Protein AF-0000000082405512 (afdb_homodimer)

Sequence (550 aa):
MADATEIEVLSLDTIRINGGSAEFVGPQRPQFHLLALVTEGSALHTIDFVNYAVSPGTVFWVRPGQVQQWGRIQDFEAMVVLFTPSSLDAVSQQLLDGNAHSRQAAWQLCGENLETISTGMKHLNLNYGCPDTSAPVVRAAILRHTLTAILLKLTHLGGQEQSSVLAHNDVFERFHAVVERDFATVRSVSEYANKIGYSEKTVLRATRAAAGMTAKQYIDQRVVLEAKRLLSFGTDTVTQVASKLGFDDSANFTKFFATRVGVSPLTFRQDVRARMADATEIEVLSLDTIRINGGSAEFVGPQRPQFHLLALVTEGSALHTIDFVNYAVSPGTVFWVRPGQVQQWGRIQDFEAMVVLFTPSSLDAVSQQLLDGNAHSRQAAWQLCGENLETISTGMKHLNLNYGCPDTSAPVVRAAILRHTLTAILLKLTHLGGQEQSSVLAHNDVFERFHAVVERDFATVRSVSEYANKIGYSEKTVLRATRAAAGMTAKQYIDQRVVLEAKRLLSFGTDTVTQVASKLGFDDSANFTKFFATRVGVSPLTFRQDVRAR

Organism: Rhodococcus erythropolis (NCBI:txid1833)

Foldseek 3Di:
DPPPQQKDKDKLVVVCVVCDVVNQQAKDQAQWKKKKAWQAFWDWKDKLRDTDIDHHQKIFMHHHGIIIHCGPSVGTMIIMMIGHPVLEDDVLVCLLLLFLLVPPGMDRDDDPLSVVLVVLSVLLVVLNPPPDPDDPVVSSVSNSVSVSVSSNSVSCVPVPPCPVCSVLSVLQSQLVVVLLVCLLADQDLQVSCVVSVHHSVSNQVSCCVSPVDGSNVVSLVSLLSSLLSDLRDDDDDLQRSCVSSNHPGSVVVQVSNCVVVVDGSVVSSVVNRVD/DPPPQQKDKDKLVVVCVVCDVVNQQAKDQAQWKKKKAWQAFWDWKDKLRDTDIDHHQKIFMHHHGIIIHCGPSVGTMIIMMIGHPVLEDDVLVCLLLLFPLVPPGMDRDDDPLSVVLVVLSVVLVVLNPPPDPDDPVVSSVSNSVSVSVSSNSVSCVPPPPCPVVSVLQVLQSQLVVVLLVCLLADQDLQVSCVVSVHHSVSNQVSCCVSVVDGSNVVSLVSLLSSLLSDLRDDDDDLQRSCVSSNHPGSVVVQVSNCVVVVDGSNVSSVVNRVD

Solvent-accessible surface area (backbone atoms only — not comparable to full-atom values): 29085 Å² total; per-residue (Å²): 125,78,75,78,62,48,62,47,74,45,43,47,64,54,49,46,64,72,57,37,77,72,64,44,54,34,61,40,64,47,79,35,32,38,39,32,41,27,69,36,52,50,41,50,35,29,52,69,87,39,82,37,81,39,34,59,40,22,33,37,47,47,50,56,65,40,32,34,32,50,56,55,56,87,45,40,40,30,47,33,38,40,32,39,80,80,48,52,55,69,68,58,47,48,61,45,65,72,31,82,49,54,70,60,45,66,43,83,43,54,72,68,61,31,50,38,50,50,35,34,52,50,29,43,44,45,61,66,66,52,80,56,67,45,56,68,69,56,53,52,48,29,50,34,24,36,48,51,21,44,52,52,49,62,47,33,66,74,36,62,78,62,58,80,56,50,72,60,42,51,59,34,48,52,51,49,54,49,44,73,72,39,42,41,74,53,82,52,58,59,60,53,18,59,73,73,70,47,51,50,66,57,47,38,53,23,23,32,72,73,71,70,41,51,47,58,56,52,50,49,52,53,42,49,51,50,48,50,43,47,47,49,39,80,81,67,48,69,55,54,49,18,49,70,45,55,37,93,42,46,64,61,38,38,51,56,44,22,71,74,71,71,46,44,60,67,57,46,26,52,57,54,56,71,74,124,75,74,79,64,49,62,48,74,46,44,45,67,54,48,46,64,71,58,37,77,72,62,45,54,32,62,39,64,47,80,37,31,39,40,34,40,28,69,37,50,48,39,49,34,29,52,68,88,40,80,37,83,39,35,58,40,22,33,36,48,47,50,57,65,42,33,35,32,50,55,56,55,86,46,41,39,29,47,33,38,39,32,39,80,80,49,53,54,70,68,60,46,48,61,46,66,69,31,83,48,53,70,59,44,66,44,82,42,56,73,68,60,31,50,38,49,50,35,36,52,49,30,41,46,45,58,66,66,52,80,56,65,45,55,68,68,56,53,52,48,29,51,34,23,36,48,50,22,42,51,53,50,62,49,32,68,76,36,62,79,60,56,79,57,51,75,64,42,50,61,35,48,51,49,49,55,49,44,72,72,37,39,40,74,54,82,50,57,59,60,53,19,57,74,73,70,46,52,48,68,58,47,38,52,26,24,32,72,74,69,71,40,50,47,59,57,51,50,50,51,52,40,49,50,50,49,52,45,47,48,50,39,80,82,66,47,69,55,54,50,19,48,68,46,55,37,93,43,45,66,62,37,38,51,56,44,21,71,73,70,71,46,42,62,67,58,46,28,53,56,53,57,72,75

InterPro domains:
  IPR003313 AraC-type arabinose-binding/dimerisation domain [PF02311] (24-93)
  IPR009057 Homedomain-like superfamily [SSF46689] (226-272)
  IPR018060 AraC-like, DNA binding HTH domain [PF12833] (192-270)
  IPR018060 AraC-like, DNA binding HTH domain [PS01124] (173-271)
  IPR018060 AraC-like, DNA binding HTH domain [SM00342] (186-269)
  IPR037923 Transcription regulator HTH-like [SSF51215] (24-97)

Nearest PDB structures (foldseek):
  3oio-assembly1_A  TM=8.710E-01  e=1.410E-04  Chromobacterium violaceum
  5u93-assembly1_A  TM=7.616E-01  e=1.273E-05  Bacteria Latreille et al. 1825
  5u9e-assembly1_B  TM=7.516E-01  e=1.549E-05  Bacteria Latreille et al. 1825
  3w6v-assembly1_A  TM=8.768E-01  e=2.541E-04  Streptomyces griseus
  4fe7-assembly1_A-2  TM=6.666E-01  e=2.312E-03  Escherichia coli

Secondary structure (DSSP, 8-state):
-----SEEEEEHHHHHHHH-GGGGSS-B--SSEEEEEEEEE-EEEEETTEEEEE-TTEEEEEPTT--EE-SSGGGEEEEEEEE-GGGS-HHHHHHHHT-GGGG--EEE--HHHHHHHHHHHHHHHHHHHS--S--HHHHHHHHHHHHHHHHHHHHTTTTTGGGGTTHHHHHHHHHHHHHHHHTTT---HHHHHHHHT--HHHHHHHHHHHHSS-HHHHHHHHHHHHHHHHHHSS---HHHHHHHTT-S-HHHHHHHHHHHHSS-HHHHHHHHHH-/-----SEEEEEHHHHHHHH-GGGGTS-B--SSEEEEEEEEE-EEEEETTEEEEE-TTEEEEEPTT--EE-SSGGGEEEEEEEE-GGGS-HHHHHHHHT-GGGG--EEE--HHHHHHHHHHHHHHHHHHHS--S--HHHHHHHHHHHHHHHHHHHHHTTTTGGGSTTTTHHHHHHHHHHHHHHTTT---HHHHHHHHTS-HHHHHHHHHHHHSS-HHHHHHHHHHHHHHHHHHSS---HHHHHHHTT-S-HHHHHHHHHHHHSS-HHHHHHHHHH-

pLDDT: mean 87.75, std 14.54, range [21.27, 98.5]

Structure (mmCIF, N/CA/C/O backbone):
data_AF-0000000082405512-model_v1
#
loop_
_entity.id
_entity.type
_entity.pdbx_description
1 polymer 'Helix-turn-helix domain-containing protein'
#
loop_
_atom_site.group_PDB
_atom_site.id
_atom_site.type_symbol
_atom_site.label_atom_id
_atom_site.label_alt_id
_atom_site.label_comp_id
_atom_site.label_asym_id
_atom_site.label_entity_id
_atom_site.label_seq_id
_atom_site.pdbx_PDB_ins_code
_atom_site.Cartn_x
_atom_site.Cartn_y
_atom_site.Cartn_z
_atom_site.occupancy
_atom_site.B_iso_or_equiv
_atom_site.auth_seq_id
_atom_site.auth_comp_id
_atom_site.auth_asym_id
_atom_site.auth_atom_id
_atom_site.pdbx_PDB_model_num
ATOM 1 N N . MET A 1 1 ? 25.641 -3.656 -9.633 1 21.27 1 MET A N 1
ATOM 2 C CA . MET A 1 1 ? 24.875 -4.484 -8.703 1 21.27 1 MET A CA 1
ATOM 3 C C . MET A 1 1 ? 23.406 -4.086 -8.703 1 21.27 1 MET A C 1
ATOM 5 O O . MET A 1 1 ? 23.062 -2.951 -8.359 1 21.27 1 MET A O 1
ATOM 9 N N . ALA A 1 2 ? 22.703 -4.422 -9.75 1 30.62 2 ALA A N 1
ATOM 10 C CA . ALA A 1 2 ? 21.297 -4.027 -9.859 1 30.62 2 ALA A CA 1
ATOM 11 C C . ALA A 1 2 ? 20.641 -3.957 -8.492 1 30.62 2 ALA A C 1
ATOM 13 O O . ALA A 1 2 ? 20.766 -4.883 -7.688 1 30.62 2 ALA A O 1
ATOM 14 N N . ASP A 1 3 ? 20.547 -2.98 -7.887 1 38.97 3 ASP A N 1
ATOM 15 C CA . ASP A 1 3 ? 19.844 -2.756 -6.629 1 38.97 3 ASP A CA 1
ATOM 16 C C . ASP A 1 3 ? 18.609 -3.648 -6.523 1 38.97 3 ASP A C 1
ATOM 18 O O . ASP A 1 3 ? 17.766 -3.66 -7.426 1 38.97 3 ASP A O 1
ATOM 22 N N . ALA A 1 4 ? 18.703 -4.922 -6.164 1 43.81 4 ALA A N 1
ATOM 23 C CA . ALA A 1 4 ? 17.828 -6.082 -6.148 1 43.81 4 ALA A CA 1
ATOM 24 C C . ALA A 1 4 ? 16.375 -5.672 -5.863 1 43.81 4 ALA A C 1
ATOM 26 O O . ALA A 1 4 ? 15.984 -5.535 -4.703 1 43.81 4 ALA A O 1
ATOM 27 N N . THR A 1 5 ? 15.938 -4.773 -6.688 1 59.81 5 THR A N 1
ATOM 28 C CA . THR A 1 5 ? 14.547 -4.398 -6.434 1 59.81 5 THR A CA 1
ATOM 29 C C . THR A 1 5 ? 13.656 -5.633 -6.379 1 59.81 5 THR A C 1
ATOM 31 O O . THR A 1 5 ? 13.719 -6.488 -7.262 1 59.81 5 THR A O 1
ATOM 34 N N . GLU A 1 6 ? 12.992 -5.855 -5.297 1 86.5 6 GLU A N 1
ATOM 35 C CA . GLU A 1 6 ? 12.07 -6.945 -4.973 1 86.5 6 GLU A CA 1
ATOM 36 C C . GLU A 1 6 ? 10.844 -6.926 -5.883 1 86.5 6 GLU A C 1
ATOM 38 O O . GLU A 1 6 ? 10.211 -7.957 -6.102 1 86.5 6 GLU A O 1
ATOM 43 N N . ILE A 1 7 ? 10.734 -5.762 -6.766 1 94.81 7 ILE A N 1
ATOM 44 C CA . ILE A 1 7 ? 9.57 -5.613 -7.633 1 94.81 7 ILE A CA 1
ATOM 45 C C . ILE A 1 7 ? 9.992 -5.004 -8.969 1 94.81 7 ILE A C 1
ATOM 47 O O . ILE A 1 7 ? 10.703 -3.998 -9 1 94.81 7 ILE A O 1
ATOM 51 N N . GLU A 1 8 ? 9.664 -5.547 -10.125 1 93.88 8 GLU A N 1
ATOM 52 C CA . GLU A 1 8 ? 9.922 -5.051 -11.477 1 93.88 8 GLU A CA 1
ATOM 53 C C . GLU A 1 8 ? 8.633 -4.953 -12.281 1 93.88 8 GLU A C 1
ATOM 55 O O . GLU A 1 8 ? 7.789 -5.852 -12.227 1 93.88 8 GLU A O 1
ATOM 60 N N . VAL A 1 9 ? 8.469 -3.895 -12.945 1 95.62 9 VAL A N 1
ATOM 61 C CA . VAL A 1 9 ? 7.332 -3.701 -13.828 1 95.62 9 VAL A CA 1
ATOM 62 C C . VAL A 1 9 ? 7.812 -3.584 -15.273 1 95.62 9 VAL A C 1
ATOM 64 O O . VAL A 1 9 ? 8.68 -2.762 -15.586 1 95.62 9 VAL A O 1
ATOM 67 N N . LEU A 1 10 ? 7.207 -4.398 -16.141 1 94.25 10 LEU A N 1
ATOM 68 C CA . LEU A 1 10 ? 7.648 -4.461 -17.531 1 94.25 10 LEU A CA 1
ATOM 69 C C . LEU A 1 10 ? 6.473 -4.707 -18.469 1 94.25 10 LEU A C 1
ATOM 71 O O . LEU A 1 10 ? 5.367 -5.02 -18.016 1 94.25 10 LEU A O 1
ATOM 75 N N . SER A 1 11 ? 6.734 -4.477 -19.703 1 93.06 11 SER A N 1
ATOM 76 C CA . SER A 1 11 ? 5.797 -4.922 -20.734 1 93.06 11 SER A CA 1
ATOM 77 C C . SER A 1 11 ? 6.164 -6.309 -21.25 1 93.06 11 SER A C 1
ATOM 79 O O . SER A 1 11 ? 7.328 -6.711 -21.203 1 93.06 11 SER A O 1
ATOM 81 N N . LEU A 1 12 ? 5.148 -7.004 -21.734 1 91.56 12 LEU A N 1
ATOM 82 C CA . LEU A 1 12 ? 5.414 -8.312 -22.312 1 91.56 12 LEU A CA 1
ATOM 83 C C . LEU A 1 12 ? 6.402 -8.211 -23.469 1 91.56 12 LEU A C 1
ATOM 85 O O . LEU A 1 12 ? 7.234 -9.102 -23.672 1 91.56 12 LEU A O 1
ATOM 89 N N . ASP A 1 13 ? 6.387 -7.141 -24.141 1 86.94 13 ASP A N 1
ATOM 90 C CA . ASP A 1 13 ? 7.309 -6.895 -25.25 1 86.94 13 ASP A CA 1
ATOM 91 C C . ASP A 1 13 ? 8.75 -6.84 -24.766 1 86.94 13 ASP A C 1
ATOM 93 O O . ASP A 1 13 ? 9.648 -7.41 -25.406 1 86.94 13 ASP A O 1
ATOM 97 N N . THR A 1 14 ? 8.906 -6.211 -23.703 1 85.56 14 THR A N 1
ATOM 98 C CA . THR A 1 14 ? 10.242 -6.109 -23.125 1 85.56 14 THR A CA 1
ATOM 99 C C . THR A 1 14 ? 10.742 -7.484 -22.703 1 85.56 14 THR A C 1
ATOM 101 O O . THR A 1 14 ? 11.922 -7.801 -22.875 1 85.56 14 THR A O 1
ATOM 104 N N . ILE A 1 15 ? 9.906 -8.219 -22.156 1 84.62 15 ILE A N 1
ATOM 105 C CA . ILE A 1 15 ? 10.258 -9.57 -21.734 1 84.62 15 ILE A CA 1
ATOM 106 C C . ILE A 1 15 ? 10.648 -10.406 -22.953 1 84.62 15 ILE A C 1
ATOM 108 O O . ILE A 1 15 ? 11.617 -11.164 -22.906 1 84.62 15 ILE A O 1
ATOM 112 N N . ARG A 1 16 ? 9.914 -10.281 -23.922 1 82.12 16 ARG A N 1
ATOM 113 C CA . ARG A 1 16 ? 10.18 -11.023 -25.156 1 82.12 16 ARG A CA 1
ATOM 114 C C . ARG A 1 16 ? 11.547 -10.664 -25.719 1 82.12 16 ARG A C 1
ATOM 116 O O . ARG A 1 16 ? 12.297 -11.547 -26.141 1 82.12 16 ARG A O 1
ATOM 123 N N . ILE A 1 17 ? 11.844 -9.422 -25.656 1 78.56 17 ILE A N 1
ATOM 124 C CA . ILE A 1 17 ? 13.094 -8.93 -26.219 1 78.56 17 ILE A CA 1
ATOM 125 C C . ILE A 1 17 ? 14.266 -9.398 -25.359 1 78.56 17 ILE A C 1
ATOM 127 O O . ILE A 1 17 ? 15.289 -9.852 -25.875 1 78.56 17 ILE A O 1
ATOM 131 N N . ASN A 1 18 ? 14.102 -9.305 -24.062 1 76 18 ASN A N 1
ATOM 132 C CA . ASN A 1 18 ? 15.18 -9.672 -23.156 1 76 18 ASN A CA 1
ATOM 133 C C . ASN A 1 18 ? 15.43 -11.18 -23.156 1 76 18 ASN A C 1
ATOM 135 O O . ASN A 1 18 ? 16.562 -11.625 -22.984 1 76 18 ASN A O 1
ATOM 139 N N . GLY A 1 19 ? 14.453 -11.977 -22.984 1 69.88 19 GLY A N 1
ATOM 140 C CA . GLY A 1 19 ? 14.578 -13.422 -22.891 1 69.88 19 GLY A CA 1
ATOM 141 C C . GLY A 1 19 ? 14.969 -14.07 -24.203 1 69.88 19 GLY A C 1
ATOM 142 O O . GLY A 1 19 ? 15.484 -15.188 -24.219 1 69.88 19 GLY A O 1
ATOM 143 N N . GLY A 1 20 ? 14.852 -13.414 -25.297 1 60.66 20 GLY A N 1
ATOM 144 C CA . GLY A 1 20 ? 15.039 -14.031 -26.609 1 60.66 20 GLY A CA 1
ATOM 145 C C . GLY A 1 20 ? 13.898 -14.938 -27.016 1 60.66 20 GLY A C 1
ATOM 146 O O . GLY A 1 20 ? 13.125 -15.398 -26.156 1 60.66 20 GLY A O 1
ATOM 147 N N . SER A 1 21 ? 13.555 -15.109 -28.234 1 54.94 21 SER A N 1
ATOM 148 C CA . SER A 1 21 ? 12.422 -15.852 -28.797 1 54.94 21 SER A CA 1
ATOM 149 C C . SER A 1 21 ? 12.398 -17.297 -28.281 1 54.94 21 SER A C 1
ATOM 151 O O . SER A 1 21 ? 11.328 -17.875 -28.109 1 54.94 21 SER A O 1
ATOM 153 N N . ALA A 1 22 ? 13.523 -17.797 -28.078 1 56.5 22 ALA A N 1
ATOM 154 C CA . ALA A 1 22 ? 13.641 -19.219 -27.766 1 56.5 22 ALA A CA 1
ATOM 155 C C . ALA A 1 22 ? 13.258 -19.5 -26.312 1 56.5 22 ALA A C 1
ATOM 157 O O . ALA A 1 22 ? 12.797 -20.594 -25.984 1 56.5 22 ALA A O 1
ATOM 158 N N . GLU A 1 23 ? 13.422 -18.516 -25.375 1 57.78 23 GLU A N 1
ATOM 159 C CA . GLU A 1 23 ? 13.211 -18.703 -23.953 1 57.78 23 GLU A CA 1
ATOM 160 C C . GLU A 1 23 ? 11.727 -18.828 -23.625 1 57.78 23 GLU A C 1
ATOM 162 O O . GLU A 1 23 ? 11.352 -19.438 -22.625 1 57.78 23 GLU A O 1
ATOM 167 N N . PHE A 1 24 ? 10.969 -18.516 -24.672 1 63.06 24 PHE A N 1
ATOM 168 C CA . PHE A 1 24 ? 9.555 -18.469 -24.328 1 63.06 24 PHE A CA 1
ATOM 169 C C . PHE A 1 24 ? 8.781 -19.594 -25.016 1 63.06 24 PHE A C 1
ATOM 171 O O . PHE A 1 24 ? 7.57 -19.719 -24.828 1 63.06 24 PHE A O 1
ATOM 178 N N . VAL A 1 25 ? 9.461 -20.516 -25.703 1 65.06 25 VAL A N 1
ATOM 179 C CA . VAL A 1 25 ? 8.797 -21.578 -26.438 1 65.06 25 VAL A CA 1
ATOM 180 C C . VAL A 1 25 ? 8.633 -22.797 -25.547 1 65.06 25 VAL A C 1
ATOM 182 O O . VAL A 1 25 ? 7.719 -23.609 -25.734 1 65.06 25 VAL A O 1
ATOM 185 N N . GLY A 1 26 ? 9.273 -22.766 -24.406 1 78.06 26 GLY A N 1
ATOM 186 C CA . GLY A 1 26 ? 9.172 -23.938 -23.547 1 78.06 26 GLY A CA 1
ATOM 187 C C . GLY A 1 26 ? 8.695 -23.594 -22.141 1 78.06 26 GLY A C 1
ATOM 188 O O . GLY A 1 26 ? 8.383 -22.438 -21.859 1 78.06 26 GLY A O 1
ATOM 189 N N . PRO A 1 27 ? 8.445 -24.734 -21.438 1 87.5 27 PRO A N 1
ATOM 190 C CA . PRO A 1 27 ? 7.996 -24.531 -20.047 1 87.5 27 PRO A CA 1
ATOM 191 C C . PRO A 1 27 ? 9.031 -23.797 -19.203 1 87.5 27 PRO A C 1
ATOM 193 O O . PRO A 1 27 ? 10.234 -24.016 -19.359 1 87.5 27 PRO A O 1
ATOM 196 N N . GLN A 1 28 ? 8.547 -22.859 -18.453 1 88.88 28 GLN A N 1
ATOM 197 C CA . GLN A 1 28 ? 9.352 -22.141 -17.469 1 88.88 28 GLN A CA 1
ATOM 198 C C . GLN A 1 28 ? 8.844 -22.375 -16.047 1 88.88 28 GLN A C 1
ATOM 200 O O . GLN A 1 28 ? 7.645 -22.547 -15.836 1 88.88 28 GLN A O 1
ATOM 205 N N . ARG A 1 29 ? 9.742 -22.438 -15.141 1 90.62 29 ARG A N 1
ATOM 206 C CA . ARG A 1 29 ? 9.375 -22.578 -13.734 1 90.62 29 ARG A CA 1
ATOM 207 C C . ARG A 1 29 ? 10.055 -21.5 -12.891 1 90.62 29 ARG A C 1
ATOM 209 O O . ARG A 1 29 ? 11.023 -21.781 -12.18 1 90.62 29 ARG A O 1
ATOM 216 N N . PRO A 1 30 ? 9.461 -20.297 -12.977 1 90.81 30 PRO A N 1
ATOM 217 C CA . PRO A 1 30 ? 10.086 -19.203 -12.234 1 90.81 30 PRO A CA 1
ATOM 218 C C . PRO A 1 30 ? 10.008 -19.406 -10.719 1 90.81 30 PRO A C 1
ATOM 220 O O . PRO A 1 30 ? 9.094 -20.062 -10.227 1 90.81 30 PRO A O 1
ATOM 223 N N . GLN A 1 31 ? 10.953 -18.844 -10.031 1 92.31 31 GLN A N 1
ATOM 224 C CA . GLN A 1 31 ? 10.977 -18.891 -8.57 1 92.31 31 GLN A CA 1
ATOM 225 C C . GLN A 1 31 ? 10.484 -17.562 -7.973 1 92.31 31 GLN A C 1
ATOM 227 O O . GLN A 1 31 ? 10.711 -17.297 -6.793 1 92.31 31 GLN A O 1
ATOM 232 N N . PHE A 1 32 ? 9.953 -16.719 -8.812 1 93.88 32 PHE A N 1
ATOM 233 C CA . PHE A 1 32 ? 9.336 -15.445 -8.438 1 93.88 32 PHE A CA 1
ATOM 234 C C . PHE A 1 32 ? 7.883 -15.398 -8.891 1 93.88 32 PHE A C 1
ATOM 236 O O . PHE A 1 32 ? 7.43 -16.266 -9.633 1 93.88 32 PHE A O 1
ATOM 243 N N . HIS A 1 33 ? 7.168 -14.445 -8.367 1 95.75 33 HIS A N 1
ATOM 244 C CA . HIS A 1 33 ? 5.789 -14.211 -8.781 1 95.75 33 HIS A CA 1
ATOM 245 C C . HIS A 1 33 ? 5.73 -13.453 -10.102 1 95.75 33 HIS A C 1
ATOM 247 O O . HIS A 1 33 ? 6.531 -12.539 -10.328 1 95.75 33 HIS A O 1
ATOM 253 N N . LEU A 1 34 ? 4.832 -13.812 -10.898 1 96 34 LEU A N 1
ATOM 254 C CA . LEU A 1 34 ? 4.535 -13.102 -12.141 1 96 34 LEU A CA 1
ATOM 255 C C . LEU A 1 34 ? 3.053 -12.758 -12.234 1 96 34 LEU A C 1
ATOM 257 O O . LEU A 1 34 ? 2.211 -13.656 -12.312 1 96 34 LEU A O 1
ATOM 261 N N . LEU A 1 35 ? 2.697 -11.523 -12.109 1 97.31 35 LEU A N 1
ATOM 262 C CA . LEU A 1 35 ? 1.344 -11.008 -12.289 1 97.31 35 LEU A CA 1
ATOM 263 C C . LEU A 1 35 ? 1.217 -10.25 -13.609 1 97.31 35 LEU A C 1
ATOM 265 O O . LEU A 1 35 ? 2.004 -9.344 -13.883 1 97.31 35 LEU A O 1
ATOM 269 N N . ALA A 1 36 ? 0.207 -10.586 -14.422 1 97.62 36 ALA A N 1
ATOM 270 C CA . ALA A 1 36 ? 0.088 -9.938 -15.727 1 97.62 36 ALA A CA 1
ATOM 271 C C . ALA A 1 36 ? -1.346 -9.484 -15.984 1 97.62 36 ALA A C 1
ATOM 273 O O . ALA A 1 36 ? -2.299 -10.188 -15.641 1 97.62 36 ALA A O 1
ATOM 274 N N . LEU A 1 37 ? -1.528 -8.344 -16.484 1 98.44 37 LEU A N 1
ATOM 275 C CA . LEU A 1 37 ? -2.793 -7.836 -17 1 98.44 37 LEU A CA 1
ATOM 276 C C . LEU A 1 37 ? -2.752 -7.727 -18.516 1 98.44 37 LEU A C 1
ATOM 278 O O . LEU A 1 37 ? -2.004 -6.91 -19.062 1 98.44 37 LEU A O 1
ATOM 282 N N . VAL A 1 38 ? -3.521 -8.477 -19.219 1 98.19 38 VAL A N 1
ATOM 283 C CA . VAL A 1 38 ? -3.555 -8.492 -20.672 1 98.19 38 VAL A CA 1
ATOM 284 C C . VAL A 1 38 ? -4.27 -7.242 -21.188 1 98.19 38 VAL A C 1
ATOM 286 O O . VAL A 1 38 ? -5.371 -6.922 -20.734 1 98.19 38 VAL A O 1
ATOM 289 N N . THR A 1 39 ? -3.646 -6.582 -22.141 1 97.5 39 THR A N 1
ATOM 290 C CA . THR A 1 39 ? -4.188 -5.316 -22.625 1 97.5 39 THR A CA 1
ATOM 291 C C . THR A 1 39 ? -4.598 -5.426 -24.078 1 97.5 39 THR A C 1
ATOM 293 O O . THR A 1 39 ? -5.422 -4.648 -24.562 1 97.5 39 THR A O 1
ATOM 296 N N . GLU A 1 40 ? -3.992 -6.305 -24.812 1 97.19 40 GLU A N 1
ATOM 297 C CA . GLU A 1 40 ? -4.289 -6.488 -26.234 1 97.19 40 GLU A CA 1
ATOM 298 C C . GLU A 1 40 ? -4.109 -7.945 -26.656 1 97.19 40 GLU A C 1
ATOM 300 O O . GLU A 1 40 ? -3.312 -8.672 -26.062 1 97.19 40 GLU A O 1
ATOM 305 N N . GLY A 1 41 ? -4.906 -8.359 -27.672 1 96.75 41 GLY A N 1
ATOM 306 C CA . GLY A 1 41 ? -4.723 -9.672 -28.281 1 96.75 41 GLY A CA 1
ATOM 307 C C . GLY A 1 41 ? -5.289 -10.797 -27.438 1 96.75 41 GLY A C 1
ATOM 308 O O . GLY A 1 41 ? -6.008 -10.555 -26.469 1 96.75 41 GLY A O 1
ATOM 309 N N . SER A 1 42 ? -5.059 -12.031 -27.938 1 95.75 42 SER A N 1
ATOM 310 C CA . SER A 1 42 ? -5.535 -13.234 -27.266 1 95.75 42 SER A CA 1
ATOM 311 C C . SER A 1 42 ? -4.586 -14.406 -27.5 1 95.75 42 SER A C 1
ATOM 313 O O . SER A 1 42 ? -3.908 -14.477 -28.516 1 95.75 42 SER A O 1
ATOM 315 N N . ALA A 1 43 ? -4.531 -15.281 -26.516 1 94.5 43 ALA A N 1
ATOM 316 C CA . ALA A 1 43 ? -3.697 -16.484 -26.594 1 94.5 43 ALA A CA 1
ATOM 317 C C . ALA A 1 43 ? -4.086 -17.484 -25.516 1 94.5 43 ALA A C 1
ATOM 319 O O . ALA A 1 43 ? -5 -17.234 -24.719 1 94.5 43 ALA A O 1
ATOM 320 N N . LEU A 1 44 ? -3.514 -18.641 -25.641 1 93.62 44 LEU A N 1
ATOM 321 C CA . LEU A 1 44 ? -3.617 -19.625 -24.562 1 93.62 44 LEU A CA 1
ATOM 322 C C . LEU A 1 44 ? -2.363 -19.625 -23.703 1 93.62 44 LEU A C 1
ATOM 324 O O . LEU A 1 44 ? -1.25 -19.766 -24.219 1 93.62 44 LEU A O 1
ATOM 328 N N . HIS A 1 45 ? -2.557 -19.312 -22.484 1 93.56 45 HIS A N 1
ATOM 329 C CA . HIS A 1 45 ? -1.479 -19.359 -21.5 1 93.56 45 HIS A CA 1
ATOM 330 C C . HIS A 1 45 ? -1.667 -20.531 -20.547 1 93.56 45 HIS A C 1
ATOM 332 O O . HIS A 1 45 ? -2.773 -20.766 -20.047 1 93.56 45 HIS A O 1
ATOM 338 N N . THR A 1 46 ? -0.651 -21.297 -20.375 1 93.06 46 THR A N 1
ATOM 339 C CA . THR A 1 46 ? -0.752 -22.5 -19.547 1 93.06 46 THR A CA 1
ATOM 340 C C . THR A 1 46 ? -0.046 -22.281 -18.203 1 93.06 46 THR A C 1
ATOM 342 O O . THR A 1 46 ? 1.094 -21.812 -18.172 1 93.06 46 THR A O 1
ATOM 345 N N . ILE A 1 47 ? -0.761 -22.547 -17.125 1 93.94 47 ILE A N 1
ATOM 346 C CA . ILE A 1 47 ? -0.199 -22.516 -15.773 1 93.94 47 ILE A CA 1
ATOM 347 C C . ILE A 1 47 ? -0.438 -23.859 -15.086 1 93.94 47 ILE A C 1
ATOM 349 O O . ILE A 1 47 ? -1.584 -24.281 -14.898 1 93.94 47 ILE A O 1
ATOM 353 N N . ASP A 1 48 ? 0.651 -24.531 -14.742 1 93.31 48 ASP A N 1
ATOM 354 C CA . ASP A 1 48 ? 0.559 -25.844 -14.125 1 93.31 48 ASP A CA 1
ATOM 355 C C . ASP A 1 48 ? -0.355 -26.766 -14.922 1 93.31 48 ASP A C 1
ATOM 357 O O . ASP A 1 48 ? -1.271 -27.391 -14.367 1 93.31 48 ASP A O 1
ATOM 361 N N . PHE A 1 49 ? -0.142 -26.688 -16.203 1 89.56 49 PHE A N 1
ATOM 362 C CA . PHE A 1 49 ? -0.677 -27.641 -17.172 1 89.56 49 PHE A CA 1
ATOM 363 C C . PHE A 1 49 ? -2.17 -27.422 -17.375 1 89.56 49 PHE A C 1
ATOM 365 O O . PHE A 1 49 ? -2.869 -28.312 -17.875 1 89.56 49 PHE A O 1
ATOM 372 N N . VAL A 1 50 ? -2.67 -26.328 -16.875 1 91.44 50 VAL A N 1
ATOM 373 C CA . VAL A 1 50 ? -4.027 -25.891 -17.188 1 91.44 50 VAL A CA 1
ATOM 374 C C . VAL A 1 50 ? -3.988 -24.734 -18.188 1 91.44 50 VAL A C 1
ATOM 376 O O . VAL A 1 50 ? -3.24 -23.766 -18.016 1 91.44 50 VAL A O 1
ATOM 379 N N . ASN A 1 51 ? -4.832 -24.875 -19.219 1 93.38 51 ASN A N 1
ATOM 380 C CA . ASN A 1 51 ? -4.879 -23.844 -20.25 1 93.38 51 ASN A CA 1
ATOM 381 C C . ASN A 1 51 ? -5.855 -22.719 -19.891 1 93.38 51 ASN A C 1
ATOM 383 O O . ASN A 1 51 ? -7.004 -22.984 -19.531 1 93.38 51 ASN A O 1
ATOM 387 N N . TYR A 1 52 ? -5.375 -21.547 -19.984 1 94.44 52 TYR A N 1
ATOM 388 C CA . TYR A 1 52 ? -6.203 -20.359 -19.781 1 94.44 52 TYR A CA 1
ATOM 389 C C . TYR A 1 52 ? -6.258 -19.5 -21.031 1 94.44 52 TYR A C 1
ATOM 391 O O . TYR A 1 52 ? -5.223 -19.047 -21.531 1 94.44 52 TYR A O 1
ATOM 399 N N . ALA A 1 53 ? -7.422 -19.312 -21.5 1 95.94 53 ALA A N 1
ATOM 400 C CA . ALA A 1 53 ? -7.59 -18.344 -22.578 1 95.94 53 ALA A CA 1
ATOM 401 C C . ALA A 1 53 ? -7.426 -16.922 -22.062 1 95.94 53 ALA A C 1
ATOM 403 O O . ALA A 1 53 ? -8.148 -16.5 -21.156 1 95.94 53 ALA A O 1
ATOM 404 N N . VAL A 1 54 ? -6.5 -16.188 -22.641 1 96.06 54 VAL A N 1
ATOM 405 C CA . VAL A 1 54 ? -6.27 -14.828 -22.156 1 96.06 54 VAL A CA 1
ATOM 406 C C . VAL A 1 54 ? -6.707 -13.828 -23.219 1 96.06 54 VAL A C 1
ATOM 408 O O . VAL A 1 54 ? -6.539 -14.062 -24.422 1 96.06 54 VAL A O 1
ATOM 411 N N . SER A 1 55 ? -7.281 -12.797 -22.828 1 97.38 55 SER A N 1
ATOM 412 C CA . SER A 1 55 ? -7.766 -11.68 -23.625 1 97.38 55 SER A CA 1
ATOM 413 C C . SER A 1 55 ? -7.734 -10.375 -22.828 1 97.38 55 SER A C 1
ATOM 415 O O . SER A 1 55 ? -7.4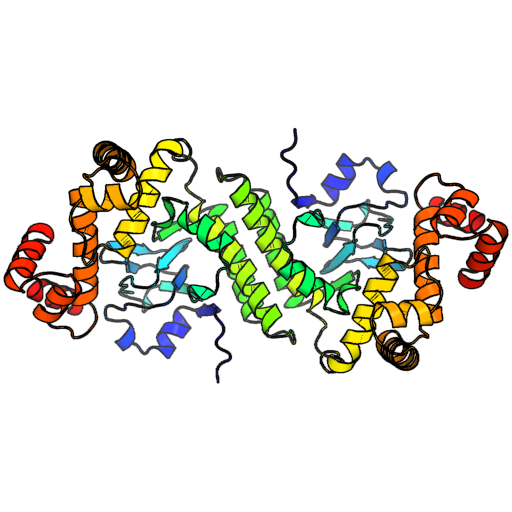38 -10.391 -21.625 1 97.38 55 SER A O 1
ATOM 417 N N . PRO A 1 56 ? -7.934 -9.25 -23.516 1 97.69 56 PRO A N 1
ATOM 418 C CA . PRO A 1 56 ? -7.902 -8 -22.75 1 97.69 56 PRO A CA 1
ATOM 419 C C . PRO A 1 56 ? -8.797 -8.047 -21.516 1 97.69 56 PRO A C 1
ATOM 421 O O . PRO A 1 56 ? -9.969 -8.43 -21.609 1 97.69 56 PRO A O 1
ATOM 424 N N . GLY A 1 57 ? -8.219 -7.715 -20.391 1 97.31 57 GLY A N 1
ATOM 425 C CA . GLY A 1 57 ? -8.945 -7.773 -19.141 1 97.31 57 GLY A CA 1
ATOM 426 C C . GLY A 1 57 ? -8.625 -9.008 -18.312 1 97.31 57 GLY A C 1
ATOM 427 O O . GLY A 1 57 ? -8.969 -9.086 -17.141 1 97.31 57 GLY A O 1
ATOM 428 N N . THR A 1 58 ? -7.949 -9.961 -18.891 1 97.38 58 THR A N 1
ATOM 429 C CA . THR A 1 58 ? -7.508 -11.133 -18.125 1 97.38 58 THR A CA 1
ATOM 430 C C . THR A 1 58 ? -6.312 -10.789 -17.25 1 97.38 58 THR A C 1
ATOM 432 O O . THR A 1 58 ? -5.363 -10.141 -17.703 1 97.38 58 THR A O 1
ATOM 435 N N . VAL A 1 59 ? -6.453 -11.133 -15.984 1 97.44 59 VAL A N 1
ATOM 436 C CA . VAL A 1 59 ? -5.305 -11.078 -15.086 1 97.44 59 VAL A CA 1
ATOM 437 C C . VAL A 1 59 ? -4.879 -12.5 -14.711 1 97.44 59 VAL A C 1
ATOM 439 O O . VAL A 1 59 ? -5.711 -13.328 -14.352 1 97.44 59 VAL A O 1
ATOM 442 N N . PHE A 1 60 ? -3.662 -12.805 -14.891 1 96.25 60 PHE A N 1
ATOM 443 C CA . PHE A 1 60 ? -3.201 -14.109 -14.43 1 96.25 60 PHE A CA 1
ATOM 444 C C . PHE A 1 60 ? -1.979 -13.961 -13.531 1 96.25 60 PHE A C 1
ATOM 446 O O . PHE A 1 60 ? -1.207 -13.008 -13.672 1 96.25 60 PHE A O 1
ATOM 453 N N . TRP A 1 61 ? -1.835 -14.789 -12.562 1 95.69 61 TRP A N 1
ATOM 454 C CA . TRP A 1 61 ? -0.821 -14.758 -11.516 1 95.69 61 TRP A CA 1
ATOM 455 C C . TRP A 1 61 ? -0.12 -16.109 -11.391 1 95.69 61 TRP A C 1
ATOM 457 O O . TRP A 1 61 ? -0.712 -17.078 -10.922 1 95.69 61 TRP A O 1
ATOM 467 N N . VAL A 1 62 ? 1.13 -16.141 -11.875 1 95 62 VAL A N 1
ATOM 468 C CA . VAL A 1 62 ? 1.974 -17.328 -11.734 1 95 62 VAL A CA 1
ATOM 469 C C . VAL A 1 62 ? 2.781 -17.234 -10.438 1 95 62 VAL A C 1
ATOM 471 O O . VAL A 1 62 ? 3.578 -16.312 -10.266 1 95 62 VAL A O 1
ATOM 474 N N . ARG A 1 63 ? 2.572 -18.188 -9.539 1 92.81 63 ARG A N 1
ATOM 475 C CA . ARG A 1 63 ? 3.271 -18.203 -8.266 1 92.81 63 ARG A CA 1
ATOM 476 C C . ARG A 1 63 ? 4.598 -18.953 -8.375 1 92.81 63 ARG A C 1
ATOM 478 O O . ARG A 1 63 ? 4.785 -19.766 -9.289 1 92.81 63 ARG A O 1
ATOM 485 N N . PRO A 1 64 ? 5.5 -18.641 -7.418 1 92.25 64 PRO A N 1
ATOM 486 C CA . PRO A 1 64 ? 6.797 -19.312 -7.469 1 92.25 64 PRO A CA 1
ATOM 487 C C . PRO A 1 64 ? 6.66 -20.844 -7.484 1 92.25 64 PRO A C 1
ATOM 489 O O . PRO A 1 64 ? 5.887 -21.406 -6.703 1 92.25 64 PRO A O 1
ATOM 492 N N . GLY A 1 65 ? 7.348 -21.453 -8.461 1 91.06 65 GLY A N 1
ATOM 493 C CA . GLY A 1 65 ? 7.352 -22.906 -8.523 1 91.06 65 GLY A CA 1
ATOM 494 C C . GLY A 1 65 ? 6.328 -23.453 -9.5 1 91.06 65 GLY A C 1
ATOM 495 O O . GLY A 1 65 ? 6.395 -24.625 -9.875 1 91.06 65 GLY A O 1
ATOM 496 N N . GLN A 1 66 ? 5.43 -22.656 -9.914 1 92.69 66 GLN A N 1
ATOM 497 C CA . GLN A 1 66 ? 4.473 -23.094 -10.93 1 92.69 66 GLN A CA 1
ATOM 498 C C . GLN A 1 66 ? 5.098 -23.062 -12.32 1 92.69 66 GLN A C 1
ATOM 500 O O . GLN A 1 66 ? 5.895 -22.188 -12.633 1 92.69 66 GLN A O 1
ATOM 505 N N . VAL A 1 67 ? 4.699 -24.031 -13.086 1 91.81 67 VAL A N 1
ATOM 506 C CA . VAL A 1 67 ? 5.199 -24.109 -14.453 1 91.81 67 VAL A CA 1
ATOM 507 C C . VAL A 1 67 ? 4.281 -23.312 -15.383 1 91.81 67 VAL A C 1
ATOM 509 O O . VAL A 1 67 ? 3.057 -23.453 -15.312 1 91.81 67 VAL A O 1
ATOM 512 N N . GLN A 1 68 ? 4.879 -22.5 -16.172 1 91.88 68 GLN A N 1
ATOM 513 C CA . GLN A 1 68 ? 4.07 -21.734 -17.109 1 91.88 68 GLN A CA 1
ATOM 514 C C . GLN A 1 68 ? 4.582 -21.891 -18.531 1 91.88 68 GLN A C 1
ATOM 516 O O . GLN A 1 68 ? 5.773 -22.125 -18.75 1 91.88 68 GLN A O 1
ATOM 521 N N . GLN A 1 69 ? 3.713 -21.812 -19.484 1 89.19 69 GLN A N 1
ATOM 522 C CA . GLN A 1 69 ? 3.984 -21.734 -20.922 1 89.19 69 GLN A CA 1
ATOM 523 C C . GLN A 1 69 ? 3.211 -20.594 -21.562 1 89.19 69 GLN A C 1
ATOM 525 O O . GLN A 1 69 ? 1.99 -20.5 -21.422 1 89.19 69 GLN A O 1
ATOM 530 N N . TRP A 1 70 ? 3.885 -19.75 -22.234 1 88.19 70 TRP A N 1
ATOM 531 C CA . TRP A 1 70 ? 3.295 -18.531 -22.781 1 88.19 70 TRP A CA 1
ATOM 532 C C . TRP A 1 70 ? 2.482 -18.844 -24.031 1 88.19 70 TRP A C 1
ATOM 534 O O . TRP A 1 70 ? 1.612 -18.062 -24.422 1 88.19 70 TRP A O 1
ATOM 544 N N . GLY A 1 71 ? 2.834 -19.984 -24.672 1 86.25 71 GLY A N 1
ATOM 545 C CA . GLY A 1 71 ? 2.225 -20.25 -25.969 1 86.25 71 GLY A CA 1
ATOM 546 C C . GLY A 1 71 ? 2.678 -19.281 -27.047 1 86.25 71 GLY A C 1
ATOM 547 O O . GLY A 1 71 ? 3.879 -19.078 -27.234 1 86.25 71 GLY A O 1
ATOM 548 N N . ARG A 1 72 ? 1.718 -18.688 -27.812 1 87.25 72 ARG A N 1
ATOM 549 C CA . ARG A 1 72 ? 2.033 -17.703 -28.844 1 87.25 72 ARG A CA 1
ATOM 550 C C . ARG A 1 72 ? 2.135 -16.297 -28.234 1 87.25 72 ARG A C 1
ATOM 552 O O . ARG A 1 72 ? 1.231 -15.477 -28.406 1 87.25 72 ARG A O 1
ATOM 559 N N . ILE A 1 73 ? 3.197 -16.078 -27.625 1 87.5 73 ILE A N 1
ATOM 560 C CA . ILE A 1 73 ? 3.422 -14.883 -26.812 1 87.5 73 ILE A CA 1
ATOM 561 C C . ILE A 1 73 ? 3.359 -13.633 -27.688 1 87.5 73 ILE A C 1
ATOM 563 O O . ILE A 1 73 ? 3.082 -12.539 -27.203 1 87.5 73 ILE A O 1
ATOM 567 N N . GLN A 1 74 ? 3.588 -13.742 -28.953 1 88.31 74 GLN A N 1
ATOM 568 C CA . GLN A 1 74 ? 3.58 -12.617 -29.891 1 88.31 74 GLN A CA 1
ATOM 569 C C . GLN A 1 74 ? 2.154 -12.156 -30.188 1 88.31 74 GLN A C 1
ATOM 571 O O . GLN A 1 74 ? 1.95 -11.078 -30.75 1 88.31 74 GLN A O 1
ATOM 576 N N . ASP A 1 75 ? 1.202 -12.977 -29.828 1 93.06 75 ASP A N 1
ATOM 577 C CA . ASP A 1 75 ? -0.178 -12.719 -30.234 1 93.06 75 ASP A CA 1
ATOM 578 C C . ASP A 1 75 ? -0.897 -11.844 -29.203 1 93.06 75 ASP A C 1
ATOM 580 O O . ASP A 1 75 ? -2.061 -11.484 -29.391 1 93.06 75 ASP A O 1
ATOM 584 N N . PHE A 1 76 ? -0.262 -11.539 -28.078 1 93.69 76 PHE A N 1
ATOM 585 C CA . PHE A 1 76 ? -0.939 -10.68 -27.109 1 93.69 76 PHE A CA 1
ATOM 586 C C . PHE A 1 76 ? 0.061 -9.789 -26.391 1 93.69 76 PHE A C 1
ATOM 588 O O . PHE A 1 76 ? 1.272 -9.977 -26.5 1 93.69 76 PHE A O 1
ATOM 595 N N . GLU A 1 77 ? -0.473 -8.688 -25.734 1 95.81 77 GLU A N 1
ATOM 596 C CA . GLU A 1 77 ? 0.313 -7.754 -24.938 1 95.81 77 GLU A CA 1
ATOM 597 C C . GLU A 1 77 ? -0.211 -7.676 -23.5 1 95.81 77 GLU A C 1
ATOM 599 O O . GLU A 1 77 ? -1.409 -7.84 -23.266 1 95.81 77 GLU A O 1
ATOM 604 N N . ALA A 1 78 ? 0.716 -7.504 -22.609 1 96.94 78 ALA A N 1
ATOM 605 C CA . ALA A 1 78 ? 0.322 -7.422 -21.203 1 96.94 78 ALA A CA 1
ATOM 606 C C . ALA A 1 78 ? 1.298 -6.559 -20.406 1 96.94 78 ALA A C 1
ATOM 608 O O . ALA A 1 78 ? 2.457 -6.398 -20.812 1 96.94 78 ALA A O 1
ATOM 609 N N . MET A 1 79 ? 0.771 -5.871 -19.422 1 97.56 79 MET A N 1
ATOM 610 C CA . MET A 1 79 ? 1.639 -5.352 -18.375 1 97.56 79 MET A CA 1
ATOM 611 C C . MET A 1 79 ? 1.999 -6.449 -17.375 1 97.56 79 MET A C 1
ATOM 613 O O . MET A 1 79 ? 1.123 -7.168 -16.891 1 97.56 79 MET A O 1
ATOM 617 N N . VAL A 1 80 ? 3.295 -6.602 -17.078 1 96.81 80 VAL A N 1
ATOM 618 C CA . VAL A 1 80 ? 3.768 -7.703 -16.234 1 96.81 80 VAL A CA 1
ATOM 619 C C . VAL A 1 80 ? 4.488 -7.148 -15.016 1 96.81 80 VAL A C 1
ATOM 621 O O . VAL A 1 80 ? 5.305 -6.23 -15.125 1 96.81 80 VAL A O 1
ATOM 624 N N . VAL A 1 81 ? 4.18 -7.656 -13.898 1 97.62 81 VAL A N 1
ATOM 625 C CA . VAL A 1 81 ? 4.863 -7.332 -12.648 1 97.62 81 VAL A CA 1
ATOM 626 C C . VAL A 1 81 ? 5.559 -8.578 -12.102 1 97.62 81 VAL A C 1
ATOM 628 O O . VAL A 1 81 ? 4.914 -9.602 -11.867 1 97.62 81 VAL A O 1
ATOM 631 N N . LEU A 1 82 ? 6.844 -8.531 -11.945 1 96.5 82 LEU A N 1
ATOM 632 C CA . LEU A 1 82 ? 7.621 -9.578 -11.297 1 96.5 82 LEU A CA 1
ATOM 633 C C . LEU A 1 82 ? 7.996 -9.18 -9.875 1 96.5 82 LEU A C 1
ATOM 635 O O . LEU A 1 82 ? 8.398 -8.039 -9.633 1 96.5 82 LEU A O 1
ATOM 639 N N . PHE A 1 83 ? 7.816 -10.047 -8.906 1 96.19 83 PHE A N 1
ATOM 640 C CA . PHE A 1 83 ? 8.203 -9.719 -7.539 1 96.19 83 PHE A CA 1
ATOM 641 C C . PHE A 1 83 ? 8.57 -10.984 -6.762 1 96.19 83 PHE A C 1
ATOM 643 O O . PHE A 1 83 ? 8.125 -12.078 -7.109 1 96.19 83 PHE A O 1
ATOM 650 N N . THR A 1 84 ? 9.367 -10.836 -5.75 1 94.75 84 THR A N 1
ATOM 651 C CA . THR A 1 84 ? 9.805 -11.969 -4.941 1 94.75 84 THR A CA 1
ATOM 652 C C . THR A 1 84 ? 8.867 -12.188 -3.756 1 94.75 84 THR A C 1
ATOM 654 O O . THR A 1 84 ? 8.156 -11.266 -3.352 1 94.75 84 THR A O 1
ATOM 657 N N . PRO A 1 85 ? 8.859 -13.414 -3.236 1 89.31 85 PRO A N 1
ATOM 658 C CA . PRO A 1 85 ? 8.031 -13.672 -2.059 1 89.31 85 PRO A CA 1
ATOM 659 C C . PRO A 1 85 ? 8.344 -12.727 -0.897 1 89.31 85 PRO A C 1
ATOM 661 O O . PRO A 1 85 ? 7.461 -12.406 -0.099 1 89.31 85 PRO A O 1
ATOM 664 N N . SER A 1 86 ? 9.484 -12.203 -0.822 1 89.81 86 SER A N 1
ATOM 665 C CA . SER A 1 86 ? 9.93 -11.359 0.278 1 89.81 86 SER A CA 1
ATOM 666 C C . SER A 1 86 ? 9.438 -9.922 0.101 1 89.81 86 SER A C 1
ATOM 668 O O . SER A 1 86 ? 9.602 -9.094 0.997 1 89.81 86 SER A O 1
ATOM 670 N N . SER A 1 87 ? 8.836 -9.656 -1.011 1 91.12 87 SER A N 1
ATOM 671 C CA . SER A 1 87 ? 8.352 -8.305 -1.275 1 91.12 87 SER A CA 1
ATOM 672 C C . SER A 1 87 ? 7.117 -7.988 -0.432 1 91.12 87 SER A C 1
ATOM 674 O O . SER A 1 87 ? 6.766 -6.82 -0.256 1 91.12 87 SER A O 1
ATOM 676 N N . LEU A 1 88 ? 6.426 -8.992 0.046 1 89.56 88 LEU A N 1
ATOM 677 C CA . LEU A 1 88 ? 5.203 -8.805 0.821 1 89.56 88 LEU A CA 1
ATOM 678 C C . LEU A 1 88 ? 5.477 -8.961 2.312 1 89.56 88 LEU A C 1
ATOM 680 O O . LEU A 1 88 ? 6.254 -9.828 2.719 1 89.56 88 LEU A O 1
ATOM 684 N N . ASP A 1 89 ? 4.871 -8.086 3.078 1 87.06 89 ASP A N 1
ATOM 685 C CA . ASP A 1 89 ? 5.012 -8.234 4.523 1 87.06 89 ASP A CA 1
ATOM 686 C C . ASP A 1 89 ? 4.18 -9.406 5.035 1 87.06 89 ASP A C 1
ATOM 688 O O . ASP A 1 89 ? 3.289 -9.898 4.336 1 87.06 89 ASP A O 1
ATOM 692 N N . ALA A 1 90 ? 4.406 -9.789 6.238 1 85.19 90 ALA A N 1
ATOM 693 C CA . ALA A 1 90 ? 3.842 -11.008 6.816 1 85.19 90 ALA A CA 1
ATOM 694 C C . ALA A 1 90 ? 2.324 -10.898 6.938 1 85.19 90 ALA A C 1
ATOM 696 O O . ALA A 1 90 ? 1.605 -11.867 6.68 1 85.19 90 ALA A O 1
ATOM 697 N N . VAL A 1 91 ? 1.836 -9.844 7.328 1 84.88 91 VAL A N 1
ATOM 698 C CA . VAL A 1 91 ? 0.403 -9.664 7.531 1 84.88 91 VAL A CA 1
ATOM 699 C C . VAL A 1 91 ? -0.327 -9.766 6.191 1 84.88 91 VAL A C 1
ATOM 701 O O . VAL A 1 91 ? -1.352 -10.445 6.09 1 84.88 91 VAL A O 1
ATOM 704 N N . SER A 1 92 ? 0.23 -9.094 5.211 1 87.56 92 SER A N 1
ATOM 705 C CA . SER A 1 92 ? -0.356 -9.148 3.877 1 87.56 92 SER A CA 1
ATOM 706 C C . SER A 1 92 ? -0.329 -10.57 3.32 1 87.56 92 SER A C 1
ATOM 708 O O . SER A 1 92 ? -1.298 -11.016 2.703 1 87.56 92 SER A O 1
ATOM 710 N N . GLN A 1 93 ? 0.766 -11.211 3.574 1 86.88 93 GLN A N 1
ATOM 711 C CA . GLN A 1 93 ? 0.882 -12.594 3.121 1 86.88 93 GLN A CA 1
ATOM 712 C C . GLN A 1 93 ? -0.189 -13.469 3.76 1 86.88 93 GLN A C 1
ATOM 714 O O . GLN A 1 93 ? -0.781 -14.32 3.092 1 86.88 93 GLN A O 1
ATOM 719 N N . GLN A 1 94 ? -0.424 -13.258 4.965 1 83.88 94 GLN A N 1
ATOM 720 C CA . GLN A 1 94 ? -1.443 -14.023 5.672 1 83.88 94 GLN A CA 1
ATOM 721 C C . GLN A 1 94 ? -2.828 -13.773 5.082 1 83.88 94 GLN A C 1
ATOM 723 O O . GLN A 1 94 ? -3.623 -14.711 4.934 1 83.88 94 GLN A O 1
ATOM 728 N N . LEU A 1 95 ? -3.102 -12.594 4.793 1 82.94 95 LEU A N 1
ATOM 729 C CA . LEU A 1 95 ? -4.391 -12.227 4.215 1 82.94 95 LEU A CA 1
ATOM 730 C C . LEU A 1 95 ? -4.562 -12.852 2.832 1 82.94 95 LEU A C 1
ATOM 732 O O . LEU A 1 95 ? -5.668 -13.234 2.449 1 82.94 95 LEU A O 1
ATOM 736 N N . LEU A 1 96 ? -3.463 -12.93 2.121 1 84.38 96 LEU A N 1
ATOM 737 C CA . LEU A 1 96 ? -3.488 -13.523 0.79 1 84.38 96 LEU A CA 1
ATOM 738 C C . LEU A 1 96 ? -3.66 -15.039 0.873 1 84.38 96 LEU A C 1
ATOM 740 O O . LEU A 1 96 ? -4.406 -15.625 0.085 1 84.38 96 LEU A O 1
ATOM 744 N N . ASP A 1 97 ? -3.006 -15.609 1.82 1 76.38 97 ASP A N 1
ATOM 745 C CA . ASP A 1 97 ? -3.029 -17.062 1.988 1 76.38 97 ASP A CA 1
ATOM 746 C C . ASP A 1 97 ? -4.383 -17.531 2.518 1 76.38 97 ASP A C 1
ATOM 748 O O . ASP A 1 97 ? -4.789 -18.672 2.273 1 76.38 97 ASP A O 1
ATOM 752 N N . GLY A 1 98 ? -4.996 -16.734 3.277 1 66.25 98 GLY A N 1
ATOM 753 C CA . GLY A 1 98 ? -6.223 -17.109 3.955 1 66.25 98 GLY A CA 1
ATOM 754 C C . GLY A 1 98 ? -7.422 -17.172 3.027 1 66.25 98 GLY A C 1
ATOM 755 O O . GLY A 1 98 ? -8.508 -17.594 3.432 1 66.25 98 GLY A O 1
ATOM 756 N N . ASN A 1 99 ? -7.172 -16.766 1.863 1 62.53 99 ASN A N 1
ATOM 757 C CA . ASN A 1 99 ? -8.297 -16.766 0.932 1 62.53 99 ASN A CA 1
ATOM 758 C C . ASN A 1 99 ? -8.242 -17.953 -0.026 1 62.53 99 ASN A C 1
ATOM 760 O O . ASN A 1 99 ? -7.199 -18.219 -0.628 1 62.53 99 ASN A O 1
ATOM 764 N N . ALA A 1 100 ? -9.297 -18.75 0.066 1 56.22 100 ALA A N 1
ATOM 765 C CA . ALA A 1 100 ? -9.422 -19.922 -0.778 1 56.22 100 ALA A CA 1
ATOM 766 C C . ALA A 1 100 ? -9.148 -19.594 -2.24 1 56.22 100 ALA A C 1
ATOM 768 O O . ALA A 1 100 ? -8.664 -20.438 -2.998 1 56.22 100 ALA A O 1
ATOM 769 N N . HIS A 1 101 ? -9.5 -18.391 -2.574 1 55.5 101 HIS A N 1
ATOM 770 C CA . HIS A 1 101 ? -9.312 -17.969 -3.957 1 55.5 101 HIS A CA 1
ATOM 771 C C . HIS A 1 101 ? -7.848 -17.672 -4.25 1 55.5 101 HIS A C 1
ATOM 773 O O . HIS A 1 101 ? -7.484 -17.391 -5.395 1 55.5 101 HIS A O 1
ATOM 779 N N . SER A 1 102 ? -7.16 -17.844 -3.215 1 60.41 102 SER A N 1
ATOM 780 C CA . SER A 1 102 ? -5.73 -17.609 -3.377 1 60.41 102 SER A CA 1
ATOM 781 C C . SER A 1 102 ? -5.102 -18.625 -4.324 1 60.41 102 SER A C 1
ATOM 783 O O . SER A 1 102 ? -3.994 -18.406 -4.824 1 60.41 102 SER A O 1
ATOM 785 N N . ARG A 1 103 ? -6.012 -19.516 -4.805 1 73.56 103 ARG A N 1
ATOM 786 C CA . ARG A 1 103 ? -5.445 -20.562 -5.652 1 73.56 103 ARG A CA 1
ATOM 787 C C . ARG A 1 103 ? -5.797 -20.328 -7.117 1 73.56 103 ARG A C 1
ATOM 789 O O . ARG A 1 103 ? -5.297 -21.031 -8 1 73.56 103 ARG A O 1
ATOM 796 N N . GLN A 1 104 ? -6.605 -19.344 -7.277 1 85 104 GLN A N 1
ATOM 797 C CA . GLN A 1 104 ? -6.973 -18.969 -8.641 1 85 104 GLN A CA 1
ATOM 798 C C . GLN A 1 104 ? -5.785 -18.359 -9.383 1 85 104 GLN A C 1
ATOM 800 O O . GLN A 1 104 ? -5.035 -17.562 -8.812 1 85 104 GLN A O 1
ATOM 805 N N . ALA A 1 105 ? -5.641 -18.797 -10.633 1 91.69 105 ALA A N 1
ATOM 806 C CA . ALA A 1 105 ? -4.461 -18.359 -11.375 1 91.69 105 ALA A CA 1
ATOM 807 C C . ALA A 1 105 ? -4.832 -17.281 -12.398 1 91.69 105 ALA A C 1
ATOM 809 O O . ALA A 1 105 ? -3.957 -16.578 -12.906 1 91.69 105 ALA A O 1
ATOM 810 N N . ALA A 1 106 ? -6.109 -17.203 -12.711 1 93.94 106 ALA A N 1
ATOM 811 C CA . ALA A 1 106 ? -6.512 -16.25 -13.734 1 93.94 106 ALA A CA 1
ATOM 812 C C . ALA A 1 106 ? -7.895 -15.68 -13.438 1 93.94 106 ALA A C 1
ATOM 814 O O . ALA A 1 106 ? -8.758 -16.375 -12.898 1 93.94 106 ALA A O 1
ATOM 815 N N . TRP A 1 107 ? -8.094 -14.445 -13.727 1 93.12 107 TRP A N 1
ATOM 816 C CA . TRP A 1 107 ? -9.359 -13.727 -13.609 1 93.12 107 TRP A CA 1
ATOM 817 C C . TRP A 1 107 ? -9.711 -13.023 -14.914 1 93.12 107 TRP A C 1
ATOM 819 O O . TRP A 1 107 ? -8.883 -12.328 -15.492 1 93.12 107 TRP A O 1
ATOM 829 N N . GLN A 1 108 ? -10.867 -13.258 -15.391 1 95.12 108 GLN A N 1
ATOM 830 C CA . GLN A 1 108 ? -11.383 -12.398 -16.453 1 95.12 108 GLN A CA 1
ATOM 831 C C . GLN A 1 108 ? -12.203 -11.242 -15.867 1 95.12 108 GLN A C 1
ATOM 833 O O . GLN A 1 108 ? -13.328 -11.445 -15.406 1 95.12 108 GLN A O 1
ATOM 838 N N . LEU A 1 109 ? -11.625 -10.078 -15.922 1 94.62 109 LEU A N 1
ATOM 839 C CA . LEU A 1 109 ? -12.234 -8.93 -15.266 1 94.62 109 LEU A CA 1
ATOM 840 C C . LEU A 1 109 ? -13 -8.07 -16.266 1 94.62 109 LEU A C 1
ATOM 842 O O . LEU A 1 109 ? -12.68 -8.062 -17.453 1 94.62 109 LEU A O 1
ATOM 846 N N . CYS A 1 110 ? -14.008 -7.387 -15.805 1 92.81 110 CYS A N 1
ATOM 847 C CA . CYS A 1 110 ? -14.773 -6.422 -16.578 1 92.81 110 CYS A CA 1
ATOM 848 C C . CYS A 1 110 ? -15.352 -5.332 -15.68 1 92.81 110 CYS A C 1
ATOM 850 O O . CYS A 1 110 ? -15.219 -5.398 -14.461 1 92.81 110 CYS A O 1
ATOM 852 N N . GLY A 1 111 ? -15.828 -4.273 -16.281 1 92.25 111 GLY A N 1
ATOM 853 C CA . GLY A 1 111 ? -16.516 -3.225 -15.539 1 92.25 111 GLY A CA 1
ATOM 854 C C . GLY A 1 111 ? -15.648 -2.574 -14.484 1 92.25 111 GLY A C 1
ATOM 855 O O . GLY A 1 111 ? -14.492 -2.221 -14.742 1 92.25 111 GLY A O 1
ATOM 856 N N . GLU A 1 112 ? -16.172 -2.457 -13.289 1 90.62 112 GLU A N 1
ATOM 857 C CA . GLU A 1 112 ? -15.516 -1.723 -12.203 1 90.62 112 GLU A CA 1
ATOM 858 C C . GLU A 1 112 ? -14.297 -2.477 -11.68 1 90.62 112 GLU A C 1
ATOM 860 O O . GLU A 1 112 ? -13.312 -1.864 -11.273 1 90.62 112 GLU A O 1
ATOM 865 N N . ASN A 1 113 ? -14.422 -3.771 -11.688 1 92.5 113 ASN A N 1
ATOM 866 C CA . ASN A 1 113 ? -13.289 -4.57 -11.227 1 92.5 113 ASN A CA 1
ATOM 867 C C . ASN A 1 113 ? -12.078 -4.398 -12.133 1 92.5 113 ASN A C 1
ATOM 869 O O . ASN A 1 113 ? -10.953 -4.266 -11.656 1 92.5 113 ASN A O 1
ATOM 873 N N . LEU A 1 114 ? -12.383 -4.398 -13.438 1 95.56 114 LEU A N 1
ATOM 874 C CA . LEU A 1 114 ? -11.305 -4.16 -14.383 1 95.56 114 LEU A CA 1
ATOM 875 C C . LEU A 1 114 ? -10.727 -2.76 -14.211 1 95.56 114 LEU A C 1
ATOM 877 O O . LEU A 1 114 ? -9.508 -2.582 -14.211 1 95.56 114 LEU A O 1
ATOM 881 N N . GLU A 1 115 ? -11.57 -1.821 -14.047 1 95.94 115 GLU A N 1
ATOM 882 C CA . GLU A 1 115 ? -11.109 -0.449 -13.859 1 95.94 115 GLU A CA 1
ATOM 883 C C . GLU A 1 115 ? -10.234 -0.322 -12.609 1 95.94 115 GLU A C 1
ATOM 885 O O . GLU A 1 115 ? -9.195 0.339 -12.641 1 95.94 115 GLU A O 1
ATOM 890 N N . THR A 1 116 ? -10.648 -0.939 -11.562 1 95.88 116 THR A N 1
ATOM 891 C CA . THR A 1 116 ? -9.938 -0.854 -10.297 1 95.88 116 THR A CA 1
ATOM 892 C C . THR A 1 116 ? -8.555 -1.484 -10.406 1 95.88 116 THR A C 1
ATOM 894 O O . THR A 1 116 ? -7.551 -0.857 -10.055 1 95.88 116 THR A O 1
ATOM 897 N N . ILE A 1 117 ? -8.469 -2.66 -10.906 1 96.69 117 ILE A N 1
ATOM 898 C CA . ILE A 1 117 ? -7.199 -3.375 -11.016 1 96.69 117 ILE A CA 1
ATOM 899 C C . ILE A 1 117 ? -6.297 -2.678 -12.031 1 96.69 117 ILE A C 1
ATOM 901 O O . ILE A 1 117 ? -5.102 -2.504 -11.789 1 96.69 117 ILE A O 1
ATOM 905 N N . SER A 1 118 ? -6.891 -2.254 -13.172 1 97.94 118 SER A N 1
ATOM 906 C CA . SER A 1 118 ? -6.098 -1.574 -14.195 1 97.94 118 SER A CA 1
ATOM 907 C C . SER A 1 118 ? -5.527 -0.261 -13.672 1 97.94 118 SER A C 1
ATOM 909 O O . SER A 1 118 ? -4.387 0.092 -13.977 1 97.94 118 SER A O 1
ATOM 911 N N . THR A 1 119 ? -6.312 0.49 -12.922 1 98.12 119 THR A N 1
ATOM 912 C CA . THR A 1 119 ? -5.84 1.736 -12.328 1 98.12 119 THR A CA 1
ATOM 913 C C . THR A 1 119 ? -4.719 1.469 -11.336 1 98.12 119 THR A C 1
ATOM 915 O O . THR A 1 119 ? -3.729 2.205 -11.289 1 98.12 119 THR A O 1
ATOM 918 N N . GLY A 1 120 ? -4.867 0.453 -10.531 1 98.31 120 GLY A N 1
ATOM 919 C CA . GLY A 1 120 ? -3.805 0.057 -9.625 1 98.31 120 GLY A CA 1
ATOM 920 C C . GLY A 1 120 ? -2.52 -0.315 -10.336 1 98.31 120 GLY A C 1
ATOM 921 O O . GLY A 1 120 ? -1.434 0.112 -9.938 1 98.31 120 GLY A O 1
ATOM 922 N N . MET A 1 121 ? -2.662 -1.101 -11.359 1 98.19 121 MET A N 1
ATOM 923 C CA . MET A 1 121 ? -1.504 -1.503 -12.156 1 98.19 121 MET A CA 1
ATOM 924 C C . MET A 1 121 ? -0.837 -0.292 -12.797 1 98.19 121 MET A C 1
ATOM 926 O O . MET A 1 121 ? 0.392 -0.212 -12.852 1 98.19 121 MET A O 1
ATOM 930 N N . LYS A 1 122 ? -1.62 0.558 -13.305 1 97.69 122 LYS A N 1
ATOM 931 C CA . LYS A 1 122 ? -1.084 1.79 -13.875 1 97.69 122 LYS A CA 1
ATOM 932 C C . LYS A 1 122 ? -0.328 2.598 -12.82 1 97.69 122 LYS A C 1
ATOM 934 O O . LYS A 1 122 ? 0.75 3.129 -13.102 1 97.69 122 LYS A O 1
ATOM 939 N N . HIS A 1 123 ? -0.937 2.754 -11.648 1 97.81 123 HIS A N 1
ATOM 940 C CA . HIS A 1 123 ? -0.286 3.463 -10.547 1 97.81 123 HIS A CA 1
ATOM 941 C C . HIS A 1 123 ? 1.061 2.832 -10.211 1 97.81 123 HIS A C 1
ATOM 943 O O . HIS A 1 123 ? 2.049 3.541 -10.008 1 97.81 123 HIS A O 1
ATOM 949 N N . LEU A 1 124 ? 1.116 1.513 -10.133 1 97.62 124 LEU A N 1
ATOM 950 C CA . LEU A 1 124 ? 2.354 0.785 -9.875 1 97.62 124 LEU A CA 1
ATOM 951 C C . LEU A 1 124 ? 3.398 1.09 -10.945 1 97.62 124 LEU A C 1
ATOM 953 O O . LEU A 1 124 ? 4.566 1.331 -10.625 1 97.62 124 LEU A O 1
ATOM 957 N N . ASN A 1 125 ? 2.957 1.09 -12.18 1 96.56 125 ASN A N 1
ATOM 958 C CA . ASN A 1 125 ? 3.85 1.378 -13.297 1 96.56 125 ASN A CA 1
ATOM 959 C C . ASN A 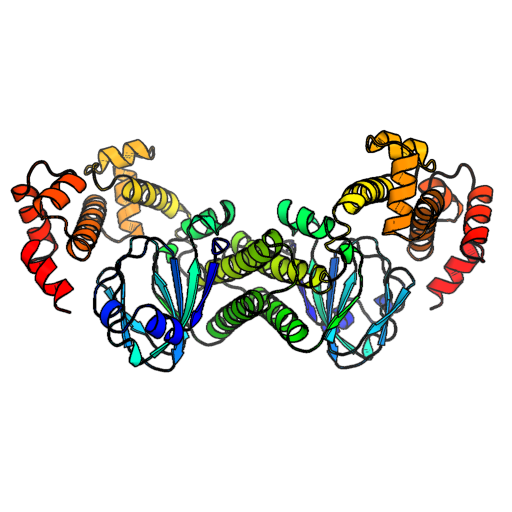1 125 ? 4.418 2.791 -13.211 1 96.56 125 ASN A C 1
ATOM 961 O O . ASN A 1 125 ? 5.605 3.004 -13.453 1 96.56 125 ASN A O 1
ATOM 965 N N . LEU A 1 126 ? 3.602 3.738 -12.914 1 95.31 126 LEU A N 1
ATOM 966 C CA . LEU A 1 126 ? 4.035 5.125 -12.781 1 95.31 126 LEU A CA 1
ATOM 967 C C . LEU A 1 126 ? 5.047 5.27 -11.648 1 95.31 126 LEU A C 1
ATOM 969 O O . LEU A 1 126 ? 6.066 5.941 -11.805 1 95.31 126 LEU A O 1
ATOM 973 N N . ASN A 1 127 ? 4.77 4.637 -10.523 1 93.81 127 ASN A N 1
ATOM 974 C CA . ASN A 1 127 ? 5.688 4.684 -9.391 1 93.81 127 ASN A CA 1
ATOM 975 C C . ASN A 1 127 ? 7.02 4.016 -9.727 1 93.81 127 ASN A C 1
ATOM 977 O O . ASN A 1 127 ? 8.07 4.453 -9.25 1 93.81 127 ASN A O 1
ATOM 981 N N . TYR A 1 128 ? 6.938 2.988 -10.484 1 93.5 128 TYR A N 1
ATOM 982 C CA . TYR A 1 128 ? 8.141 2.262 -10.867 1 93.5 128 TYR A CA 1
ATOM 983 C C . TYR A 1 128 ? 8.992 3.084 -11.828 1 93.5 128 TYR A C 1
ATOM 985 O O . TYR A 1 128 ? 10.219 3.076 -11.742 1 93.5 128 TYR A O 1
ATOM 993 N N . GLY A 1 129 ? 8.406 3.709 -12.773 1 87.19 129 GLY A N 1
ATOM 994 C CA . GLY A 1 129 ? 9.094 4.434 -13.82 1 87.19 129 GLY A CA 1
ATOM 995 C C . GLY A 1 129 ? 9.695 5.746 -13.352 1 87.19 129 GLY A C 1
ATOM 996 O O . GLY A 1 129 ? 10.641 6.258 -13.953 1 87.19 129 GLY A O 1
ATOM 997 N N . CYS A 1 130 ? 9.07 6.41 -12.477 1 73.31 130 CYS A N 1
ATOM 998 C CA . CYS A 1 130 ? 9.547 7.727 -12.062 1 73.31 130 CYS A CA 1
ATOM 999 C C . CYS A 1 130 ? 10.648 7.605 -11.016 1 73.31 130 CYS A C 1
ATOM 1001 O O . CYS A 1 130 ? 10.359 7.445 -9.828 1 73.31 130 CYS A O 1
ATOM 1003 N N . PRO A 1 131 ? 11.891 7.355 -11.555 1 59.22 131 PRO A N 1
ATOM 1004 C CA . PRO A 1 131 ? 12.93 7.309 -10.523 1 59.22 131 PRO A CA 1
ATOM 1005 C C . PRO A 1 131 ? 13.016 8.602 -9.719 1 59.22 131 PRO A C 1
ATOM 1007 O O . PRO A 1 131 ? 13.047 9.695 -10.289 1 59.22 131 PRO A O 1
ATOM 1010 N N . ASP A 1 132 ? 12.289 8.672 -8.633 1 60.09 132 ASP A N 1
ATOM 1011 C CA . ASP A 1 132 ? 12.414 9.867 -7.801 1 60.09 132 ASP A CA 1
ATOM 1012 C C . ASP A 1 132 ? 13.672 9.805 -6.934 1 60.09 132 ASP A C 1
ATOM 1014 O O . ASP A 1 132 ? 14.328 8.766 -6.859 1 60.09 132 ASP A O 1
ATOM 1018 N N . THR A 1 133 ? 14.195 10.797 -6.688 1 64.75 133 THR A N 1
ATOM 1019 C CA . THR A 1 133 ? 15.383 11 -5.863 1 64.75 133 THR A CA 1
ATOM 1020 C C . THR A 1 133 ? 15.148 10.469 -4.449 1 64.75 133 THR A C 1
ATOM 1022 O O . THR A 1 133 ? 15.984 10.664 -3.564 1 64.75 133 THR A O 1
ATOM 1025 N N . SER A 1 134 ? 14.047 9.664 -4.434 1 71.88 134 SER A N 1
ATOM 1026 C CA . SER A 1 134 ? 13.789 9.164 -3.086 1 71.88 134 SER A CA 1
ATOM 1027 C C . SER A 1 134 ? 14.75 8.039 -2.717 1 71.88 134 SER A C 1
ATOM 1029 O O . SER A 1 134 ? 15.336 7.402 -3.596 1 71.88 134 SER A O 1
ATOM 1031 N N . ALA A 1 135 ? 15.023 7.895 -1.458 1 78.12 135 ALA A N 1
ATOM 1032 C CA . ALA A 1 135 ? 15.812 6.773 -0.948 1 78.12 135 ALA A CA 1
ATOM 1033 C C . ALA A 1 135 ? 15.242 5.441 -1.423 1 78.12 135 ALA A C 1
ATOM 1035 O O . ALA A 1 135 ? 14.023 5.281 -1.531 1 78.12 135 ALA A O 1
ATOM 1036 N N . PRO A 1 136 ? 16.094 4.516 -1.714 1 84.31 136 PRO A N 1
ATOM 1037 C CA . PRO A 1 136 ? 15.672 3.199 -2.197 1 84.31 136 PRO A CA 1
ATOM 1038 C C . PRO A 1 136 ? 14.641 2.539 -1.284 1 84.31 136 PRO A C 1
ATOM 1040 O O . PRO A 1 136 ? 13.727 1.865 -1.765 1 84.31 136 PRO A O 1
ATOM 1043 N N . VAL A 1 137 ? 14.734 2.754 -0.015 1 86.5 137 VAL A N 1
ATOM 1044 C CA . VAL A 1 137 ? 13.836 2.127 0.943 1 86.5 137 VAL A CA 1
ATOM 1045 C C . VAL A 1 137 ? 12.422 2.688 0.77 1 86.5 137 VAL A C 1
ATOM 1047 O O . VAL A 1 137 ? 11.438 1.961 0.91 1 86.5 137 VAL A O 1
ATOM 1050 N N . VAL A 1 138 ? 12.328 3.928 0.505 1 88.44 138 VAL A N 1
ATOM 1051 C CA . VAL A 1 138 ? 11.031 4.57 0.323 1 88.44 138 VAL A CA 1
ATOM 1052 C C . VAL A 1 138 ? 10.398 4.102 -0.987 1 88.44 138 VAL A C 1
ATOM 1054 O O . VAL A 1 138 ? 9.211 3.771 -1.03 1 88.44 138 VAL A O 1
ATOM 1057 N N . ARG A 1 139 ? 11.242 4.098 -1.986 1 90 139 ARG A N 1
ATOM 1058 C CA . ARG A 1 139 ? 10.758 3.615 -3.277 1 90 139 ARG A CA 1
ATOM 1059 C C . ARG A 1 139 ? 10.242 2.186 -3.168 1 90 139 ARG A C 1
ATOM 1061 O O . ARG A 1 139 ? 9.172 1.868 -3.689 1 90 139 ARG A O 1
ATOM 1068 N N . ALA A 1 140 ? 10.984 1.366 -2.516 1 91.12 140 ALA A N 1
ATOM 1069 C CA . ALA A 1 140 ? 10.57 -0.022 -2.316 1 91.12 140 ALA A CA 1
ATOM 1070 C C . ALA A 1 140 ? 9.25 -0.101 -1.557 1 91.12 140 ALA A C 1
ATOM 1072 O O . ALA A 1 140 ? 8.391 -0.924 -1.878 1 91.12 140 ALA A O 1
ATOM 1073 N N . ALA A 1 141 ? 9.102 0.74 -0.573 1 92.81 141 ALA A N 1
ATOM 1074 C CA . ALA A 1 141 ? 7.879 0.746 0.226 1 92.81 141 ALA A CA 1
ATOM 1075 C C . ALA A 1 141 ? 6.676 1.168 -0.613 1 92.81 141 ALA A C 1
ATOM 1077 O O . ALA A 1 141 ? 5.598 0.579 -0.505 1 92.81 141 ALA A O 1
ATOM 1078 N N . ILE A 1 142 ? 6.891 2.158 -1.431 1 94.44 142 ILE A N 1
ATOM 1079 C CA . ILE A 1 142 ? 5.82 2.643 -2.297 1 94.44 142 ILE A CA 1
ATOM 1080 C C . ILE A 1 142 ? 5.348 1.517 -3.215 1 94.44 142 ILE A C 1
ATOM 1082 O O . ILE A 1 142 ? 4.148 1.253 -3.32 1 94.44 142 ILE A O 1
ATOM 1086 N N . LEU A 1 143 ? 6.273 0.874 -3.824 1 95.56 143 LEU A N 1
ATOM 1087 C CA . LEU A 1 143 ? 5.949 -0.212 -4.742 1 95.56 143 LEU A CA 1
ATOM 1088 C C . LEU A 1 143 ? 5.285 -1.368 -4.004 1 95.56 143 LEU A C 1
ATOM 1090 O O . LEU A 1 143 ? 4.309 -1.943 -4.492 1 95.56 143 LEU A O 1
ATOM 1094 N N . ARG A 1 144 ? 5.77 -1.655 -2.891 1 95.5 144 ARG A N 1
ATOM 1095 C CA . ARG A 1 144 ? 5.223 -2.748 -2.094 1 95.5 144 ARG A CA 1
ATOM 1096 C C . ARG A 1 144 ? 3.777 -2.463 -1.696 1 95.5 144 ARG A C 1
ATOM 1098 O O . ARG A 1 144 ? 2.914 -3.338 -1.802 1 95.5 144 ARG A O 1
ATOM 1105 N N . HIS A 1 145 ? 3.531 -1.313 -1.207 1 96.56 145 HIS A N 1
ATOM 1106 C CA . HIS A 1 145 ? 2.176 -0.958 -0.801 1 96.56 145 HIS A CA 1
ATOM 1107 C C . HIS A 1 145 ? 1.22 -0.989 -1.988 1 96.56 145 HIS A C 1
ATOM 1109 O O . HIS A 1 145 ? 0.102 -1.498 -1.878 1 96.56 145 HIS A O 1
ATOM 1115 N N . THR A 1 146 ? 1.66 -0.438 -3.117 1 97.38 146 THR A N 1
ATOM 1116 C CA . THR A 1 146 ? 0.819 -0.423 -4.309 1 97.38 146 THR A CA 1
ATOM 1117 C C . THR A 1 146 ? 0.514 -1.845 -4.773 1 97.38 146 THR A C 1
ATOM 1119 O O . THR A 1 146 ? -0.643 -2.184 -5.031 1 97.38 146 THR A O 1
ATOM 1122 N N . LEU A 1 147 ? 1.507 -2.654 -4.777 1 97.62 147 LEU A N 1
ATOM 1123 C CA . LEU A 1 147 ? 1.354 -4.039 -5.207 1 97.62 147 LEU A CA 1
ATOM 1124 C C . LEU A 1 147 ? 0.434 -4.805 -4.262 1 97.62 147 LEU A C 1
ATOM 1126 O O . LEU A 1 147 ? -0.455 -5.531 -4.707 1 97.62 147 LEU A O 1
ATOM 1130 N N . THR A 1 148 ? 0.65 -4.672 -2.99 1 96.19 148 THR A N 1
ATOM 1131 C CA . THR A 1 148 ? -0.134 -5.387 -1.99 1 96.19 148 THR A CA 1
ATOM 1132 C C . THR A 1 148 ? -1.617 -5.055 -2.125 1 96.19 148 THR A C 1
ATOM 1134 O O . THR A 1 148 ? -2.469 -5.941 -2.049 1 96.19 148 THR A O 1
ATOM 1137 N N . ALA A 1 149 ? -1.906 -3.795 -2.334 1 96.31 149 ALA A N 1
ATOM 1138 C CA . ALA A 1 149 ? -3.299 -3.391 -2.516 1 96.31 149 ALA A CA 1
ATOM 1139 C C . ALA A 1 149 ? -3.918 -4.086 -3.725 1 96.31 149 ALA A C 1
ATOM 1141 O O . ALA A 1 149 ? -5.062 -4.535 -3.67 1 96.31 149 ALA A O 1
ATOM 1142 N N . ILE A 1 150 ? -3.203 -4.184 -4.816 1 96.81 150 ILE A N 1
ATOM 1143 C CA . ILE A 1 150 ? -3.666 -4.812 -6.051 1 96.81 150 ILE A CA 1
ATOM 1144 C C . ILE A 1 150 ? -3.947 -6.289 -5.801 1 96.81 150 ILE A C 1
ATOM 1146 O O . ILE A 1 150 ? -5.008 -6.801 -6.172 1 96.81 150 ILE A O 1
ATOM 1150 N N . LEU A 1 151 ? -3.002 -6.984 -5.133 1 94.94 151 LEU A N 1
ATOM 1151 C CA . LEU A 1 151 ? -3.105 -8.422 -4.906 1 94.94 151 LEU A CA 1
ATOM 1152 C C . LEU A 1 151 ? -4.27 -8.742 -3.979 1 94.94 151 LEU A C 1
ATOM 1154 O O . LEU A 1 151 ? -5.02 -9.695 -4.219 1 94.94 151 LEU A O 1
ATOM 1158 N N . LEU A 1 152 ? -4.414 -7.969 -2.932 1 92.19 152 LEU A N 1
ATOM 1159 C CA . LEU A 1 152 ? -5.512 -8.195 -1.997 1 92.19 152 LEU A CA 1
ATOM 1160 C C . LEU A 1 152 ? -6.859 -7.988 -2.68 1 92.19 152 LEU A C 1
ATOM 1162 O O . LEU A 1 152 ? -7.793 -8.766 -2.473 1 92.19 152 LEU A O 1
ATOM 1166 N N . LYS A 1 153 ? -6.965 -6.949 -3.459 1 92.81 153 LYS A N 1
ATOM 1167 C CA . LYS A 1 153 ? -8.203 -6.719 -4.191 1 92.81 153 LYS A CA 1
ATOM 1168 C C . LYS A 1 153 ? -8.5 -7.867 -5.152 1 92.81 153 LYS A C 1
ATOM 1170 O O . LYS A 1 153 ? -9.617 -8.391 -5.188 1 92.81 153 LYS A O 1
ATOM 1175 N N . LEU A 1 154 ? -7.504 -8.258 -5.879 1 92.06 154 LEU A N 1
ATOM 1176 C CA . LEU A 1 154 ? -7.641 -9.289 -6.898 1 92.06 154 LEU A CA 1
ATOM 1177 C C . LEU A 1 154 ? -8.109 -10.609 -6.285 1 92.06 154 LEU A C 1
ATOM 1179 O O . LEU A 1 154 ? -9.023 -11.25 -6.805 1 92.06 154 LEU A O 1
ATOM 1183 N N . THR A 1 155 ? -7.52 -11.023 -5.18 1 88.75 155 THR A N 1
ATOM 1184 C CA . THR A 1 155 ? -7.785 -12.328 -4.594 1 88.75 155 THR A CA 1
ATOM 1185 C C . THR A 1 155 ? -9.141 -12.344 -3.891 1 88.75 155 THR A C 1
ATOM 1187 O O . THR A 1 155 ? -9.656 -13.414 -3.559 1 88.75 155 THR A O 1
ATOM 1190 N N . HIS A 1 156 ? -9.695 -11.195 -3.717 1 84.38 156 HIS A N 1
ATOM 1191 C CA . HIS A 1 156 ? -10.961 -11.156 -2.984 1 84.38 156 HIS A CA 1
ATOM 1192 C C . HIS A 1 156 ? -12.102 -10.703 -3.883 1 84.38 156 HIS A C 1
ATOM 1194 O O . HIS A 1 156 ? -13.203 -10.422 -3.4 1 84.38 156 HIS A O 1
ATOM 1200 N N . LEU A 1 157 ? -11.938 -10.383 -5.137 1 80.75 157 LEU A N 1
ATOM 1201 C CA . LEU A 1 157 ? -12.984 -10.031 -6.09 1 80.75 157 LEU A CA 1
ATOM 1202 C C . LEU A 1 157 ? -14.086 -11.078 -6.102 1 80.75 157 LEU A C 1
ATOM 1204 O O . LEU A 1 157 ? -15.258 -10.75 -6.312 1 80.75 157 LEU A O 1
ATOM 1208 N N . GLY A 1 158 ? -13.945 -12.281 -6.141 1 62.16 158 GLY A N 1
ATOM 1209 C CA . GLY A 1 158 ? -14.953 -13.328 -6.262 1 62.16 158 GLY A CA 1
ATOM 1210 C C . GLY A 1 158 ? -15.523 -13.758 -4.926 1 62.16 158 GLY A C 1
ATOM 1211 O O . GLY A 1 158 ? -16.266 -14.742 -4.852 1 62.16 158 GLY A O 1
ATOM 1212 N N . GLY A 1 159 ? -15.133 -13.273 -3.775 1 54.03 159 GLY A N 1
ATOM 1213 C CA . GLY A 1 159 ? -15.531 -13.844 -2.498 1 54.03 159 GLY A CA 1
ATOM 1214 C C . GLY A 1 159 ? -17.016 -13.711 -2.217 1 54.03 159 GLY A C 1
ATOM 1215 O O . GLY A 1 159 ? -17.469 -13.938 -1.092 1 54.03 159 GLY A O 1
ATOM 1216 N N . GLN A 1 160 ? -17.828 -13.023 -2.928 1 46.12 160 GLN A N 1
ATOM 1217 C CA . GLN A 1 160 ? -19.219 -13.086 -2.473 1 46.12 160 GLN A CA 1
ATOM 1218 C C . GLN A 1 160 ? -19.516 -14.438 -1.824 1 46.12 160 GLN A C 1
ATOM 1220 O O . GLN A 1 160 ? -20.156 -14.492 -0.772 1 46.12 160 GLN A O 1
ATOM 1225 N N . GLU A 1 161 ? -19.719 -15.461 -2.719 1 42 161 GLU A N 1
ATOM 1226 C CA . GLU A 1 161 ? -20.484 -16.641 -2.33 1 42 161 GLU A CA 1
ATOM 1227 C C . GLU A 1 161 ? -19.844 -17.344 -1.143 1 42 161 GLU A C 1
ATOM 1229 O O . GLU A 1 161 ? -20.531 -18.016 -0.362 1 42 161 GLU A O 1
ATOM 1234 N N . GLN A 1 162 ? -18.547 -17.547 -1.062 1 41.03 162 GLN A N 1
ATOM 1235 C CA . GLN A 1 162 ? -18.078 -18.578 -0.155 1 41.03 162 GLN A CA 1
ATOM 1236 C C . GLN A 1 162 ? -17.75 -18.016 1.221 1 41.03 162 GLN A C 1
ATOM 1238 O O . GLN A 1 162 ? -16.891 -18.531 1.929 1 41.03 162 GLN A O 1
ATOM 1243 N N . SER A 1 163 ? -17.984 -16.875 1.529 1 40.12 163 SER A N 1
ATOM 1244 C CA . SER A 1 163 ? -17.859 -16.391 2.898 1 40.12 163 SER A CA 1
ATOM 1245 C C . SER A 1 163 ? -18.406 -17.406 3.898 1 40.12 163 SER A C 1
ATOM 1247 O O . SER A 1 163 ? -18 -17.422 5.062 1 40.12 163 SER A O 1
ATOM 1249 N N . SER A 1 164 ? -19.672 -17.844 3.723 1 37.5 164 SER A N 1
ATOM 1250 C CA . SER A 1 164 ? -20.344 -18.688 4.711 1 37.5 164 SER A CA 1
ATOM 1251 C C . SER A 1 164 ? -19.453 -19.875 5.098 1 37.5 164 SER A C 1
ATOM 1253 O O . SER A 1 164 ? -19.734 -20.578 6.07 1 37.5 164 SER A O 1
ATOM 1255 N N . VAL A 1 165 ? -18.719 -20.516 4.227 1 39.38 165 VAL A N 1
ATOM 1256 C CA . VAL A 1 165 ? -18 -21.75 4.551 1 39.38 165 VAL A CA 1
ATOM 1257 C C . VAL A 1 165 ? -16.766 -21.422 5.391 1 39.38 165 VAL A C 1
ATOM 1259 O O . VAL A 1 165 ? -15.641 -21.547 4.922 1 39.38 165 VAL A O 1
ATOM 1262 N N . LEU A 1 166 ? -16.672 -20.406 5.996 1 42.25 166 LEU A N 1
ATOM 1263 C CA . LEU A 1 166 ? -15.617 -19.891 6.859 1 42.25 166 LEU A CA 1
ATOM 1264 C C . LEU A 1 166 ? -15.164 -20.953 7.855 1 42.25 166 LEU A C 1
ATOM 1266 O O . LEU A 1 166 ? -13.977 -21.047 8.172 1 42.25 166 LEU A O 1
ATOM 1270 N N . ALA A 1 167 ? -16.281 -21.453 8.578 1 41.62 167 ALA A N 1
ATOM 1271 C CA . ALA A 1 167 ? -15.914 -22.344 9.68 1 41.62 167 ALA A CA 1
ATOM 1272 C C . ALA A 1 167 ? -15.133 -23.547 9.164 1 41.62 167 ALA A C 1
ATOM 1274 O O . ALA A 1 167 ? -14.164 -23.984 9.797 1 41.62 167 ALA A O 1
ATOM 1275 N N . HIS A 1 168 ? -15.734 -24.359 8.328 1 46.34 168 HIS A N 1
ATOM 1276 C CA . HIS A 1 168 ? -15.188 -25.578 7.77 1 46.34 168 HIS A CA 1
ATOM 1277 C C . HIS A 1 168 ? -13.914 -25.312 6.969 1 46.34 168 HIS A C 1
ATOM 1279 O O . HIS A 1 168 ? -13.047 -26.172 6.848 1 46.34 168 HIS A O 1
ATOM 1285 N N . ASN A 1 169 ? -13.461 -23.922 6.777 1 61.66 169 ASN A N 1
ATOM 1286 C CA . ASN A 1 169 ? -12.469 -23.359 5.863 1 61.66 169 ASN A CA 1
ATOM 1287 C C . ASN A 1 169 ? -11.109 -23.234 6.535 1 61.66 169 ASN A C 1
ATOM 1289 O O . ASN A 1 169 ? -10.07 -23.453 5.902 1 61.66 169 ASN A O 1
ATOM 1293 N N . ASP A 1 170 ? -11.258 -23.375 7.871 1 76.19 170 ASP A N 1
ATOM 1294 C CA . ASP A 1 170 ? -9.984 -23.203 8.57 1 76.19 170 ASP A CA 1
ATOM 1295 C C . ASP A 1 170 ? -9.188 -24.5 8.578 1 76.19 170 ASP A C 1
ATOM 1297 O O . ASP A 1 170 ? -7.984 -24.5 8.312 1 76.19 170 ASP A O 1
ATOM 1301 N N . VAL A 1 171 ? -9.969 -25.672 8.828 1 86.56 171 VAL A N 1
ATOM 1302 C CA . VAL A 1 171 ? -9.289 -26.953 8.906 1 86.56 171 VAL A CA 1
ATOM 1303 C C . VAL A 1 171 ? -8.664 -27.297 7.559 1 86.56 171 VAL A C 1
ATOM 1305 O O . VAL A 1 171 ? -7.5 -27.719 7.496 1 86.56 171 VAL A O 1
ATOM 1308 N N . PHE A 1 172 ? -9.43 -27.156 6.594 1 88.75 172 PHE A N 1
ATOM 1309 C CA . PHE A 1 172 ? -8.906 -27.469 5.266 1 88.75 172 PHE A CA 1
ATOM 1310 C C . PHE A 1 172 ? -7.711 -26.578 4.934 1 88.75 172 PHE A C 1
ATOM 1312 O O . PHE A 1 172 ? -6.738 -27.047 4.332 1 88.75 172 PHE A O 1
ATOM 1319 N N . GLU A 1 173 ? -7.805 -25.344 5.34 1 85.88 173 GLU A N 1
ATOM 1320 C CA . GLU A 1 173 ? -6.707 -24.438 5.043 1 85.88 173 GLU A CA 1
ATOM 1321 C C . GLU A 1 173 ? -5.43 -24.859 5.766 1 85.88 173 GLU A C 1
ATOM 1323 O O . GLU A 1 173 ? -4.336 -24.766 5.207 1 85.88 173 GLU A O 1
ATOM 1328 N N . ARG A 1 174 ? -5.633 -25.266 6.895 1 87.38 174 ARG A N 1
ATOM 1329 C CA . ARG A 1 174 ? -4.48 -25.781 7.633 1 87.38 174 ARG A CA 1
ATOM 1330 C C . ARG A 1 174 ? -3.941 -27.062 7 1 87.38 174 ARG A C 1
ATOM 1332 O O . ARG A 1 174 ? -2.729 -27.234 6.879 1 87.38 174 ARG A O 1
ATOM 1339 N N . PHE A 1 175 ? -4.934 -27.922 6.676 1 92.44 175 PHE A N 1
ATOM 1340 C CA . PHE A 1 175 ? -4.562 -29.156 6 1 92.44 175 PHE A CA 1
ATOM 1341 C C . PHE A 1 175 ? -3.822 -28.859 4.699 1 92.44 175 PHE A C 1
ATOM 1343 O O . PHE A 1 175 ? -2.74 -29.406 4.461 1 92.44 175 PHE A O 1
ATOM 1350 N N . HIS A 1 176 ? -4.27 -27.984 3.922 1 90.5 176 HIS A N 1
ATOM 1351 C CA . HIS A 1 176 ? -3.666 -27.562 2.66 1 90.5 176 HIS A CA 1
ATOM 1352 C C . HIS A 1 176 ? -2.244 -27.062 2.871 1 90.5 176 HIS A C 1
ATOM 1354 O O . HIS A 1 176 ? -1.326 -27.453 2.146 1 90.5 176 HIS A O 1
ATOM 1360 N N . ALA A 1 177 ? -2.117 -26.219 3.844 1 88.62 177 ALA A N 1
ATOM 1361 C CA . ALA A 1 177 ? -0.817 -25.609 4.105 1 88.62 177 ALA A CA 1
ATOM 1362 C C . ALA A 1 177 ? 0.227 -26.656 4.453 1 88.62 177 ALA A C 1
ATOM 1364 O O . ALA A 1 177 ? 1.366 -26.594 3.984 1 88.62 177 ALA A O 1
ATOM 1365 N N . VAL A 1 178 ? -0.164 -27.578 5.215 1 93.75 178 VAL A N 1
ATOM 1366 C CA . VAL A 1 178 ? 0.776 -28.625 5.625 1 93.75 178 VAL A CA 1
ATOM 1367 C C . VAL A 1 178 ? 1.051 -29.562 4.453 1 93.75 178 VAL A C 1
ATOM 1369 O O . VAL A 1 178 ? 2.176 -30.031 4.281 1 93.75 178 VAL A O 1
ATOM 1372 N N . VAL A 1 179 ? 0.067 -29.875 3.666 1 94.75 179 VAL A N 1
ATOM 1373 C CA . VAL A 1 179 ? 0.275 -30.688 2.469 1 94.75 179 VAL A CA 1
ATOM 1374 C C . VAL A 1 179 ? 1.287 -30 1.554 1 94.75 179 VAL A C 1
ATOM 1376 O O . VAL A 1 179 ? 2.217 -30.641 1.057 1 94.75 179 VAL A O 1
ATOM 1379 N N . GLU A 1 180 ? 1.153 -28.719 1.384 1 92.25 180 GLU A N 1
ATOM 1380 C CA . GLU A 1 180 ? 2.07 -27.984 0.528 1 92.25 180 GLU A CA 1
ATOM 1381 C C . GLU A 1 180 ? 3.506 -28.078 1.039 1 92.25 180 GLU A C 1
ATOM 1383 O O . GLU A 1 180 ? 4.449 -28.125 0.248 1 92.25 180 GLU A O 1
ATOM 1388 N N . ARG A 1 181 ? 3.561 -28.188 2.268 1 93.06 181 ARG A N 1
ATOM 1389 C CA . ARG A 1 181 ? 4.883 -28.203 2.889 1 93.06 181 ARG A CA 1
ATOM 1390 C C . ARG A 1 181 ? 5.488 -29.609 2.846 1 93.06 181 ARG A C 1
ATOM 1392 O O . ARG A 1 181 ? 6.688 -29.766 2.621 1 93.06 181 ARG A O 1
ATOM 1399 N N . ASP A 1 182 ? 4.648 -30.672 2.969 1 96.62 182 ASP A N 1
ATOM 1400 C CA . ASP A 1 182 ? 5.199 -31.969 3.318 1 96.62 182 ASP A CA 1
ATOM 1401 C C . ASP A 1 182 ? 4.855 -33.031 2.26 1 96.62 182 ASP A C 1
ATOM 1403 O O . ASP A 1 182 ? 5.219 -34.188 2.393 1 96.62 182 ASP A O 1
ATOM 1407 N N . PHE A 1 183 ? 4.254 -32.719 1.198 1 96.38 183 PHE A N 1
ATOM 1408 C CA . PHE A 1 183 ? 3.672 -33.656 0.244 1 96.38 183 PHE A CA 1
ATOM 1409 C C . PHE A 1 183 ? 4.727 -34.625 -0.276 1 96.38 183 PHE A C 1
ATOM 1411 O O . PHE A 1 183 ? 4.398 -35.719 -0.715 1 96.38 183 PHE A O 1
ATOM 1418 N N . ALA A 1 184 ? 5.93 -34.25 -0.276 1 95.56 184 ALA A N 1
ATOM 1419 C CA . ALA A 1 184 ? 6.977 -35.062 -0.89 1 95.56 184 ALA A CA 1
ATOM 1420 C C . ALA A 1 184 ? 7.27 -36.312 -0.051 1 95.56 184 ALA A C 1
ATOM 1422 O O . ALA A 1 184 ? 7.684 -37.344 -0.583 1 95.56 184 ALA A O 1
ATOM 1423 N N . THR A 1 185 ? 7.004 -36.188 1.274 1 94.44 185 THR A N 1
ATOM 1424 C CA . THR A 1 185 ? 7.457 -37.281 2.133 1 94.44 185 THR A CA 1
ATOM 1425 C C . THR A 1 185 ? 6.297 -37.844 2.943 1 94.44 185 THR A C 1
ATOM 1427 O O . THR A 1 185 ? 6.402 -38.938 3.51 1 94.44 185 THR A O 1
ATOM 1430 N N . VAL A 1 186 ? 5.262 -37.156 3.055 1 95.75 186 VAL A N 1
ATOM 1431 C CA . VAL A 1 186 ? 4.129 -37.594 3.854 1 95.75 186 VAL A CA 1
ATOM 1432 C C . VAL A 1 186 ? 2.959 -37.969 2.939 1 95.75 186 VAL A C 1
ATOM 1434 O O . VAL A 1 186 ? 2.521 -37.125 2.133 1 95.75 186 VAL A O 1
ATOM 1437 N N . ARG A 1 187 ? 2.404 -39.219 3.164 1 94.62 187 ARG A N 1
ATOM 1438 C CA . ARG A 1 187 ? 1.376 -39.688 2.238 1 94.62 187 ARG A CA 1
ATOM 1439 C C . ARG A 1 187 ? 0.095 -40.062 2.98 1 94.62 187 ARG A C 1
ATOM 1441 O O . ARG A 1 187 ? -0.958 -40.219 2.363 1 94.62 187 ARG A O 1
ATOM 1448 N N . SER A 1 188 ? 0.18 -40.125 4.219 1 95.38 188 SER A N 1
ATOM 1449 C CA . SER A 1 188 ? -0.959 -40.594 4.992 1 95.38 188 SER A CA 1
ATOM 1450 C C . SER A 1 188 ? -1.813 -39.438 5.508 1 95.38 188 SER A C 1
ATOM 1452 O O . SER A 1 188 ? -1.287 -38.469 6.039 1 95.38 188 SER A O 1
ATOM 1454 N N . VAL A 1 189 ? -3.09 -39.594 5.391 1 96.5 189 VAL A N 1
ATOM 1455 C CA . VAL A 1 189 ? -4.031 -38.594 5.883 1 96.5 189 VAL A CA 1
ATOM 1456 C C . VAL A 1 189 ? -3.912 -38.469 7.402 1 96.5 189 VAL A C 1
ATOM 1458 O O . VAL A 1 189 ? -3.965 -37.375 7.949 1 96.5 189 VAL A O 1
ATOM 1461 N N . SER A 1 190 ? -3.73 -39.594 8 1 96.19 190 SER A N 1
ATOM 1462 C CA . SER A 1 190 ? -3.629 -39.625 9.453 1 96.19 190 SER A CA 1
ATOM 1463 C C . SER A 1 190 ? -2.439 -38.812 9.945 1 96.19 190 SER A C 1
ATOM 1465 O O . SER A 1 190 ? -2.539 -38.094 10.953 1 96.19 190 SER A O 1
ATOM 1467 N N . GLU A 1 191 ? -1.363 -38.938 9.297 1 96.75 191 GLU A N 1
ATOM 1468 C CA . GLU A 1 191 ? -0.178 -38.156 9.672 1 96.75 191 GLU A CA 1
ATOM 1469 C C . GLU A 1 191 ? -0.418 -36.656 9.531 1 96.75 191 GLU A C 1
ATOM 1471 O O . GLU A 1 191 ? -0.005 -35.875 10.391 1 96.75 191 GLU A O 1
ATOM 1476 N N . TYR A 1 192 ? -1.069 -36.25 8.469 1 96.88 192 TYR A N 1
ATOM 1477 C CA . TYR A 1 192 ? -1.396 -34.844 8.281 1 96.88 192 TYR A CA 1
ATOM 1478 C C . TYR A 1 192 ? -2.355 -34.375 9.359 1 96.88 192 TYR A C 1
ATOM 1480 O O . TYR A 1 192 ? -2.189 -33.281 9.898 1 96.88 192 TYR A O 1
ATOM 1488 N N . ALA A 1 193 ? -3.361 -35.125 9.648 1 96.25 193 ALA A N 1
ATOM 1489 C CA . ALA A 1 193 ? -4.332 -34.781 10.688 1 96.25 193 ALA A CA 1
ATOM 1490 C C . ALA A 1 193 ? -3.639 -34.531 12.023 1 96.25 193 ALA A C 1
ATOM 1492 O O . ALA A 1 193 ? -3.926 -33.562 12.711 1 96.25 193 ALA A O 1
ATOM 1493 N N . ASN A 1 194 ? -2.717 -35.438 12.336 1 96.25 194 ASN A N 1
ATOM 1494 C CA . ASN A 1 194 ? -1.952 -35.312 13.57 1 96.25 194 ASN A CA 1
ATOM 1495 C C . ASN A 1 194 ? -1.145 -34 13.602 1 96.25 194 ASN A C 1
ATOM 1497 O O . ASN A 1 194 ? -1.074 -33.344 14.633 1 96.25 194 ASN A O 1
ATOM 1501 N N . LYS A 1 195 ? -0.606 -33.656 12.508 1 95.56 195 LYS A N 1
ATOM 1502 C CA . LYS A 1 195 ? 0.244 -32.469 12.422 1 95.56 195 LYS A CA 1
ATOM 1503 C C . LYS A 1 195 ? -0.56 -31.203 12.664 1 95.56 195 LYS A C 1
ATOM 1505 O O . LYS A 1 195 ? -0.024 -30.203 13.164 1 95.56 195 LYS A O 1
ATOM 1510 N N . ILE A 1 196 ? -1.832 -31.203 12.281 1 94.25 196 ILE A N 1
ATOM 1511 C CA . ILE A 1 196 ? -2.6 -29.969 12.406 1 94.25 196 ILE A CA 1
ATOM 1512 C C . ILE A 1 196 ? -3.516 -30.062 13.625 1 94.25 196 ILE A C 1
ATOM 1514 O O . ILE A 1 196 ? -4.254 -29.109 13.922 1 94.25 196 ILE A O 1
ATOM 1518 N N . GLY A 1 197 ? -3.535 -31.188 14.305 1 94.88 197 GLY A N 1
ATOM 1519 C CA . GLY A 1 197 ? -4.219 -31.328 15.578 1 94.88 197 GLY A CA 1
ATOM 1520 C C . GLY A 1 197 ? -5.703 -31.609 15.438 1 94.88 197 GLY A C 1
ATOM 1521 O O . GLY A 1 197 ? -6.508 -31.141 16.234 1 94.88 197 GLY A O 1
ATOM 1522 N N . TYR A 1 198 ? -6.09 -32.219 14.461 1 94.56 198 TYR A N 1
ATOM 1523 C CA . TYR A 1 198 ? -7.484 -32.594 14.25 1 94.56 198 TYR A CA 1
ATOM 1524 C C . TYR A 1 198 ? -7.609 -34.094 14.008 1 94.56 198 TYR A C 1
ATOM 1526 O O . TYR A 1 198 ? -6.617 -34.75 13.719 1 94.56 198 TYR A O 1
ATOM 1534 N N . SER A 1 199 ? -8.797 -34.594 14.109 1 95.19 199 SER A N 1
ATOM 1535 C CA . SER A 1 199 ? -9.039 -36 13.789 1 95.19 199 SER A CA 1
ATOM 1536 C C . SER A 1 199 ? -9.055 -36.219 12.281 1 95.19 199 SER A C 1
ATOM 1538 O O . SER A 1 199 ? -9.344 -35.312 11.516 1 95.19 199 SER A O 1
ATOM 1540 N N . GLU A 1 200 ? -8.758 -37.438 11.93 1 95.56 200 GLU A N 1
ATOM 1541 C CA . GLU A 1 200 ? -8.812 -37.781 10.516 1 95.56 200 GLU A CA 1
ATOM 1542 C C . GLU A 1 200 ? -10.203 -37.562 9.938 1 95.56 200 GLU A C 1
ATOM 1544 O O . GLU A 1 200 ? -10.344 -37.062 8.812 1 95.56 200 GLU A O 1
ATOM 1549 N N . LYS A 1 201 ? -11.18 -37.875 10.727 1 95.25 201 LYS A N 1
ATOM 1550 C CA . LYS A 1 201 ? -12.562 -37.688 10.289 1 95.25 201 LYS A CA 1
ATOM 1551 C C . LYS A 1 201 ? -12.859 -36.25 9.977 1 95.25 201 LYS A C 1
ATOM 1553 O O . LYS A 1 201 ? -13.516 -35.938 8.977 1 95.25 201 LYS A O 1
ATOM 1558 N N . THR A 1 202 ? -12.383 -35.438 10.789 1 94.56 202 THR A N 1
ATOM 1559 C CA . THR A 1 202 ? -12.586 -34 10.617 1 94.56 202 THR A CA 1
ATOM 1560 C C . THR A 1 202 ? -11.891 -33.5 9.352 1 94.56 202 THR A C 1
ATOM 1562 O O . THR A 1 202 ? -12.461 -32.719 8.594 1 94.56 202 THR A O 1
ATOM 1565 N N . VAL A 1 203 ? -10.727 -34 9.094 1 95.12 203 VAL A N 1
ATOM 1566 C CA . VAL A 1 203 ? -9.953 -33.594 7.922 1 95.12 203 VAL A CA 1
ATOM 1567 C C . VAL A 1 203 ? -10.641 -34.094 6.652 1 95.12 203 VAL A C 1
ATOM 1569 O O . VAL A 1 203 ? -10.742 -33.375 5.664 1 95.12 203 VAL A O 1
ATOM 1572 N N . LEU A 1 204 ? -11.133 -35.281 6.723 1 94.94 204 LEU A N 1
ATOM 1573 C CA . LEU A 1 204 ? -11.812 -35.875 5.574 1 94.94 204 LEU A CA 1
ATOM 1574 C C . LEU A 1 204 ? -13.055 -35.062 5.207 1 94.94 204 LEU A C 1
ATOM 1576 O O . LEU A 1 204 ? -13.273 -34.75 4.035 1 94.94 204 LEU A O 1
ATOM 1580 N N . ARG A 1 205 ? -13.781 -34.688 6.219 1 93.5 205 ARG A N 1
ATOM 1581 C CA . ARG A 1 205 ? -15 -33.906 6.008 1 93.5 205 ARG A CA 1
ATOM 1582 C C . ARG A 1 205 ? -14.688 -32.531 5.457 1 93.5 205 ARG A C 1
ATOM 1584 O O . ARG A 1 205 ? -15.336 -32.062 4.512 1 93.5 205 ARG A O 1
ATOM 1591 N N . ALA A 1 206 ? -13.695 -31.969 5.996 1 90.75 206 ALA A N 1
ATOM 1592 C CA . ALA A 1 206 ? -13.305 -30.625 5.578 1 90.75 206 ALA A CA 1
ATOM 1593 C C . ALA A 1 206 ? -12.812 -30.609 4.137 1 90.75 206 ALA A C 1
ATOM 1595 O O . ALA A 1 206 ? -13.125 -29.703 3.371 1 90.75 206 ALA A O 1
ATOM 1596 N N . THR A 1 207 ? -12.094 -31.625 3.791 1 91.69 207 THR A N 1
ATOM 1597 C CA . THR A 1 207 ? -11.531 -31.703 2.447 1 91.69 207 THR A CA 1
ATOM 1598 C C . THR A 1 207 ? -12.633 -31.938 1.413 1 91.69 207 THR A C 1
ATOM 1600 O O . THR A 1 207 ? -12.648 -31.281 0.367 1 91.69 207 THR A O 1
ATOM 1603 N N . ARG A 1 208 ? -13.508 -32.75 1.732 1 91.5 208 ARG A N 1
ATOM 1604 C CA . ARG A 1 208 ? -14.617 -33 0.821 1 91.5 208 ARG A CA 1
ATOM 1605 C C . ARG A 1 208 ? -15.445 -31.734 0.595 1 91.5 208 ARG A C 1
ATOM 1607 O O . ARG A 1 208 ? -15.828 -31.422 -0.537 1 91.5 208 ARG A O 1
ATOM 1614 N N . ALA A 1 209 ? -15.672 -31.141 1.611 1 85.5 209 ALA A N 1
ATOM 1615 C CA . ALA A 1 209 ? -16.484 -29.922 1.549 1 85.5 209 ALA A CA 1
ATOM 1616 C C . ALA A 1 209 ? -15.789 -28.844 0.743 1 85.5 209 ALA A C 1
ATOM 1618 O O . ALA A 1 209 ? -16.422 -28.156 -0.07 1 85.5 209 ALA A O 1
ATOM 1619 N N . ALA A 1 210 ? -14.492 -28.734 0.934 1 83.56 210 ALA A N 1
ATOM 1620 C CA . ALA A 1 210 ? -13.75 -27.609 0.38 1 83.56 210 ALA A CA 1
ATOM 1621 C C . ALA A 1 210 ? -13.266 -27.922 -1.034 1 83.56 210 ALA A C 1
ATOM 1623 O O . ALA A 1 210 ? -13.266 -27.031 -1.901 1 83.56 210 ALA A O 1
ATOM 1624 N N . ALA A 1 211 ? -12.852 -29.141 -1.266 1 86.5 211 ALA A N 1
ATOM 1625 C CA . ALA A 1 211 ? -12.172 -29.453 -2.518 1 86.5 211 ALA A CA 1
ATOM 1626 C C . ALA A 1 211 ? -12.984 -30.422 -3.357 1 86.5 211 ALA A C 1
ATOM 1628 O O . ALA A 1 211 ? -12.648 -30.688 -4.516 1 86.5 211 ALA A O 1
ATOM 1629 N N . GLY A 1 212 ? -13.992 -31 -2.777 1 89.06 212 GLY A N 1
ATOM 1630 C CA . GLY A 1 212 ? -14.859 -31.891 -3.512 1 89.06 212 GLY A CA 1
ATOM 1631 C C . GLY A 1 212 ? -14.227 -33.25 -3.789 1 89.06 212 GLY A C 1
ATOM 1632 O O . GLY A 1 212 ? -14.641 -33.938 -4.715 1 89.06 212 GLY A O 1
ATOM 1633 N N . MET A 1 213 ? -13.195 -33.594 -3.049 1 93.06 213 MET A N 1
ATOM 1634 C CA . MET A 1 213 ? -12.5 -34.875 -3.201 1 93.06 213 MET A CA 1
ATOM 1635 C C . MET A 1 213 ? -12.016 -35.406 -1.852 1 93.06 213 MET A C 1
ATOM 1637 O O . MET A 1 213 ? -12.164 -34.719 -0.832 1 93.06 213 MET A O 1
ATOM 1641 N N . THR A 1 214 ? -11.523 -36.594 -1.818 1 95.19 214 THR A N 1
ATOM 1642 C CA . THR A 1 214 ? -11.023 -37.156 -0.567 1 95.19 214 THR A CA 1
ATOM 1643 C C . THR A 1 214 ? -9.664 -36.531 -0.212 1 95.19 214 THR A C 1
ATOM 1645 O O . THR A 1 214 ? -8.953 -36.031 -1.086 1 95.19 214 THR A O 1
ATOM 1648 N N . ALA A 1 215 ? -9.344 -36.625 0.998 1 95.62 215 ALA A N 1
ATOM 1649 C CA . ALA A 1 215 ? -8.047 -36.125 1.454 1 95.62 215 ALA A CA 1
ATOM 1650 C C . ALA A 1 215 ? -6.906 -36.875 0.757 1 95.62 215 ALA A C 1
ATOM 1652 O O . ALA A 1 215 ? -5.906 -36.25 0.381 1 95.62 215 ALA A O 1
ATOM 1653 N N . LYS A 1 216 ? -7.051 -38.125 0.617 1 96.12 216 LYS A N 1
ATOM 1654 C CA . LYS A 1 216 ? -6.027 -38.938 -0.051 1 96.12 216 LYS A CA 1
ATOM 1655 C C . LYS A 1 216 ? -5.848 -38.469 -1.501 1 96.12 216 LYS A C 1
ATOM 1657 O O . LYS A 1 216 ? -4.719 -38.312 -1.97 1 96.12 216 LYS A O 1
ATOM 1662 N N . GLN A 1 217 ? -6.93 -38.375 -2.17 1 96 217 GLN A N 1
ATOM 1663 C CA . GLN A 1 217 ? -6.883 -37.875 -3.543 1 96 217 GLN A CA 1
ATOM 1664 C C . GLN A 1 217 ? -6.199 -36.531 -3.615 1 96 217 GLN A C 1
ATOM 1666 O O . GLN A 1 217 ? -5.414 -36.25 -4.531 1 96 217 GLN A O 1
ATOM 1671 N N . TYR A 1 218 ? -6.523 -35.719 -2.65 1 95.19 218 TYR A N 1
ATOM 1672 C CA . TYR A 1 218 ? -5.957 -34.375 -2.592 1 95.19 218 TYR A CA 1
ATOM 1673 C C . TYR A 1 218 ? -4.441 -34.438 -2.447 1 95.19 218 TYR A C 1
ATOM 1675 O O . TYR A 1 218 ? -3.721 -33.719 -3.156 1 95.19 218 TYR A O 1
ATOM 1683 N N . ILE A 1 219 ? -3.982 -35.219 -1.611 1 96.75 219 ILE A N 1
ATOM 1684 C CA . ILE A 1 219 ? -2.551 -35.406 -1.383 1 96.75 219 ILE A CA 1
ATOM 1685 C C . ILE A 1 219 ? -1.889 -35.938 -2.648 1 96.75 219 ILE A C 1
ATOM 1687 O O . ILE A 1 219 ? -0.869 -35.406 -3.098 1 96.75 219 ILE A O 1
ATOM 1691 N N . ASP A 1 220 ? -2.488 -36.969 -3.166 1 96.75 220 ASP A N 1
ATOM 1692 C CA . ASP A 1 220 ? -1.933 -37.594 -4.363 1 96.75 220 ASP A CA 1
ATOM 1693 C C . ASP A 1 220 ? -1.854 -36.594 -5.516 1 96.75 220 ASP A C 1
ATOM 1695 O O . ASP A 1 220 ? -0.863 -36.562 -6.25 1 96.75 220 ASP A O 1
ATOM 1699 N N . GLN A 1 221 ? -2.877 -35.875 -5.648 1 95.81 221 GLN A N 1
ATOM 1700 C CA . GLN A 1 221 ? -2.898 -34.875 -6.719 1 95.81 221 GLN A CA 1
ATOM 1701 C C . GLN A 1 221 ? -1.778 -33.844 -6.547 1 95.81 221 GLN A C 1
ATOM 1703 O O . GLN A 1 221 ? -1.188 -33.406 -7.531 1 95.81 221 GLN A O 1
ATOM 1708 N N . ARG A 1 222 ? -1.501 -33.5 -5.301 1 95.75 222 ARG A N 1
ATOM 1709 C CA . ARG A 1 222 ? -0.415 -32.562 -5.051 1 95.75 222 ARG A CA 1
ATOM 1710 C C . ARG A 1 222 ? 0.935 -33.188 -5.414 1 95.75 222 ARG A C 1
ATOM 1712 O O . ARG A 1 222 ? 1.816 -32.5 -5.93 1 95.75 222 ARG A O 1
ATOM 1719 N N . VAL A 1 223 ? 1.13 -34.375 -5.164 1 96.94 223 VAL A N 1
ATOM 1720 C CA . VAL A 1 223 ? 2.357 -35.094 -5.504 1 96.94 223 VAL A CA 1
ATOM 1721 C C . VAL A 1 223 ? 2.5 -35.188 -7.023 1 96.94 223 VAL A C 1
ATOM 1723 O O . VAL A 1 223 ? 3.572 -34.906 -7.57 1 96.94 223 VAL A O 1
ATOM 1726 N N . VAL A 1 224 ? 1.396 -35.531 -7.637 1 97 224 VAL A N 1
ATOM 1727 C CA . VAL A 1 224 ? 1.39 -35.625 -9.094 1 97 224 VAL A CA 1
ATOM 1728 C C . VAL A 1 224 ? 1.756 -34.281 -9.703 1 97 224 VAL A C 1
ATOM 1730 O O . VAL A 1 224 ? 2.537 -34.219 -10.656 1 97 224 VAL A O 1
ATOM 1733 N N . LEU A 1 225 ? 1.196 -33.281 -9.164 1 95.69 225 LEU A N 1
ATOM 1734 C CA . LEU A 1 225 ? 1.479 -31.938 -9.672 1 95.69 225 LEU A CA 1
ATOM 1735 C C . LEU A 1 225 ? 2.973 -31.625 -9.609 1 95.69 225 LEU A C 1
ATOM 1737 O O . LEU A 1 225 ? 3.555 -31.156 -10.586 1 95.69 225 LEU A O 1
ATOM 1741 N N . GLU A 1 226 ? 3.588 -31.922 -8.508 1 96.06 226 GLU A N 1
ATOM 1742 C CA . GLU A 1 226 ? 5.023 -31.672 -8.383 1 96.06 226 GLU A CA 1
ATOM 1743 C C . GLU A 1 226 ? 5.816 -32.562 -9.344 1 96.06 226 GLU A C 1
ATOM 1745 O O . GLU A 1 226 ? 6.82 -32.125 -9.914 1 96.06 226 GLU A O 1
ATOM 1750 N N . ALA A 1 227 ? 5.402 -33.719 -9.469 1 96.56 227 ALA A N 1
ATOM 1751 C CA . ALA A 1 227 ? 6.047 -34.594 -10.43 1 96.56 227 ALA A CA 1
ATOM 1752 C C . ALA A 1 227 ? 6.008 -34 -11.836 1 96.56 227 ALA A C 1
ATOM 1754 O O . ALA A 1 227 ? 7.027 -33.969 -12.531 1 96.56 227 ALA A O 1
ATOM 1755 N N . LYS A 1 228 ? 4.836 -33.625 -12.164 1 95.81 228 LYS A N 1
ATOM 1756 C CA . LYS A 1 228 ? 4.68 -33 -13.469 1 95.81 228 LYS A CA 1
ATOM 1757 C C . LYS A 1 228 ? 5.605 -31.797 -13.617 1 95.81 228 LYS A C 1
ATOM 1759 O O . LYS A 1 228 ? 6.23 -31.609 -14.664 1 95.81 228 LYS A O 1
ATOM 1764 N N . ARG A 1 229 ? 5.684 -30.953 -12.609 1 94.69 229 ARG A N 1
ATOM 1765 C CA . ARG A 1 229 ? 6.543 -29.781 -12.625 1 94.69 229 ARG A CA 1
ATOM 1766 C C . ARG A 1 229 ? 8 -30.172 -12.828 1 94.69 229 ARG A C 1
ATOM 1768 O O . ARG A 1 229 ? 8.695 -29.609 -13.68 1 94.69 229 ARG A O 1
ATOM 1775 N N . LEU A 1 230 ? 8.422 -31.156 -12.094 1 94.38 230 LEU A N 1
ATOM 1776 C CA . LEU A 1 230 ? 9.812 -31.594 -12.148 1 94.38 230 LEU A CA 1
ATOM 1777 C C . LEU A 1 230 ? 10.133 -32.219 -13.508 1 94.38 230 LEU A C 1
ATOM 1779 O O . LEU A 1 230 ? 11.234 -32.031 -14.031 1 94.38 230 LEU A O 1
ATOM 1783 N N . LEU A 1 231 ? 9.195 -32.875 -14.055 1 94.19 231 LEU A N 1
ATOM 1784 C CA . LEU A 1 231 ? 9.398 -33.562 -15.328 1 94.19 231 LEU A CA 1
ATOM 1785 C C . LEU A 1 231 ? 9.398 -32.594 -16.484 1 94.19 231 LEU A C 1
ATOM 1787 O O . LEU A 1 231 ? 9.992 -32.844 -17.531 1 94.19 231 LEU A O 1
ATOM 1791 N N . SER A 1 232 ? 8.641 -31.562 -16.312 1 91.5 232 SER A N 1
ATOM 1792 C CA . SER A 1 232 ? 8.469 -30.594 -17.391 1 91.5 232 SER A CA 1
ATOM 1793 C C . SER A 1 232 ? 9.688 -29.672 -17.516 1 91.5 232 SER A C 1
ATOM 1795 O O . SER A 1 232 ? 10.008 -29.203 -18.609 1 91.5 232 SER A O 1
ATOM 1797 N N . PHE A 1 233 ? 10.219 -29.391 -16.328 1 84.62 233 PHE A N 1
ATOM 1798 C CA . PHE A 1 233 ? 11.328 -28.453 -16.297 1 84.62 233 PHE A CA 1
ATOM 1799 C C . PHE A 1 233 ? 12.555 -29.078 -15.633 1 84.62 233 PHE A C 1
ATOM 1801 O O . PHE A 1 233 ? 12.422 -29.828 -14.664 1 84.62 233 PHE A O 1
ATOM 1808 N N . GLY A 1 234 ? 13.656 -28.875 -16.219 1 81.69 234 GLY A N 1
ATOM 1809 C CA . GLY A 1 234 ? 14.891 -29.359 -15.633 1 81.69 234 GLY A CA 1
ATOM 1810 C C . GLY A 1 234 ? 15.414 -30.625 -16.297 1 81.69 234 GLY A C 1
ATOM 1811 O O . GLY A 1 234 ? 14.891 -31.047 -17.328 1 81.69 234 GLY A O 1
ATOM 1812 N N . THR A 1 235 ? 16.484 -31.234 -15.68 1 87.44 235 THR A N 1
ATOM 1813 C CA . THR A 1 235 ? 17.172 -32.344 -16.344 1 87.44 235 THR A CA 1
ATOM 1814 C C . THR A 1 235 ? 17.172 -33.594 -15.453 1 87.44 235 THR A C 1
ATOM 1816 O O . THR A 1 235 ? 17.828 -34.562 -15.773 1 87.44 235 THR A O 1
ATOM 1819 N N . ASP A 1 236 ? 16.375 -33.5 -14.422 1 93.25 236 ASP A N 1
ATOM 1820 C CA . ASP A 1 236 ? 16.359 -34.656 -13.523 1 93.25 236 ASP A CA 1
ATOM 1821 C C . ASP A 1 236 ? 15.852 -35.906 -14.242 1 93.25 236 ASP A C 1
ATOM 1823 O O . ASP A 1 236 ? 14.906 -35.812 -15.039 1 93.25 236 ASP A O 1
ATOM 1827 N N . THR A 1 237 ? 16.5 -36.969 -13.922 1 95.06 237 THR A N 1
ATOM 1828 C CA . THR A 1 237 ? 15.992 -38.25 -14.414 1 95.06 237 THR A CA 1
ATOM 1829 C C . THR A 1 237 ? 14.734 -38.656 -13.664 1 95.06 237 THR A C 1
ATOM 1831 O O . THR A 1 237 ? 14.422 -38.094 -12.609 1 95.06 237 THR A O 1
ATOM 1834 N N . VAL A 1 238 ? 14.047 -39.625 -14.219 1 95.75 238 VAL A N 1
ATOM 1835 C CA . VAL A 1 238 ? 12.844 -40.156 -13.57 1 95.75 238 VAL A CA 1
ATOM 1836 C C . VAL A 1 238 ? 13.195 -40.688 -12.18 1 95.75 238 VAL A C 1
ATOM 1838 O O . VAL A 1 238 ? 12.445 -40.5 -11.227 1 95.75 238 VAL A O 1
ATOM 1841 N N . THR A 1 239 ? 14.352 -41.281 -12.102 1 96.12 239 THR A N 1
ATOM 1842 C CA . THR A 1 239 ? 14.82 -41.844 -10.828 1 96.12 239 THR A CA 1
ATOM 1843 C C . THR A 1 239 ? 15.039 -40.719 -9.812 1 96.12 239 THR A C 1
ATOM 1845 O O . THR A 1 239 ? 14.672 -40.844 -8.648 1 96.12 239 THR A O 1
ATOM 1848 N N . GLN A 1 240 ? 15.633 -39.688 -10.219 1 96.38 240 GLN A N 1
ATOM 1849 C CA . GLN A 1 240 ? 15.883 -38.531 -9.344 1 96.38 240 GLN A CA 1
ATOM 1850 C C . GLN A 1 240 ? 14.578 -37.875 -8.898 1 96.38 240 GLN A C 1
ATOM 1852 O O . GLN A 1 240 ? 14.438 -37.5 -7.738 1 96.38 240 GLN A O 1
ATOM 1857 N N . VAL A 1 241 ? 13.68 -37.75 -9.828 1 97.25 241 VAL A N 1
ATOM 1858 C CA . VAL A 1 241 ? 12.367 -37.188 -9.5 1 97.25 241 VAL A CA 1
ATOM 1859 C C . VAL A 1 241 ? 11.68 -38.094 -8.461 1 97.25 241 VAL A C 1
ATOM 1861 O O . VAL A 1 241 ? 11.117 -37.562 -7.484 1 97.25 241 VAL A O 1
ATOM 1864 N N . ALA A 1 242 ? 11.727 -39.375 -8.664 1 96.94 242 ALA A N 1
ATOM 1865 C CA . ALA A 1 242 ? 11.148 -40.312 -7.715 1 96.94 242 ALA A CA 1
ATOM 1866 C C . ALA A 1 242 ? 11.734 -40.125 -6.316 1 96.94 242 ALA A C 1
ATOM 1868 O O . ALA A 1 242 ? 10.992 -40.062 -5.332 1 96.94 242 ALA A O 1
ATOM 1869 N N . SER A 1 243 ? 13.031 -40 -6.289 1 96.38 243 SER A N 1
ATOM 1870 C CA . SER A 1 243 ? 13.727 -39.812 -5.016 1 96.38 243 SER A CA 1
ATOM 1871 C C . SER A 1 243 ? 13.32 -38.5 -4.344 1 96.38 243 SER A C 1
ATOM 1873 O O . SER A 1 243 ? 13.039 -38.5 -3.141 1 96.38 243 SER A O 1
ATOM 1875 N N . LYS A 1 244 ? 13.211 -37.469 -5.098 1 95.81 244 LYS A N 1
ATOM 1876 C CA . LYS A 1 244 ? 12.844 -36.156 -4.578 1 95.81 244 LYS A CA 1
ATOM 1877 C C . LYS A 1 244 ? 11.43 -36.188 -4.004 1 95.81 244 LYS A C 1
ATOM 1879 O O . LYS A 1 244 ? 11.125 -35.406 -3.082 1 95.81 244 LYS A O 1
ATOM 1884 N N . LEU A 1 245 ? 10.633 -37.062 -4.555 1 97.12 245 LEU A N 1
ATOM 1885 C CA . LEU A 1 245 ? 9.242 -37.125 -4.129 1 97.12 245 LEU A CA 1
ATOM 1886 C C . LEU A 1 245 ? 9.031 -38.219 -3.09 1 97.12 245 LEU A C 1
ATOM 1888 O O . LEU A 1 245 ? 7.891 -38.562 -2.76 1 97.12 245 LEU A O 1
ATOM 1892 N N . GLY A 1 246 ? 10.109 -38.781 -2.648 1 95.75 246 GLY A N 1
ATOM 1893 C CA . GLY A 1 246 ? 10.086 -39.688 -1.498 1 95.75 246 GLY A CA 1
ATOM 1894 C C . GLY A 1 246 ? 9.719 -41.125 -1.858 1 95.75 246 GLY A C 1
ATOM 1895 O O . GLY A 1 246 ? 9.336 -41.906 -0.991 1 95.75 246 GLY A O 1
ATOM 1896 N N . PHE A 1 247 ? 9.758 -41.469 -3.062 1 96.25 247 PHE A N 1
ATOM 1897 C CA . PHE A 1 247 ? 9.5 -42.844 -3.447 1 96.25 247 PHE A CA 1
ATOM 1898 C C . PHE A 1 247 ? 10.734 -43.719 -3.221 1 96.25 247 PHE A C 1
ATOM 1900 O O . PHE A 1 247 ? 11.859 -43.25 -3.406 1 96.25 247 PHE A O 1
ATOM 1907 N N . ASP A 1 248 ? 10.461 -44.938 -2.908 1 91.69 248 ASP A N 1
ATOM 1908 C CA . ASP A 1 248 ? 11.555 -45.875 -2.623 1 91.69 248 ASP A CA 1
ATOM 1909 C C . ASP A 1 248 ? 12.273 -46.281 -3.904 1 91.69 248 ASP A C 1
ATOM 1911 O O . ASP A 1 248 ? 13.461 -46.625 -3.877 1 91.69 248 ASP A O 1
ATOM 1915 N N . ASP A 1 249 ? 11.5 -46.375 -4.992 1 91.44 249 ASP A N 1
ATOM 1916 C CA . ASP A 1 249 ? 12.141 -46.719 -6.266 1 91.44 249 ASP A CA 1
ATOM 1917 C C . ASP A 1 249 ? 11.359 -46.125 -7.438 1 91.44 249 ASP A C 1
ATOM 1919 O O . ASP A 1 249 ? 10.203 -45.719 -7.281 1 91.44 249 ASP A O 1
ATOM 1923 N N . SER A 1 250 ? 11.984 -46.156 -8.547 1 95.06 250 SER A N 1
ATOM 1924 C CA . SER A 1 250 ? 11.461 -45.5 -9.75 1 95.06 250 SER A CA 1
ATOM 1925 C C . SER A 1 250 ? 10.273 -46.281 -10.312 1 95.06 250 SER A C 1
ATOM 1927 O O . SER A 1 250 ? 9.375 -45.688 -10.922 1 95.06 250 SER A O 1
ATOM 1929 N N . ALA A 1 251 ? 10.281 -47.5 -10.07 1 95.69 251 ALA A N 1
ATOM 1930 C CA . ALA A 1 251 ? 9.18 -48.312 -10.594 1 95.69 251 ALA A CA 1
ATOM 1931 C C . ALA A 1 251 ? 7.863 -47.969 -9.898 1 95.69 251 ALA A C 1
ATOM 1933 O O . ALA A 1 251 ? 6.828 -47.812 -10.555 1 95.69 251 ALA A O 1
ATOM 1934 N N . ASN A 1 252 ? 7.93 -47.875 -8.602 1 96 252 ASN A N 1
ATOM 1935 C CA . ASN A 1 252 ? 6.75 -47.5 -7.836 1 96 252 ASN A CA 1
ATOM 1936 C C . ASN A 1 252 ? 6.25 -46.125 -8.219 1 96 252 ASN A C 1
ATOM 1938 O O . ASN A 1 252 ? 5.043 -45.875 -8.328 1 96 252 ASN A O 1
ATOM 1942 N N . PHE A 1 253 ? 7.188 -45.25 -8.422 1 97.44 253 PHE A N 1
ATOM 1943 C CA . PHE A 1 253 ? 6.84 -43.906 -8.867 1 97.44 253 PHE A CA 1
ATOM 1944 C C . PHE A 1 253 ? 6.168 -43.938 -10.234 1 97.44 253 PHE A C 1
ATOM 1946 O O . PHE A 1 253 ? 5.133 -43.281 -10.438 1 97.44 253 PHE A O 1
ATOM 1953 N N . THR A 1 254 ? 6.727 -44.625 -11.125 1 97.19 254 THR A N 1
ATOM 1954 C CA . THR A 1 254 ? 6.211 -44.688 -12.492 1 97.19 254 THR A CA 1
ATOM 1955 C C . THR A 1 254 ? 4.781 -45.219 -12.492 1 97.19 254 THR A C 1
ATOM 1957 O O . THR A 1 254 ? 3.918 -44.688 -13.188 1 97.19 254 THR A O 1
ATOM 1960 N N . LYS A 1 255 ? 4.551 -46.25 -11.742 1 97 255 LYS A N 1
ATOM 1961 C CA . LYS A 1 255 ? 3.209 -46.812 -11.641 1 97 255 LYS A CA 1
ATOM 1962 C C . LYS A 1 255 ? 2.23 -45.812 -11.055 1 97 255 LYS A C 1
ATOM 1964 O O . LYS A 1 255 ? 1.123 -45.625 -11.562 1 97 255 LYS A O 1
ATOM 1969 N N . PHE A 1 256 ? 2.645 -45.219 -10.008 1 96.62 256 PHE A N 1
ATOM 1970 C CA . PHE A 1 256 ? 1.849 -44.219 -9.336 1 96.62 256 PHE A CA 1
ATOM 1971 C C . PHE A 1 256 ? 1.46 -43.094 -10.312 1 96.62 256 PHE A C 1
ATOM 1973 O O . PHE A 1 256 ? 0.286 -42.75 -10.414 1 96.62 256 PHE A O 1
ATOM 1980 N N . PHE A 1 257 ? 2.473 -42.594 -11 1 97.81 257 PHE A N 1
ATOM 1981 C CA . PHE A 1 257 ? 2.279 -41.5 -11.922 1 97.81 257 PHE A CA 1
ATOM 1982 C C . PHE A 1 257 ? 1.387 -41.906 -13.086 1 97.81 257 PHE A C 1
ATOM 1984 O O . PHE A 1 257 ? 0.413 -41.219 -13.406 1 97.81 257 PHE A O 1
ATOM 1991 N N . ALA A 1 258 ? 1.594 -43 -13.641 1 97.31 258 ALA A N 1
ATOM 1992 C CA . ALA A 1 258 ? 0.851 -43.469 -14.812 1 97.31 258 ALA A CA 1
ATOM 1993 C C . ALA A 1 258 ? -0.612 -43.719 -14.461 1 97.31 258 ALA A C 1
ATOM 1995 O O . ALA A 1 258 ? -1.506 -43.469 -15.266 1 97.31 258 ALA A O 1
ATOM 1996 N N . THR A 1 259 ? -0.807 -44.219 -13.336 1 96.5 259 THR A N 1
ATOM 1997 C CA . THR A 1 259 ? -2.164 -44.5 -12.891 1 96.5 259 THR A CA 1
ATOM 1998 C C . THR A 1 259 ? -2.984 -43.219 -12.781 1 96.5 259 THR A C 1
ATOM 2000 O O . THR A 1 259 ? -4.176 -43.219 -13.094 1 96.5 259 THR A O 1
ATOM 2003 N N . ARG A 1 260 ? -2.398 -42.219 -12.453 1 95.38 260 ARG A N 1
ATOM 2004 C CA . ARG A 1 260 ? -3.117 -41 -12.148 1 95.38 260 ARG A CA 1
ATOM 2005 C C . ARG A 1 260 ? -3.119 -40.062 -13.352 1 95.38 260 ARG A C 1
ATOM 2007 O O . ARG A 1 260 ? -4.082 -39.312 -13.562 1 95.38 260 ARG A O 1
ATOM 2014 N N . VAL A 1 261 ? -2.037 -40.094 -14.125 1 95.88 261 VAL A N 1
ATOM 2015 C CA . VAL A 1 261 ? -1.885 -39.125 -15.219 1 95.88 261 VAL A CA 1
ATOM 2016 C C . VAL A 1 261 ? -2.271 -39.812 -16.531 1 95.88 261 VAL A C 1
ATOM 2018 O O . VAL A 1 261 ? -2.65 -39.125 -17.5 1 95.88 261 VAL A O 1
ATOM 2021 N N . GLY A 1 262 ? -2.162 -41.125 -16.562 1 96 262 GLY A N 1
ATOM 2022 C CA . GLY A 1 262 ? -2.58 -41.875 -17.734 1 96 262 GLY A CA 1
ATOM 2023 C C . GLY A 1 262 ? -1.438 -42.188 -18.688 1 96 262 GLY A C 1
ATOM 2024 O O . GLY A 1 262 ? -1.594 -42.969 -19.625 1 96 262 GLY A O 1
ATOM 2025 N N . VAL A 1 263 ? -0.287 -41.562 -18.5 1 96.38 263 VAL A N 1
ATOM 2026 C CA . VAL A 1 263 ? 0.897 -41.844 -19.312 1 96.38 263 VAL A CA 1
ATOM 2027 C C . VAL A 1 263 ? 2.119 -41.969 -18.406 1 96.38 263 VAL A C 1
ATOM 2029 O O . VAL A 1 263 ? 2.086 -41.594 -17.234 1 96.38 263 VAL A O 1
ATOM 2032 N N . SER A 1 264 ? 3.215 -42.531 -18.906 1 96.88 264 SER A N 1
ATOM 2033 C CA . SER A 1 264 ? 4.434 -42.688 -18.109 1 96.88 264 SER A CA 1
ATOM 2034 C C . SER A 1 264 ? 5.133 -41.344 -17.891 1 96.88 264 SER A C 1
ATOM 2036 O O . SER A 1 264 ? 4.926 -40.406 -18.656 1 96.88 264 SER A O 1
ATOM 2038 N N . PRO A 1 265 ? 5.957 -41.312 -16.875 1 96.69 265 PRO A N 1
ATOM 2039 C CA . PRO A 1 265 ? 6.719 -40.094 -16.656 1 96.69 265 PRO A CA 1
ATOM 2040 C C . PRO A 1 265 ? 7.535 -39.656 -17.875 1 96.69 265 PRO A C 1
ATOM 2042 O O . PRO A 1 265 ? 7.555 -38.469 -18.219 1 96.69 265 PRO A O 1
ATOM 2045 N N . LEU A 1 266 ? 8.164 -40.562 -18.484 1 94.62 266 LEU A N 1
ATOM 2046 C CA . LEU A 1 266 ? 9.008 -40.25 -19.641 1 94.62 266 LEU A CA 1
ATOM 2047 C C . LEU A 1 266 ? 8.164 -39.719 -20.797 1 94.62 266 LEU A C 1
ATOM 2049 O O . LEU A 1 266 ? 8.547 -38.781 -21.469 1 94.62 266 LEU A O 1
ATOM 2053 N N . THR A 1 267 ? 7.086 -40.375 -21.094 1 95.44 267 THR A N 1
ATOM 2054 C CA . THR A 1 267 ? 6.18 -39.938 -22.141 1 95.44 267 THR A CA 1
ATOM 2055 C C . THR A 1 267 ? 5.66 -38.531 -21.844 1 95.44 267 THR A C 1
ATOM 2057 O O . THR A 1 267 ? 5.598 -37.688 -22.734 1 95.44 267 THR A O 1
ATOM 2060 N N . PHE A 1 268 ? 5.309 -38.375 -20.625 1 95.19 268 PHE A N 1
ATOM 2061 C CA . PHE A 1 268 ? 4.82 -37.062 -20.219 1 95.19 268 PHE A CA 1
ATOM 2062 C C . PHE A 1 268 ? 5.867 -36 -20.484 1 95.19 268 PHE A C 1
ATOM 2064 O O . PHE A 1 268 ? 5.555 -34.938 -21.047 1 95.19 268 PHE A O 1
ATOM 2071 N N . ARG A 1 269 ? 7.035 -36.156 -20.031 1 93.62 269 ARG A N 1
ATOM 2072 C CA . ARG A 1 269 ? 8.141 -35.25 -20.234 1 93.62 269 ARG A CA 1
ATOM 2073 C C . ARG A 1 269 ? 8.297 -34.906 -21.719 1 93.62 269 ARG A C 1
ATOM 2075 O O . ARG A 1 269 ? 8.422 -33.719 -22.078 1 93.62 269 ARG A O 1
ATOM 2082 N N . GLN A 1 270 ? 8.266 -35.875 -22.547 1 91.56 270 GLN A N 1
ATOM 2083 C CA . GLN A 1 270 ? 8.43 -35.688 -23.984 1 91.56 270 GLN A CA 1
ATOM 2084 C C . GLN A 1 270 ? 7.277 -34.844 -24.562 1 91.56 270 GLN A C 1
ATOM 2086 O O . GLN A 1 270 ? 7.496 -33.969 -25.375 1 91.56 270 GLN A O 1
ATOM 2091 N N . ASP A 1 271 ? 6.125 -35.156 -24.125 1 90.06 271 ASP A N 1
ATOM 2092 C CA . ASP A 1 271 ? 4.93 -34.5 -24.625 1 90.06 271 ASP A CA 1
ATOM 2093 C C . ASP A 1 271 ? 4.945 -33 -24.25 1 90.06 271 ASP A C 1
ATOM 2095 O O . ASP A 1 271 ? 4.641 -32.156 -25.078 1 90.06 271 ASP A O 1
ATOM 2099 N N . VAL A 1 272 ? 5.289 -32.688 -23.031 1 86.88 272 VAL A N 1
ATOM 2100 C CA . VAL A 1 272 ? 5.211 -31.328 -22.516 1 86.88 272 VAL A CA 1
ATOM 2101 C C . VAL A 1 272 ? 6.336 -30.484 -23.109 1 86.88 272 VAL A C 1
ATOM 2103 O O . VAL A 1 272 ? 6.145 -29.297 -23.406 1 86.88 272 VAL A O 1
ATOM 2106 N N . ARG A 1 273 ? 7.434 -31.062 -23.359 1 83.56 273 ARG A N 1
ATOM 2107 C CA . ARG A 1 273 ? 8.586 -30.328 -23.875 1 83.56 273 ARG A CA 1
ATOM 2108 C C . ARG A 1 273 ? 8.492 -30.141 -25.391 1 83.56 273 ARG A C 1
ATOM 2110 O O . ARG A 1 273 ? 9.188 -29.297 -25.953 1 83.56 273 ARG A O 1
ATOM 2117 N N . ALA A 1 274 ? 7.734 -31 -26.031 1 78.25 274 ALA A N 1
ATOM 2118 C CA . ALA A 1 274 ? 7.531 -30.875 -27.469 1 78.25 274 ALA A CA 1
ATOM 2119 C C . ALA A 1 274 ? 6.574 -29.734 -27.797 1 78.25 274 ALA A C 1
ATOM 2121 O O . ALA A 1 274 ? 6.539 -29.25 -28.922 1 78.25 274 ALA A O 1
ATOM 2122 N N . ARG A 1 275 ? 5.883 -29.219 -26.906 1 68.25 275 ARG A N 1
ATOM 2123 C CA . ARG A 1 275 ? 4.906 -28.156 -27.109 1 68.25 275 ARG A CA 1
ATOM 2124 C C . ARG A 1 275 ? 5.555 -26.781 -26.969 1 68.25 275 ARG A C 1
ATOM 2126 O O . ARG A 1 275 ? 6.484 -26.594 -26.188 1 68.25 275 ARG A O 1
ATOM 2133 N N . MET B 1 1 ? -23.906 1.554 13.852 1 21.72 1 MET B N 1
ATOM 2134 C CA . MET B 1 1 ? -22.547 1.688 14.352 1 21.72 1 MET B CA 1
ATOM 2135 C C . MET B 1 1 ? -21.547 1.764 13.203 1 21.72 1 MET B C 1
ATOM 2137 O O . MET B 1 1 ? -21.438 0.822 12.422 1 21.72 1 MET B O 1
ATOM 2141 N N . ALA B 1 2 ? -21.547 2.842 12.508 1 31.25 2 ALA B N 1
ATOM 2142 C CA . ALA B 1 2 ? -20.703 2.982 11.32 1 31.25 2 ALA B CA 1
ATOM 2143 C C . ALA B 1 2 ? -19.391 2.211 11.484 1 31.25 2 ALA B C 1
ATOM 2145 O O . ALA B 1 2 ? -18.703 2.348 12.492 1 31.25 2 ALA B O 1
ATOM 2146 N N . ASP B 1 3 ? -19.25 1.123 11.094 1 39.22 3 ASP B N 1
ATOM 2147 C CA . ASP B 1 3 ? -18.031 0.319 11.062 1 39.22 3 ASP B CA 1
ATOM 2148 C C . ASP B 1 3 ? -16.797 1.198 10.875 1 39.22 3 ASP B C 1
ATOM 2150 O O . ASP B 1 3 ? -16.75 2.014 9.953 1 39.22 3 ASP B O 1
ATOM 2154 N N . ALA B 1 4 ? -16.234 1.819 11.883 1 43.41 4 ALA B N 1
ATOM 2155 C CA . ALA B 1 4 ? -15.25 2.883 12.078 1 43.41 4 ALA B CA 1
ATOM 2156 C C . ALA B 1 4 ? -14.148 2.809 11.031 1 43.41 4 ALA B C 1
ATOM 2158 O O . ALA B 1 4 ? -13.148 2.111 11.227 1 43.41 4 ALA B O 1
ATOM 2159 N N . THR B 1 5 ? -14.586 2.811 9.789 1 60.16 5 THR B N 1
ATOM 2160 C CA . THR B 1 5 ? -13.508 2.771 8.805 1 60.16 5 THR B CA 1
ATOM 2161 C C . THR B 1 5 ? -12.492 3.881 9.062 1 60.16 5 THR B C 1
ATOM 2163 O O . THR B 1 5 ? -12.867 5.043 9.242 1 60.16 5 THR B O 1
ATOM 2166 N N . GLU B 1 6 ? -11.25 3.553 9.281 1 86.5 6 GLU B N 1
ATOM 2167 C CA . GLU B 1 6 ? -10.086 4.387 9.562 1 86.5 6 GLU B CA 1
ATOM 2168 C C . GLU B 1 6 ? -9.758 5.297 8.383 1 86.5 6 GLU B C 1
ATOM 2170 O O . GLU B 1 6 ? -9.141 6.352 8.562 1 86.5 6 GLU B O 1
ATOM 2175 N N . ILE B 1 7 ? -10.539 5.062 7.168 1 94.81 7 ILE B N 1
ATOM 2176 C CA . ILE B 1 7 ? -10.258 5.84 5.965 1 94.81 7 ILE B CA 1
ATOM 2177 C C . ILE B 1 7 ? -11.57 6.145 5.234 1 94.81 7 ILE B C 1
ATOM 2179 O O . ILE B 1 7 ? -12.391 5.25 5.016 1 94.81 7 ILE B O 1
ATOM 2183 N N . GLU B 1 8 ? -11.898 7.367 4.867 1 93.88 8 GLU B N 1
ATOM 2184 C CA . GLU B 1 8 ? -13.062 7.805 4.102 1 93.88 8 GLU B CA 1
ATOM 2185 C C . GLU B 1 8 ? -12.641 8.609 2.877 1 93.88 8 GLU B C 1
ATOM 2187 O O . GLU B 1 8 ? -11.75 9.453 2.957 1 93.88 8 GLU B O 1
ATOM 2192 N N . VAL B 1 9 ? -13.234 8.328 1.802 1 95.62 9 VAL B N 1
ATOM 2193 C CA . VAL B 1 9 ? -13 9.078 0.571 1 95.62 9 VAL B CA 1
ATOM 2194 C C . VAL B 1 9 ? -14.281 9.789 0.15 1 95.62 9 VAL B C 1
ATOM 2196 O O . VAL B 1 9 ? -15.336 9.156 0.024 1 95.62 9 VAL B O 1
ATOM 2199 N N . LEU B 1 10 ? -14.148 11.086 -0.091 1 94.25 10 LEU B N 1
ATOM 2200 C CA . LEU B 1 10 ? -15.32 11.898 -0.396 1 94.25 10 LEU B CA 1
ATOM 2201 C C . LEU B 1 10 ? -14.977 13.008 -1.386 1 94.25 10 LEU B C 1
ATOM 2203 O O . LEU B 1 10 ? -13.797 13.25 -1.664 1 94.25 10 LEU B O 1
ATOM 2207 N N . SER B 1 11 ? -16 13.57 -1.926 1 93 11 SER B N 1
ATOM 2208 C CA . SER B 1 11 ? -15.836 14.812 -2.682 1 93 11 SER B CA 1
ATOM 2209 C C . SER B 1 11 ? -16.047 16.031 -1.796 1 93 11 SER B C 1
A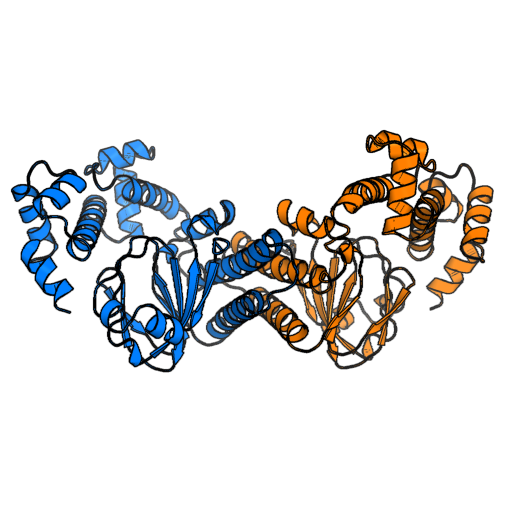TOM 2211 O O . SER B 1 11 ? -16.75 15.961 -0.789 1 93 11 SER B O 1
ATOM 2213 N N . LEU B 1 12 ? -15.414 17.109 -2.205 1 91.44 12 LEU B N 1
ATOM 2214 C CA . LEU B 1 12 ? -15.609 18.359 -1.454 1 91.44 12 LEU B CA 1
ATOM 2215 C C . LEU B 1 12 ? -17.078 18.75 -1.43 1 91.44 12 LEU B C 1
ATOM 2217 O O . LEU B 1 12 ? -17.562 19.281 -0.429 1 91.44 12 LEU B O 1
ATOM 2221 N N . ASP B 1 13 ? -17.766 18.438 -2.432 1 86.81 13 ASP B N 1
ATOM 2222 C CA . ASP B 1 13 ? -19.188 18.719 -2.52 1 86.81 13 ASP B CA 1
ATOM 2223 C C . ASP B 1 13 ? -19.969 17.969 -1.438 1 86.81 13 ASP B C 1
ATOM 2225 O O . ASP B 1 13 ? -20.859 18.531 -0.8 1 86.81 13 ASP B O 1
ATOM 2229 N N . THR B 1 14 ? -19.594 16.797 -1.27 1 85.5 14 THR B N 1
ATOM 2230 C CA . THR B 1 14 ? -20.25 15.977 -0.248 1 85.5 14 THR B CA 1
ATOM 2231 C C . THR B 1 14 ? -19.969 16.547 1.145 1 85.5 14 THR B C 1
ATOM 2233 O O . THR B 1 14 ? -20.859 16.562 1.999 1 85.5 14 THR B O 1
ATOM 2236 N N . ILE B 1 15 ? -18.828 16.953 1.339 1 84.38 15 ILE B N 1
ATOM 2237 C CA . ILE B 1 15 ? -18.453 17.531 2.621 1 84.38 15 ILE B CA 1
ATOM 2238 C C . ILE B 1 15 ? -19.25 18.812 2.863 1 84.38 15 ILE B C 1
ATOM 2240 O O . ILE B 1 15 ? -19.734 19.047 3.977 1 84.38 15 ILE B O 1
ATOM 2244 N N . ARG B 1 16 ? -19.344 19.547 1.887 1 82.19 16 ARG B N 1
ATOM 2245 C CA . ARG B 1 16 ? -20.094 20.797 1.978 1 82.19 16 ARG B CA 1
ATOM 2246 C C . ARG B 1 16 ? -21.562 20.516 2.346 1 82.19 16 ARG B C 1
ATOM 2248 O O . ARG B 1 16 ? -22.125 21.219 3.191 1 82.19 16 ARG B O 1
ATOM 2255 N N . ILE B 1 17 ? -22.062 19.516 1.757 1 78.69 17 ILE B N 1
ATOM 2256 C CA . ILE B 1 17 ? -23.469 19.188 1.964 1 78.69 17 ILE B CA 1
ATOM 2257 C C . ILE B 1 17 ? -23.672 18.641 3.375 1 78.69 17 ILE B C 1
ATOM 2259 O O . ILE B 1 17 ? -24.625 19.016 4.066 1 78.69 17 ILE B O 1
ATOM 2263 N N . ASN B 1 18 ? -22.781 17.781 3.789 1 75.94 18 ASN B N 1
ATOM 2264 C CA 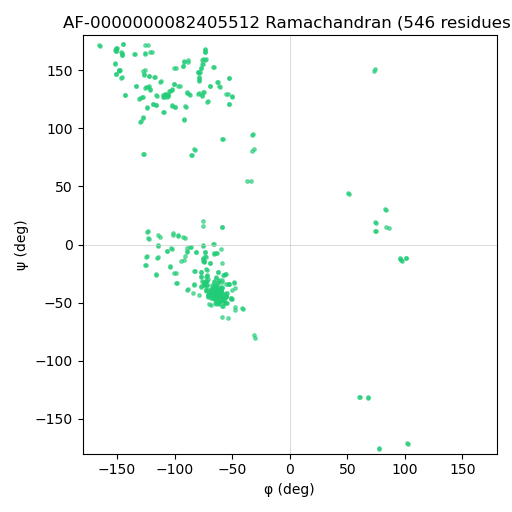. ASN B 1 18 ? -22.891 17.172 5.102 1 75.94 18 ASN B CA 1
ATOM 2265 C C . ASN B 1 18 ? -22.672 18.172 6.227 1 75.94 18 ASN B C 1
ATOM 2267 O O . ASN B 1 18 ? -23.266 18.062 7.297 1 75.94 18 ASN B O 1
ATOM 2271 N N . GLY B 1 19 ? -21.625 18.906 6.207 1 69.81 19 GLY B N 1
ATOM 2272 C CA . GLY B 1 19 ? -21.266 19.844 7.254 1 69.81 19 GLY B CA 1
ATOM 2273 C C . GLY B 1 19 ? -22.188 21.047 7.324 1 69.81 19 GLY B C 1
ATOM 2274 O O . GLY B 1 19 ? -22.266 21.719 8.359 1 69.81 19 GLY B O 1
ATOM 2275 N N . GLY B 1 20 ? -22.953 21.312 6.34 1 60.66 20 GLY B N 1
ATOM 2276 C CA . GLY B 1 20 ? -23.734 22.547 6.27 1 60.66 20 GLY B CA 1
ATOM 2277 C C . GLY B 1 20 ? -22.891 23.766 5.957 1 60.66 20 GLY B C 1
ATOM 2278 O O . GLY B 1 20 ? -21.672 23.75 6.145 1 60.66 20 GLY B O 1
ATOM 2279 N N . SER B 1 21 ? -23.375 24.797 5.328 1 55.12 21 SER B N 1
ATOM 2280 C CA . SER B 1 21 ? -22.688 26 4.863 1 55.12 21 SER B CA 1
ATOM 2281 C C . SER B 1 21 ? -21.953 26.688 6 1 55.12 21 SER B C 1
ATOM 2283 O O . SER B 1 21 ? -20.891 27.297 5.789 1 55.12 21 SER B O 1
ATOM 2285 N N . ALA B 1 22 ? -22.5 26.609 7.125 1 56.62 22 ALA B N 1
ATOM 2286 C CA . ALA B 1 22 ? -21.984 27.375 8.25 1 56.62 22 ALA B CA 1
ATOM 2287 C C . ALA B 1 22 ? -20.719 26.734 8.828 1 56.62 22 ALA B C 1
ATOM 2289 O O . ALA B 1 22 ? -19.875 27.438 9.398 1 56.62 22 ALA B O 1
ATOM 2290 N N . GLU B 1 23 ? -20.531 25.391 8.695 1 58.19 23 GLU B N 1
ATOM 2291 C CA . GLU B 1 23 ? -19.438 24.656 9.32 1 58.19 23 GLU B CA 1
ATOM 2292 C C . GLU B 1 23 ? -18.109 24.938 8.617 1 58.19 23 GLU B C 1
ATOM 2294 O O . GLU B 1 23 ? -17.047 24.828 9.219 1 58.19 23 GLU B O 1
ATOM 2299 N N . PHE B 1 24 ? -18.297 25.625 7.469 1 63.12 24 PHE B N 1
ATOM 2300 C CA . PHE B 1 24 ? -17.047 25.75 6.719 1 63.12 24 PHE B CA 1
ATOM 2301 C C . PHE B 1 24 ? -16.609 27.203 6.641 1 63.12 24 PHE B C 1
ATOM 2303 O O . PHE B 1 24 ? -15.578 27.5 6.035 1 63.12 24 PHE B O 1
ATOM 2310 N N . VAL B 1 25 ? -17.266 28.109 7.348 1 65.25 25 VAL B N 1
ATOM 2311 C CA . VAL B 1 25 ? -16.953 29.531 7.293 1 65.25 25 VAL B CA 1
ATOM 2312 C C . VAL B 1 25 ? -15.93 29.875 8.383 1 65.25 25 VAL B C 1
ATOM 2314 O O . VAL B 1 25 ? -15.148 30.812 8.234 1 65.25 25 VAL B O 1
ATOM 2317 N N . GLY B 1 26 ? -15.734 28.969 9.289 1 78.19 26 GLY B N 1
ATOM 2318 C CA . GLY B 1 26 ? -14.805 29.266 10.359 1 78.19 26 GLY B CA 1
ATOM 2319 C C . GLY B 1 26 ? -13.672 28.266 10.477 1 78.19 26 GLY B C 1
ATOM 2320 O O . GLY B 1 26 ? -13.586 27.328 9.68 1 78.19 26 GLY B O 1
ATOM 2321 N N . PRO B 1 27 ? -12.742 28.672 11.359 1 87.5 27 PRO B N 1
ATOM 2322 C CA . PRO B 1 27 ? -11.617 27.766 11.57 1 87.5 27 PRO B CA 1
ATOM 2323 C C . PRO B 1 27 ? -12.039 26.406 12.125 1 87.5 27 PRO B C 1
ATOM 2325 O O . PRO B 1 27 ? -12.969 26.328 12.938 1 87.5 27 PRO B O 1
ATOM 2328 N N . GLN B 1 28 ? -11.469 25.391 11.57 1 88.88 28 GLN B N 1
ATOM 2329 C CA . GLN B 1 28 ? -11.656 24.031 12.047 1 88.88 28 GLN B CA 1
ATOM 2330 C C . GLN B 1 28 ? -10.336 23.422 12.516 1 88.88 28 GLN B C 1
ATOM 2332 O O . GLN B 1 28 ? -9.273 23.75 11.977 1 88.88 28 GLN B O 1
ATOM 2337 N N . ARG B 1 29 ? -10.406 22.641 13.531 1 90.62 29 ARG B N 1
ATOM 2338 C CA . ARG B 1 29 ? -9.219 21.938 14.016 1 90.62 29 ARG B CA 1
ATOM 2339 C C . ARG B 1 29 ? -9.484 20.438 14.125 1 90.62 29 ARG B C 1
ATOM 2341 O O . ARG B 1 29 ? -9.664 19.906 15.227 1 90.62 29 ARG B O 1
ATOM 2348 N N . PRO B 1 30 ? -9.445 19.812 12.945 1 90.75 30 PRO B N 1
ATOM 2349 C CA . PRO B 1 30 ? -9.742 18.375 12.961 1 90.75 30 PRO B CA 1
ATOM 2350 C C . PRO B 1 30 ? -8.688 17.562 13.711 1 90.75 30 PRO B C 1
ATOM 2352 O O . PRO B 1 30 ? -7.527 17.969 13.781 1 90.75 30 PRO B O 1
ATOM 2355 N N . GLN B 1 31 ? -9.102 16.453 14.242 1 92.31 31 GLN B N 1
ATOM 2356 C CA . GLN B 1 31 ? -8.203 15.547 14.938 1 92.31 31 GLN B CA 1
ATOM 2357 C C . GLN B 1 31 ? -7.836 14.359 14.055 1 92.31 31 GLN B C 1
ATOM 2359 O O . GLN B 1 31 ? -7.324 13.344 14.547 1 92.31 31 GLN B O 1
ATOM 2364 N N . PHE B 1 32 ? -8.219 14.422 12.805 1 93.88 32 PHE B N 1
ATOM 2365 C CA . PHE B 1 32 ? -7.883 13.445 11.773 1 93.88 32 PHE B CA 1
ATOM 2366 C C . PHE B 1 32 ? -7.109 14.102 10.633 1 93.88 32 PHE B C 1
ATOM 2368 O O . PHE B 1 32 ? -7 15.328 10.578 1 93.88 32 PHE B O 1
ATOM 2375 N N . HIS B 1 33 ? -6.52 13.289 9.82 1 95.81 33 HIS B N 1
ATOM 2376 C CA . HIS B 1 33 ? -5.832 13.766 8.625 1 95.81 33 HIS B CA 1
ATOM 2377 C C . HIS B 1 33 ? -6.82 14.086 7.512 1 95.81 33 HIS B C 1
ATOM 2379 O O . HIS B 1 33 ? -7.805 13.367 7.32 1 95.81 33 HIS B O 1
ATOM 2385 N N . LEU B 1 34 ? -6.555 15.102 6.832 1 96.06 34 LEU B N 1
ATOM 2386 C CA . LEU B 1 34 ? -7.309 15.469 5.637 1 96.06 34 LEU B CA 1
ATOM 2387 C C . LEU B 1 34 ? -6.371 15.695 4.457 1 96.06 34 LEU B C 1
ATOM 2389 O O . LEU B 1 34 ? -5.559 16.625 4.469 1 96.06 34 LEU B O 1
ATOM 2393 N N . LEU B 1 35 ? -6.375 14.836 3.486 1 97.31 35 LEU B N 1
ATOM 2394 C CA . LEU B 1 35 ? -5.637 14.953 2.234 1 97.31 35 LEU B CA 1
ATOM 2395 C C . LEU B 1 35 ? -6.574 15.297 1.08 1 97.31 35 LEU B C 1
ATOM 2397 O O . LEU B 1 35 ? -7.578 14.609 0.866 1 97.31 35 LEU B O 1
ATOM 2401 N N . ALA B 1 36 ? -6.242 16.328 0.311 1 97.69 36 ALA B N 1
ATOM 2402 C CA . ALA B 1 36 ? -7.145 16.75 -0.76 1 97.69 36 ALA B CA 1
ATOM 2403 C C . ALA B 1 36 ? -6.383 16.984 -2.061 1 97.69 36 ALA B C 1
ATOM 2405 O O . ALA B 1 36 ? -5.277 17.531 -2.049 1 97.69 36 ALA B O 1
ATOM 2406 N N . LEU B 1 37 ? -6.879 16.547 -3.139 1 98.5 37 LEU B N 1
ATOM 2407 C CA . LEU B 1 37 ? -6.414 16.859 -4.484 1 98.5 37 LEU B CA 1
ATOM 2408 C C . LEU B 1 37 ? -7.422 17.75 -5.211 1 98.5 37 LEU B C 1
ATOM 2410 O O . LEU B 1 37 ? -8.531 17.297 -5.512 1 98.5 37 LEU B O 1
ATOM 2414 N N . VAL B 1 38 ? -7.078 18.938 -5.516 1 98.19 38 VAL B N 1
ATOM 2415 C CA . VAL B 1 38 ? -7.961 19.891 -6.18 1 98.19 38 VAL B CA 1
ATOM 2416 C C . VAL B 1 38 ? -8.102 19.531 -7.656 1 98.19 38 VAL B C 1
ATOM 2418 O O . VAL B 1 38 ? -7.098 19.312 -8.344 1 98.19 38 VAL B O 1
ATOM 2421 N N . THR B 1 39 ? -9.328 19.5 -8.109 1 97.5 39 THR B N 1
ATOM 2422 C CA . THR B 1 39 ? -9.578 19.047 -9.477 1 97.5 39 THR B CA 1
ATOM 2423 C C . THR B 1 39 ? -10.164 20.188 -10.32 1 97.5 39 THR B C 1
ATOM 2425 O O . THR B 1 39 ? -10.07 20.172 -11.547 1 97.5 39 THR B O 1
ATOM 2428 N N . GLU B 1 40 ? -10.812 21.125 -9.703 1 97.19 40 GLU B N 1
ATOM 2429 C CA . GLU B 1 40 ? -11.422 22.234 -10.406 1 97.19 40 GLU B CA 1
ATOM 2430 C C . GLU B 1 40 ? -11.414 23.5 -9.547 1 97.19 40 GLU B C 1
ATOM 2432 O O . GLU B 1 40 ? -11.422 23.422 -8.32 1 97.19 40 GLU B O 1
ATOM 2437 N N . GLY B 1 41 ? -11.352 24.672 -10.234 1 96.75 41 GLY B N 1
ATOM 2438 C CA . GLY B 1 41 ? -11.5 25.953 -9.555 1 96.75 41 GLY B CA 1
ATOM 2439 C C . GLY B 1 41 ? -10.25 26.375 -8.812 1 96.75 41 GLY B C 1
ATOM 2440 O O . GLY B 1 41 ? -9.188 25.781 -8.977 1 96.75 41 GLY B O 1
ATOM 2441 N N . SER B 1 42 ? -10.391 27.5 -8.102 1 95.69 42 SER B N 1
ATOM 2442 C CA . SER B 1 42 ? -9.297 28.062 -7.32 1 95.69 42 SER B CA 1
ATOM 2443 C C . SER B 1 42 ? -9.805 28.781 -6.078 1 95.69 42 SER B C 1
ATOM 2445 O O . SER B 1 42 ? -10.922 29.312 -6.074 1 95.69 42 SER B O 1
ATOM 2447 N N . ALA B 1 43 ? -9 28.781 -5.047 1 94.5 43 ALA B N 1
ATOM 2448 C CA . ALA B 1 43 ? -9.328 29.453 -3.791 1 94.5 43 ALA B CA 1
ATOM 2449 C C . ALA B 1 43 ? -8.094 29.594 -2.904 1 94.5 43 ALA B C 1
ATOM 2451 O O . ALA B 1 43 ? -7 29.156 -3.281 1 94.5 43 ALA B O 1
ATOM 2452 N N . LEU B 1 44 ? -8.281 30.328 -1.869 1 93.69 44 LEU B N 1
ATOM 2453 C CA . LEU B 1 44 ? -7.266 30.375 -0.822 1 93.69 44 LEU B CA 1
ATOM 2454 C C . LEU B 1 44 ? -7.645 29.469 0.345 1 93.69 44 LEU B C 1
ATOM 2456 O O . LEU B 1 44 ? -8.734 29.594 0.902 1 93.69 44 LEU B O 1
ATOM 2460 N N . HIS B 1 45 ? -6.828 28.516 0.58 1 93.56 45 HIS B N 1
ATOM 2461 C CA . HIS B 1 45 ? -6.988 27.625 1.724 1 93.56 45 HIS B CA 1
ATOM 2462 C C . HIS B 1 45 ? -5.93 27.891 2.785 1 93.56 45 HIS B C 1
ATOM 2464 O O . HIS B 1 45 ? -4.75 28.047 2.465 1 93.56 45 HIS B O 1
ATOM 2470 N N . THR B 1 46 ? -6.363 28.047 3.992 1 93.06 46 THR B N 1
ATOM 2471 C CA . THR B 1 46 ? -5.441 28.406 5.07 1 93.06 46 THR B CA 1
ATOM 2472 C C . THR B 1 46 ? -5.188 27.203 5.973 1 93.06 46 THR B C 1
ATOM 2474 O O . THR B 1 46 ? -6.125 26.516 6.398 1 93.06 46 THR B O 1
ATOM 2477 N N . ILE B 1 47 ? -3.908 26.891 6.184 1 93.94 47 ILE B N 1
ATOM 2478 C CA . ILE B 1 47 ? -3.492 25.844 7.113 1 93.94 47 ILE B CA 1
ATOM 2479 C C . ILE B 1 47 ? -2.521 26.422 8.141 1 93.94 47 ILE B C 1
ATOM 2481 O O . ILE B 1 47 ? -1.448 26.922 7.777 1 93.94 47 ILE B O 1
ATOM 2485 N N . ASP B 1 48 ? -2.926 26.391 9.398 1 93.25 48 ASP B N 1
ATOM 2486 C CA . ASP B 1 48 ? -2.109 26.953 10.469 1 93.25 48 ASP B CA 1
ATOM 2487 C C . ASP B 1 48 ? -1.681 28.391 10.133 1 93.25 48 ASP B C 1
ATOM 2489 O O . ASP B 1 48 ? -0.496 28.719 10.203 1 93.25 48 ASP B O 1
ATOM 2493 N N . PHE B 1 49 ? -2.652 29.094 9.633 1 89.69 49 PHE B N 1
ATOM 2494 C CA . PHE B 1 49 ? -2.59 30.547 9.484 1 89.69 49 PHE B CA 1
ATOM 2495 C C . PHE B 1 49 ? -1.686 30.938 8.32 1 89.69 49 PHE B C 1
ATOM 2497 O O . PHE B 1 49 ? -1.233 32.062 8.234 1 89.69 49 PHE B O 1
ATOM 2504 N N . VAL B 1 50 ? -1.317 29.953 7.516 1 91.5 50 VAL B N 1
ATOM 2505 C CA . VAL B 1 50 ? -0.63 30.219 6.254 1 91.5 50 VAL B CA 1
ATOM 2506 C C . VAL B 1 50 ? -1.599 30.031 5.09 1 91.5 50 VAL B C 1
ATOM 2508 O O . VAL B 1 50 ? -2.301 29.016 5.016 1 91.5 50 VAL B O 1
ATOM 2511 N N . ASN B 1 51 ? -1.595 31.016 4.195 1 93.5 51 ASN B N 1
ATOM 2512 C CA . ASN B 1 51 ? -2.486 30.969 3.043 1 93.5 51 ASN B CA 1
ATOM 2513 C C . ASN B 1 51 ? -1.854 30.203 1.882 1 93.5 51 ASN B C 1
ATOM 2515 O O . ASN B 1 51 ? -0.718 30.484 1.496 1 93.5 51 ASN B O 1
ATOM 2519 N N . TYR B 1 52 ? -2.592 29.281 1.378 1 94.44 52 TYR B N 1
ATOM 2520 C CA . TYR B 1 52 ? -2.178 28.531 0.198 1 94.44 52 TYR B CA 1
ATOM 2521 C C . TYR B 1 52 ? -3.158 28.734 -0.951 1 94.44 52 TYR B C 1
ATOM 2523 O O . TYR B 1 52 ? -4.348 28.453 -0.817 1 94.44 52 TYR B O 1
ATOM 2531 N N . ALA B 1 53 ? -2.643 29.234 -1.997 1 96 53 ALA B N 1
ATOM 2532 C CA . ALA B 1 53 ? -3.461 29.281 -3.207 1 96 53 ALA B CA 1
ATOM 2533 C C . ALA B 1 53 ? -3.656 27.875 -3.789 1 96 53 ALA B C 1
ATOM 2535 O O . ALA B 1 53 ? -2.684 27.188 -4.109 1 96 53 ALA B O 1
ATOM 2536 N N . VAL B 1 54 ? -4.891 27.469 -3.951 1 96.06 54 VAL B N 1
ATOM 2537 C CA . VAL B 1 54 ? -5.137 26.125 -4.461 1 96.06 54 VAL B CA 1
ATOM 2538 C C . VAL B 1 54 ? -5.758 26.203 -5.855 1 96.06 54 VAL B C 1
ATOM 2540 O O . VAL B 1 54 ? -6.559 27.109 -6.133 1 96.06 54 VAL B O 1
ATOM 2543 N N . SER B 1 55 ? -5.379 25.391 -6.691 1 97.38 55 SER B N 1
ATOM 2544 C CA . SER B 1 55 ? -5.828 25.234 -8.07 1 97.38 55 SER B CA 1
ATOM 2545 C C . SER B 1 55 ? -5.711 23.781 -8.531 1 97.38 55 SER B C 1
ATOM 2547 O O . SER B 1 55 ? -5.184 22.938 -7.805 1 97.38 55 SER B O 1
ATOM 2549 N N . PRO B 1 56 ? -6.305 23.469 -9.688 1 97.69 56 PRO B N 1
ATOM 2550 C CA . PRO B 1 56 ? -6.199 22.078 -10.133 1 97.69 56 PRO B CA 1
ATOM 2551 C C . PRO B 1 56 ? -4.762 21.562 -10.109 1 97.69 56 PRO B C 1
ATOM 2553 O O . PRO B 1 56 ? -3.855 22.219 -10.625 1 97.69 56 PRO B O 1
ATOM 2556 N N . GLY B 1 57 ? -4.578 20.453 -9.461 1 97.31 57 GLY B N 1
ATOM 2557 C CA . GLY B 1 57 ? -3.248 19.891 -9.312 1 97.31 57 GLY B CA 1
ATOM 2558 C C . GLY B 1 57 ? -2.633 20.156 -7.953 1 97.31 57 GLY B C 1
ATOM 2559 O O . GLY B 1 57 ? -1.62 19.547 -7.594 1 97.31 57 GLY B O 1
ATOM 2560 N N . THR B 1 58 ? -3.223 21.016 -7.176 1 97.38 58 THR B N 1
ATOM 2561 C CA . THR B 1 58 ? -2.754 21.234 -5.812 1 97.38 58 THR B CA 1
ATOM 2562 C C . THR B 1 58 ? -3.176 20.094 -4.895 1 97.38 58 THR B C 1
ATOM 2564 O O . THR B 1 58 ? -4.332 19.672 -4.918 1 97.38 58 THR B O 1
ATOM 2567 N N . VAL B 1 59 ? -2.189 19.562 -4.199 1 97.44 59 VAL B N 1
ATOM 2568 C CA . VAL B 1 59 ? -2.482 18.641 -3.113 1 97.44 59 VAL B CA 1
ATOM 2569 C C . VAL B 1 59 ? -2.176 19.297 -1.77 1 97.44 59 VAL B C 1
ATOM 2571 O O . VAL B 1 59 ? -1.11 19.891 -1.593 1 97.44 59 VAL B O 1
ATOM 2574 N N . PHE B 1 60 ? -3.09 19.297 -0.896 1 96.31 60 PHE B N 1
ATOM 2575 C CA . PHE B 1 60 ? -2.779 19.797 0.436 1 96.31 60 PHE B CA 1
ATOM 2576 C C . PHE B 1 60 ? -3.154 18.781 1.504 1 96.31 60 PHE B C 1
ATOM 2578 O O . PHE B 1 60 ? -4.066 17.969 1.308 1 96.31 60 PHE B O 1
ATOM 2585 N N . TRP B 1 61 ? -2.432 18.719 2.566 1 95.75 61 TRP B N 1
ATOM 2586 C CA . TRP B 1 61 ? -2.531 17.734 3.646 1 95.75 61 TRP B CA 1
ATOM 2587 C C . TRP B 1 61 ? -2.596 18.422 5.004 1 95.75 61 TRP B C 1
ATOM 2589 O O . TRP B 1 61 ? -1.602 18.984 5.469 1 95.75 61 TRP B O 1
ATOM 2599 N N . VAL B 1 62 ? -3.791 18.438 5.594 1 95 62 VAL B N 1
ATOM 2600 C CA . VAL B 1 62 ? -3.994 18.953 6.941 1 95 62 VAL B CA 1
ATOM 2601 C C . VAL B 1 62 ? -3.811 17.828 7.961 1 95 62 VAL B C 1
ATOM 2603 O O . VAL B 1 62 ? -4.539 16.844 7.941 1 95 62 VAL B O 1
ATOM 2606 N N . ARG B 1 63 ? -2.844 17.984 8.836 1 92.81 63 ARG B N 1
ATOM 2607 C CA . ARG B 1 63 ? -2.555 16.984 9.859 1 92.81 63 ARG B CA 1
ATOM 2608 C C . ARG B 1 63 ? -3.387 17.234 11.117 1 92.81 63 ARG B C 1
ATOM 2610 O O . ARG B 1 63 ? -3.871 18.344 11.344 1 92.81 63 ARG B O 1
ATOM 2617 N N . PRO B 1 64 ? -3.553 16.125 11.898 1 92.25 64 PRO B N 1
ATOM 2618 C CA . PRO B 1 64 ? -4.34 16.297 13.125 1 92.25 64 PRO B CA 1
ATOM 2619 C C . PRO B 1 64 ? -3.83 17.422 14.008 1 92.25 64 PRO B C 1
ATOM 2621 O O . PRO B 1 64 ? -2.623 17.531 14.242 1 92.25 64 PRO B O 1
ATOM 2624 N N . GLY B 1 65 ? -4.773 18.297 14.391 1 91 65 GLY B N 1
ATOM 2625 C CA . GLY B 1 65 ? -4.41 19.375 15.297 1 91 65 GLY B CA 1
ATOM 2626 C C . GLY B 1 65 ? -4.109 20.672 14.586 1 91 65 GLY B C 1
ATOM 2627 O O . GLY B 1 65 ? -4.066 21.734 15.211 1 91 65 GLY B O 1
ATOM 2628 N N . GLN B 1 66 ? -3.941 20.625 13.32 1 92.69 66 GLN B N 1
ATOM 2629 C CA . GLN B 1 66 ? -3.75 21.844 12.547 1 92.69 66 GLN B CA 1
ATOM 2630 C C . GLN B 1 66 ? -5.082 22.547 12.305 1 92.69 66 GLN B C 1
ATOM 2632 O O . GLN B 1 66 ? -6.105 21.906 12.086 1 92.69 66 GLN B O 1
ATOM 2637 N N . VAL B 1 67 ? -4.996 23.844 12.344 1 91.81 67 VAL B N 1
ATOM 2638 C CA . VAL B 1 67 ? -6.191 24.641 12.086 1 91.81 67 VAL B CA 1
ATOM 2639 C C . VAL B 1 67 ? -6.312 24.922 10.594 1 91.81 67 VAL B C 1
ATOM 2641 O O . VAL B 1 67 ? -5.336 25.312 9.945 1 91.81 67 VAL B O 1
ATOM 2644 N N . GLN B 1 68 ? -7.469 24.672 10.07 1 91.94 68 GLN B N 1
ATOM 2645 C CA . GLN B 1 68 ? -7.668 24.953 8.648 1 91.94 68 GLN B CA 1
ATOM 2646 C C . GLN B 1 68 ? -8.883 25.859 8.438 1 91.94 68 GLN B C 1
ATOM 2648 O O . GLN B 1 68 ? -9.828 25.828 9.227 1 91.94 68 GLN B O 1
ATOM 2653 N N . GLN B 1 69 ? -8.867 26.641 7.426 1 89.25 69 GLN B N 1
ATOM 2654 C CA . GLN B 1 69 ? -9.977 27.438 6.902 1 89.25 69 GLN B CA 1
ATOM 2655 C C . GLN B 1 69 ? -10.125 27.25 5.398 1 89.25 69 GLN B C 1
ATOM 2657 O O . GLN B 1 69 ? -9.164 27.422 4.645 1 89.25 69 GLN B O 1
ATOM 2662 N N . TRP B 1 70 ? -11.258 26.891 4.977 1 88.25 70 TRP B N 1
ATOM 2663 C CA . TRP B 1 70 ? -11.508 26.531 3.582 1 88.25 70 TRP B CA 1
ATOM 2664 C C . TRP B 1 70 ? -11.602 27.781 2.713 1 88.25 70 TRP B C 1
ATOM 2666 O O . TRP B 1 70 ? -11.422 27.719 1.493 1 88.25 70 TRP B O 1
ATOM 2676 N N . GLY B 1 71 ? -11.938 28.906 3.373 1 86.44 71 GLY B N 1
ATOM 2677 C CA . GLY B 1 71 ? -12.219 30.094 2.576 1 86.44 71 GLY B CA 1
ATOM 2678 C C . GLY B 1 71 ? -13.492 29.969 1.756 1 86.44 71 GLY B C 1
ATOM 2679 O O . GLY B 1 71 ? -14.547 29.625 2.285 1 86.44 71 GLY B O 1
ATOM 2680 N N . ARG B 1 72 ? -13.43 30.312 0.433 1 87.38 72 ARG B N 1
ATOM 2681 C CA . ARG B 1 72 ? -14.578 30.172 -0.464 1 87.38 72 ARG B CA 1
ATOM 2682 C C . ARG B 1 72 ? -14.664 28.766 -1.027 1 87.38 72 ARG B C 1
ATOM 2684 O O . ARG B 1 72 ? -14.336 28.531 -2.193 1 87.38 72 ARG B O 1
ATOM 2691 N N . ILE B 1 73 ? -15.125 27.922 -0.227 1 87.56 73 ILE B N 1
ATOM 2692 C CA . ILE B 1 73 ? -15.117 26.484 -0.485 1 87.56 73 ILE B CA 1
ATOM 2693 C C . ILE B 1 73 ? -15.961 26.172 -1.719 1 87.56 73 ILE B C 1
ATOM 2695 O O . ILE B 1 73 ? -15.758 25.156 -2.379 1 87.56 73 ILE B O 1
ATOM 2699 N N . GLN B 1 74 ? -16.891 27 -2.068 1 88.38 74 GLN B N 1
ATOM 2700 C CA . GLN B 1 74 ? -17.766 26.797 -3.211 1 88.38 74 GLN B CA 1
ATOM 2701 C C . GLN B 1 74 ? -17.031 27.047 -4.523 1 88.38 74 GLN B C 1
ATOM 2703 O O . GLN B 1 74 ? -17.531 26.688 -5.598 1 88.38 74 GLN B O 1
ATOM 2708 N N . ASP B 1 75 ? -15.891 27.656 -4.445 1 93.12 75 ASP B N 1
ATOM 2709 C CA . ASP B 1 75 ? -15.203 28.125 -5.648 1 93.12 75 ASP B CA 1
ATOM 2710 C C . ASP B 1 75 ? -14.281 27.031 -6.199 1 93.12 75 ASP B C 1
ATOM 2712 O O . ASP B 1 75 ? -13.648 27.219 -7.238 1 93.12 75 ASP B O 1
ATOM 2716 N N . PHE B 1 76 ? -14.133 25.922 -5.492 1 93.69 76 PHE B N 1
ATOM 2717 C CA . PHE B 1 76 ? -13.273 24.875 -6.035 1 93.69 76 PHE B CA 1
ATOM 2718 C C . PHE B 1 76 ? -13.805 23.484 -5.66 1 93.69 76 PHE B C 1
ATOM 2720 O O . PHE B 1 76 ? -14.711 23.375 -4.836 1 93.69 76 PHE B O 1
ATOM 2727 N N . GLU B 1 77 ? -13.312 22.438 -6.402 1 95.81 77 GLU B N 1
ATOM 2728 C CA . GLU B 1 77 ? -13.648 21.047 -6.156 1 95.81 77 GLU B CA 1
ATOM 2729 C C . GLU B 1 77 ? -12.398 20.203 -5.887 1 95.81 77 GLU B C 1
ATOM 2731 O O . GLU B 1 77 ? -11.32 20.5 -6.418 1 95.81 77 GLU B O 1
ATOM 2736 N N . ALA B 1 78 ? -12.562 19.25 -5.027 1 97 78 ALA B N 1
ATOM 2737 C CA . ALA B 1 78 ? -11.422 18.406 -4.695 1 97 78 ALA B CA 1
ATOM 2738 C C . ALA B 1 78 ? -11.883 17 -4.285 1 97 78 ALA B C 1
ATOM 2740 O O . ALA B 1 78 ? -13.023 16.828 -3.844 1 97 78 ALA B O 1
ATOM 2741 N N . MET B 1 79 ? -11.07 16.031 -4.605 1 97.5 79 MET B N 1
ATOM 2742 C CA . MET B 1 79 ? -11.188 14.742 -3.928 1 97.5 79 MET B CA 1
ATOM 2743 C C . MET B 1 79 ? -10.531 14.789 -2.553 1 97.5 79 MET B C 1
ATOM 2745 O O . MET B 1 79 ? -9.391 15.227 -2.42 1 97.5 79 MET B O 1
ATOM 2749 N N . VAL B 1 80 ? -11.258 14.352 -1.521 1 96.81 80 VAL B N 1
ATOM 2750 C CA . VAL B 1 80 ? -10.781 14.469 -0.146 1 96.81 80 VAL B CA 1
ATOM 2751 C C . VAL B 1 80 ? -10.703 13.094 0.499 1 96.81 80 VAL B C 1
ATOM 2753 O O . VAL B 1 80 ? -11.625 12.281 0.367 1 96.81 80 VAL B O 1
ATOM 2756 N N . VAL B 1 81 ? -9.641 12.82 1.132 1 97.56 81 VAL B N 1
ATOM 2757 C CA . VAL B 1 81 ? -9.453 11.594 1.906 1 97.56 81 VAL B CA 1
ATOM 2758 C C . VAL B 1 81 ? -9.281 11.938 3.383 1 97.56 81 VAL B C 1
ATOM 2760 O O . VAL B 1 81 ? -8.383 12.703 3.748 1 97.56 81 VAL B O 1
ATOM 2763 N N . LEU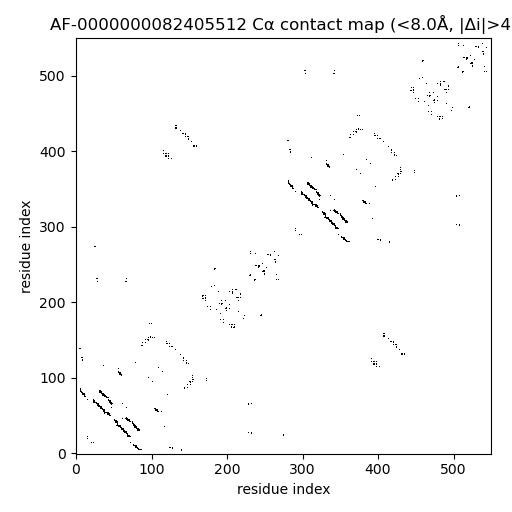 B 1 82 ? -10.141 11.453 4.215 1 96.44 82 LEU B N 1
ATOM 2764 C CA . LEU B 1 82 ? -10.016 11.57 5.664 1 96.44 82 LEU B CA 1
ATOM 2765 C C . LEU B 1 82 ? -9.516 10.258 6.273 1 96.44 82 LEU B C 1
ATOM 2767 O O . LEU B 1 82 ? -9.977 9.18 5.898 1 96.44 82 LEU B O 1
ATOM 2771 N N . PHE B 1 83 ? -8.555 10.305 7.148 1 96.25 83 PHE B N 1
ATOM 2772 C CA . PHE B 1 83 ? -8.078 9.094 7.793 1 96.25 83 PHE B CA 1
ATOM 2773 C C . PHE B 1 83 ? -7.512 9.398 9.172 1 96.25 83 PHE B C 1
ATOM 2775 O O . PHE B 1 83 ? -7.098 10.523 9.445 1 96.25 83 PHE B O 1
ATOM 2782 N N . THR B 1 84 ? -7.496 8.43 10.031 1 94.75 84 THR B N 1
ATOM 2783 C CA . THR B 1 84 ? -7.004 8.594 11.398 1 94.75 84 THR B CA 1
ATOM 2784 C C . THR B 1 84 ? -5.52 8.25 11.477 1 94.75 84 THR B C 1
ATOM 2786 O O . THR B 1 84 ? -4.996 7.531 10.625 1 94.75 84 THR B O 1
ATOM 2789 N N . PRO B 1 85 ? -4.855 8.781 12.5 1 89.44 85 PRO B N 1
ATOM 2790 C CA . PRO B 1 85 ? -3.443 8.438 12.672 1 89.44 85 PRO B CA 1
ATOM 2791 C C . PRO B 1 85 ? -3.215 6.93 12.781 1 89.44 85 PRO B C 1
ATOM 2793 O O . PRO B 1 85 ? -2.158 6.43 12.383 1 89.44 85 PRO B O 1
ATOM 2796 N N . SER B 1 86 ? -4.152 6.199 13.188 1 89.88 86 SER B N 1
ATOM 2797 C CA . SER B 1 86 ? -4.031 4.762 13.406 1 89.88 86 SER B CA 1
ATOM 2798 C C . SER B 1 86 ? -4.176 3.99 12.094 1 89.88 86 SER B C 1
ATOM 2800 O O . SER B 1 86 ? -3.963 2.777 12.055 1 89.88 86 SER B O 1
ATOM 2802 N N . SER B 1 87 ? -4.5 4.672 11.062 1 91.25 87 SER B N 1
ATOM 2803 C CA . SER B 1 87 ? -4.68 4.016 9.766 1 91.25 8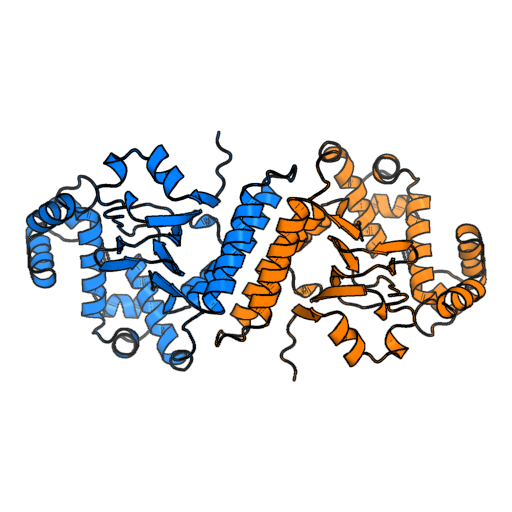7 SER B CA 1
ATOM 2804 C C . SER B 1 87 ? -3.344 3.582 9.18 1 91.25 87 SER B C 1
ATOM 2806 O O . SER B 1 87 ? -3.301 2.736 8.281 1 91.25 87 SER B O 1
ATOM 2808 N N . LEU B 1 88 ? -2.26 4.188 9.609 1 89.62 88 LEU B N 1
ATOM 2809 C CA . LEU B 1 88 ? -0.935 3.889 9.078 1 89.62 88 LEU B CA 1
ATOM 2810 C C . LEU B 1 88 ? -0.17 2.961 10.016 1 89.62 88 LEU B C 1
ATOM 2812 O O . LEU B 1 88 ? -0.254 3.1 11.234 1 89.62 88 LEU B O 1
ATOM 2816 N N . ASP B 1 89 ? 0.508 2.01 9.414 1 87.19 89 ASP B N 1
ATOM 2817 C CA . ASP B 1 89 ? 1.34 1.148 10.25 1 87.19 89 ASP B CA 1
ATOM 2818 C C . ASP B 1 89 ? 2.594 1.881 10.719 1 87.19 89 ASP B C 1
ATOM 2820 O O . ASP B 1 89 ? 2.947 2.928 10.172 1 87.19 89 ASP B O 1
ATOM 2824 N N . ALA B 1 90 ? 3.273 1.31 11.641 1 85.38 90 ALA B N 1
ATOM 2825 C CA . ALA B 1 90 ? 4.383 1.958 12.336 1 85.38 90 ALA B CA 1
ATOM 2826 C C . ALA B 1 90 ? 5.543 2.223 11.375 1 85.38 90 ALA B C 1
ATOM 2828 O O . ALA B 1 90 ? 6.176 3.279 11.438 1 85.38 90 ALA B O 1
ATOM 2829 N N . VAL B 1 91 ? 5.848 1.359 10.562 1 85 91 VAL B N 1
ATOM 2830 C CA . VAL B 1 91 ? 6.977 1.493 9.648 1 85 91 VAL B CA 1
ATOM 2831 C C . VAL B 1 91 ? 6.711 2.633 8.664 1 85 91 VAL B C 1
ATOM 2833 O O . VAL B 1 91 ? 7.586 3.465 8.422 1 85 91 VAL B O 1
ATOM 2836 N N . SER B 1 92 ? 5.508 2.629 8.141 1 87.69 92 SER B N 1
ATOM 2837 C CA . SER B 1 92 ? 5.125 3.691 7.219 1 87.69 92 SER B CA 1
ATOM 2838 C C . SER B 1 92 ? 5.156 5.055 7.902 1 87.69 92 SER B C 1
ATOM 2840 O O . SER B 1 92 ? 5.609 6.039 7.312 1 87.69 92 SER B O 1
ATOM 2842 N N . GLN B 1 93 ? 4.691 5.055 9.109 1 87 93 GLN B N 1
ATOM 2843 C CA . GLN B 1 93 ? 4.707 6.301 9.867 1 87 93 GLN B CA 1
ATOM 2844 C C . GLN B 1 93 ? 6.133 6.812 10.062 1 87 93 GLN B C 1
ATOM 2846 O O . GLN B 1 93 ? 6.391 8.008 9.945 1 87 93 GLN B O 1
ATOM 2851 N N . GLN B 1 94 ? 6.992 5.941 10.305 1 84 94 GLN B N 1
ATOM 2852 C CA . GLN B 1 94 ? 8.391 6.309 10.484 1 84 94 GLN B CA 1
ATOM 2853 C C . GLN B 1 94 ? 8.977 6.895 9.203 1 84 94 GLN B C 1
ATOM 2855 O O . GLN B 1 94 ? 9.727 7.871 9.242 1 84 94 GLN B O 1
ATOM 2860 N N . LEU B 1 95 ? 8.664 6.312 8.148 1 83.12 95 LEU B N 1
ATOM 2861 C CA . LEU B 1 95 ? 9.156 6.785 6.855 1 83.12 95 LEU B CA 1
ATOM 2862 C C . LEU B 1 95 ? 8.594 8.172 6.535 1 83.12 95 LEU B C 1
ATOM 2864 O O . LEU B 1 95 ? 9.281 9 5.93 1 83.12 95 LEU B O 1
ATOM 2868 N N . LEU B 1 96 ? 7.371 8.375 6.949 1 84.62 96 LEU B N 1
ATOM 2869 C CA . LEU B 1 96 ? 6.73 9.664 6.723 1 84.62 96 LEU B CA 1
ATOM 2870 C C . LEU B 1 96 ? 7.328 10.734 7.625 1 84.62 96 LEU B C 1
ATOM 2872 O O . LEU B 1 96 ? 7.543 11.867 7.195 1 84.62 96 LEU B O 1
ATOM 2876 N N . ASP B 1 97 ? 7.602 10.359 8.828 1 76.56 97 ASP B N 1
ATOM 2877 C CA . ASP B 1 97 ? 8.125 11.289 9.82 1 76.56 97 ASP B CA 1
ATOM 2878 C C . ASP B 1 97 ? 9.578 11.656 9.523 1 76.56 97 ASP B C 1
ATOM 2880 O O . ASP B 1 97 ? 10.039 12.734 9.891 1 76.56 97 ASP B O 1
ATOM 2884 N N . GLY B 1 98 ? 10.266 10.758 8.961 1 66.12 98 GLY B N 1
ATOM 2885 C CA . GLY B 1 98 ? 11.695 10.938 8.742 1 66.12 98 GLY B CA 1
ATOM 2886 C C . GLY B 1 98 ? 12.016 11.914 7.629 1 66.12 98 GLY B C 1
ATOM 2887 O O . GLY B 1 98 ? 13.18 12.25 7.41 1 66.12 98 GLY B O 1
ATOM 2888 N N . ASN B 1 99 ? 10.992 12.305 7.004 1 62.44 99 ASN B N 1
ATOM 2889 C CA . ASN B 1 99 ? 11.234 13.211 5.887 1 62.44 99 ASN B CA 1
ATOM 2890 C C . ASN B 1 99 ? 10.922 14.656 6.258 1 62.44 99 ASN B C 1
ATOM 2892 O O . ASN B 1 99 ? 9.859 14.953 6.809 1 62.44 99 ASN B O 1
ATOM 2896 N N . ALA B 1 100 ? 11.977 15.461 6.156 1 56.09 100 ALA B N 1
ATOM 2897 C CA . ALA B 1 100 ? 11.867 16.891 6.461 1 56.09 100 ALA B CA 1
ATOM 2898 C C . ALA B 1 100 ? 10.664 17.5 5.758 1 56.09 100 ALA B C 1
ATOM 2900 O O . ALA B 1 100 ? 10.07 18.469 6.258 1 56.09 100 ALA B O 1
ATOM 2901 N N . HIS B 1 101 ? 10.398 16.969 4.625 1 55.31 101 HIS B N 1
ATOM 2902 C CA . HIS B 1 101 ? 9.289 17.5 3.84 1 55.31 101 HIS B CA 1
ATOM 2903 C C . HIS B 1 101 ? 7.945 17.062 4.422 1 55.31 101 HIS B C 1
ATOM 2905 O O . HIS B 1 101 ? 6.891 17.5 3.955 1 55.31 101 HIS B O 1
ATOM 2911 N N . SER B 1 102 ? 8.125 16.344 5.43 1 60.44 102 SER B N 1
ATOM 2912 C CA . SER B 1 102 ? 6.906 15.883 6.086 1 60.44 102 SER B CA 1
ATOM 2913 C C . SER B 1 102 ? 6.145 17.047 6.707 1 60.44 102 SER B C 1
ATOM 2915 O O . SER B 1 102 ? 4.965 16.922 7.043 1 60.44 102 SER B O 1
ATOM 2917 N N . ARG B 1 103 ? 6.758 18.25 6.496 1 73.69 103 ARG B N 1
ATOM 2918 C CA . ARG B 1 103 ? 6.105 19.391 7.137 1 73.69 103 ARG B CA 1
ATOM 2919 C C . ARG B 1 103 ? 5.391 20.266 6.109 1 73.69 103 ARG B C 1
ATOM 2921 O O . ARG B 1 103 ? 4.672 21.188 6.473 1 73.69 103 ARG B O 1
ATOM 2928 N N . GLN B 1 104 ? 5.617 19.875 4.891 1 85 104 GLN B N 1
ATOM 2929 C CA . GLN B 1 104 ? 4.938 20.594 3.812 1 85 104 GLN B CA 1
ATOM 2930 C C . GLN B 1 104 ? 3.438 20.312 3.828 1 85 104 GLN B C 1
ATOM 2932 O O . GLN B 1 104 ? 3.016 19.172 4.039 1 85 104 GLN B O 1
ATOM 2937 N N . ALA B 1 105 ? 2.676 21.391 3.645 1 91.75 105 ALA B N 1
ATOM 2938 C CA . ALA B 1 105 ? 1.229 21.234 3.758 1 91.75 105 ALA B CA 1
ATOM 2939 C C . ALA B 1 105 ? 0.569 21.219 2.383 1 91.75 105 ALA B C 1
ATOM 2941 O O . ALA B 1 105 ? -0.583 20.797 2.244 1 91.75 105 ALA B O 1
ATOM 2942 N N . ALA B 1 106 ? 1.281 21.719 1.396 1 93.94 106 ALA B N 1
ATOM 2943 C CA . ALA B 1 106 ? 0.673 21.797 0.07 1 93.94 106 ALA B CA 1
ATOM 2944 C C . ALA B 1 106 ? 1.715 21.578 -1.024 1 93.94 106 ALA B C 1
ATOM 2946 O O . ALA B 1 106 ? 2.875 21.969 -0.873 1 93.94 106 ALA B O 1
ATOM 2947 N N . TRP B 1 107 ? 1.336 20.938 -2.078 1 93.12 107 TRP B N 1
ATOM 2948 C CA . TRP B 1 107 ? 2.141 20.688 -3.27 1 93.12 107 TRP B CA 1
ATOM 2949 C C . TRP B 1 107 ? 1.395 21.125 -4.527 1 93.12 107 TRP B C 1
ATOM 2951 O O . TRP B 1 107 ? 0.229 20.766 -4.719 1 93.12 107 TRP B O 1
ATOM 2961 N N . GLN B 1 108 ? 2.004 21.922 -5.309 1 95.12 108 GLN B N 1
ATOM 2962 C CA . GLN B 1 108 ? 1.487 22.125 -6.66 1 95.12 108 GLN B CA 1
ATOM 2963 C C . GLN B 1 108 ? 2.131 21.156 -7.648 1 95.12 108 GLN B C 1
ATOM 2965 O O . GLN B 1 108 ? 3.297 21.312 -8.016 1 95.12 108 GLN B O 1
ATOM 2970 N N . LEU B 1 109 ? 1.355 20.203 -8.07 1 94.56 109 LEU B N 1
ATOM 2971 C CA . LEU B 1 109 ? 1.901 19.125 -8.891 1 94.56 109 LEU B CA 1
ATOM 2972 C C . LEU B 1 109 ? 1.596 19.359 -10.359 1 94.56 109 LEU B C 1
ATOM 2974 O O . LEU B 1 109 ? 0.62 20.031 -10.703 1 94.56 109 LEU B O 1
ATOM 2978 N N . CYS B 1 110 ? 2.43 18.859 -11.219 1 92.81 110 CYS B N 1
ATOM 2979 C CA . CYS B 1 110 ? 2.244 18.875 -12.672 1 92.81 110 CYS B CA 1
ATOM 2980 C C . CYS B 1 110 ? 2.924 17.688 -13.32 1 92.81 110 CYS B C 1
ATOM 2982 O O . CYS B 1 110 ? 3.602 16.906 -12.648 1 92.81 110 CYS B O 1
ATOM 2984 N N . GLY B 1 111 ? 2.605 17.438 -14.562 1 92.31 111 GLY B N 1
ATOM 2985 C CA . GLY B 1 111 ? 3.279 16.406 -15.336 1 92.31 111 GLY B CA 1
ATOM 2986 C C . GLY B 1 111 ? 3.123 15.023 -14.742 1 92.31 111 GLY B C 1
ATOM 2987 O O . GLY B 1 111 ? 2.018 14.625 -14.367 1 92.31 111 GLY B O 1
ATOM 2988 N N . GLU B 1 112 ? 4.215 14.312 -14.602 1 90.62 112 GLU B N 1
ATOM 2989 C CA . GLU B 1 112 ? 4.207 12.914 -14.188 1 90.62 112 GLU B CA 1
ATOM 2990 C C . GLU B 1 112 ? 3.848 12.781 -12.711 1 90.62 112 GLU B C 1
ATOM 2992 O O . GLU B 1 112 ? 3.203 11.812 -12.312 1 90.62 112 GLU B O 1
ATOM 2997 N N . ASN B 1 113 ? 4.289 13.734 -11.961 1 92.56 113 ASN B N 1
ATOM 2998 C CA . ASN B 1 113 ? 3.967 13.703 -10.539 1 92.56 113 ASN B CA 1
ATOM 2999 C C . ASN B 1 113 ? 2.465 13.828 -10.297 1 92.56 113 ASN B C 1
ATOM 3001 O O . ASN B 1 113 ? 1.901 13.109 -9.469 1 92.56 113 ASN B O 1
ATOM 3005 N N . LEU B 1 114 ? 1.884 14.75 -11.07 1 95.62 114 LEU B N 1
ATOM 3006 C CA . LEU B 1 114 ? 0.436 14.898 -10.969 1 95.62 114 LEU B CA 1
A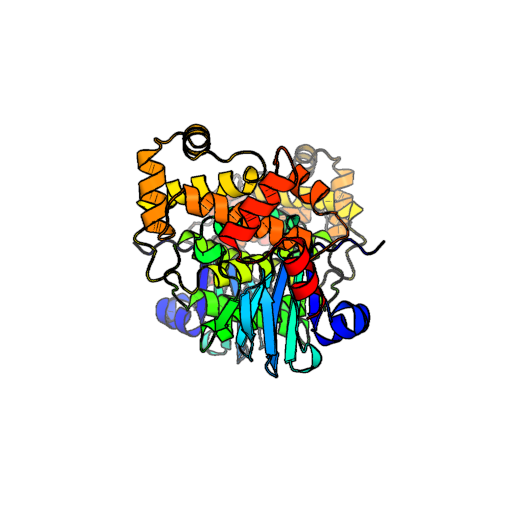TOM 3007 C C . LEU B 1 114 ? -0.268 13.625 -11.438 1 95.62 114 LEU B C 1
ATOM 3009 O O . LEU B 1 114 ? -1.214 13.164 -10.789 1 95.62 114 LEU B O 1
ATOM 3013 N N . GLU B 1 115 ? 0.193 13.086 -12.492 1 95.94 115 GLU B N 1
ATOM 3014 C CA . GLU B 1 115 ? -0.411 11.859 -13 1 95.94 115 GLU B CA 1
ATOM 3015 C C . GLU B 1 115 ? -0.306 10.727 -11.984 1 95.94 115 GLU B C 1
ATOM 3017 O O . GLU B 1 115 ? -1.267 9.977 -11.781 1 95.94 115 GLU B O 1
ATOM 3022 N N . THR B 1 116 ? 0.812 10.594 -11.383 1 95.88 116 THR B N 1
ATOM 3023 C CA . THR B 1 116 ? 1.059 9.523 -10.43 1 95.88 116 THR B CA 1
ATOM 3024 C C . THR B 1 116 ? 0.149 9.664 -9.211 1 95.88 116 THR B C 1
ATOM 3026 O O . THR B 1 116 ? -0.548 8.711 -8.836 1 95.88 116 THR B O 1
ATOM 3029 N N . ILE B 1 117 ? 0.106 10.805 -8.617 1 96.75 117 ILE B N 1
ATOM 3030 C CA . ILE B 1 117 ? -0.691 11.031 -7.418 1 96.75 117 ILE B CA 1
ATOM 3031 C C . ILE B 1 117 ? -2.176 10.938 -7.762 1 96.75 117 ILE B C 1
ATOM 3033 O O . ILE B 1 117 ? -2.953 10.328 -7.02 1 96.75 117 ILE B O 1
ATOM 3037 N N . SER B 1 118 ? -2.572 11.531 -8.922 1 97.94 118 SER B N 1
ATOM 3038 C CA . SER B 1 118 ? -3.975 11.484 -9.32 1 97.94 118 SER B CA 1
ATOM 3039 C C . SER B 1 118 ? -4.43 10.047 -9.57 1 97.94 118 SER B C 1
ATOM 3041 O O . SER B 1 118 ? -5.555 9.68 -9.234 1 97.94 118 SER B O 1
ATOM 3043 N N . THR B 1 119 ? -3.594 9.25 -10.211 1 98.06 119 THR B N 1
ATOM 3044 C CA . THR B 1 119 ? -3.916 7.852 -10.453 1 98.06 119 THR B CA 1
ATOM 3045 C C . THR B 1 119 ? -4.047 7.09 -9.133 1 98.06 119 THR B C 1
ATOM 3047 O O . THR B 1 119 ? -4.949 6.266 -8.977 1 98.06 119 THR B O 1
ATOM 3050 N N . GLY B 1 120 ? -3.16 7.328 -8.211 1 98.31 120 GLY B N 1
ATOM 3051 C CA . GLY B 1 120 ? -3.266 6.738 -6.891 1 98.31 120 GLY B CA 1
ATOM 3052 C C . GLY B 1 120 ? -4.551 7.105 -6.172 1 98.31 120 GLY B C 1
ATOM 3053 O O . GLY B 1 120 ? -5.215 6.242 -5.594 1 98.31 120 GLY B O 1
ATOM 3054 N N . MET B 1 121 ? -4.863 8.383 -6.211 1 98.19 121 MET B N 1
ATOM 3055 C CA . MET B 1 121 ? -6.094 8.859 -5.586 1 98.19 121 MET B CA 1
ATOM 3056 C C . MET B 1 121 ? -7.316 8.219 -6.238 1 98.19 121 MET B C 1
ATOM 3058 O O . MET B 1 121 ? -8.273 7.859 -5.551 1 98.19 121 MET B O 1
ATOM 3062 N N . LYS B 1 122 ? -7.293 8.156 -7.508 1 97.69 122 LYS B N 1
ATOM 3063 C CA . LYS B 1 122 ? -8.383 7.488 -8.219 1 97.69 122 LYS B CA 1
ATOM 3064 C C . LYS B 1 122 ? -8.5 6.027 -7.797 1 97.69 122 LYS B C 1
ATOM 3066 O O . LYS B 1 122 ? -9.609 5.527 -7.59 1 97.69 122 LYS B O 1
ATOM 3071 N N . HIS B 1 123 ? -7.367 5.324 -7.742 1 97.81 123 HIS B N 1
ATOM 3072 C CA . HIS B 1 123 ? -7.359 3.936 -7.301 1 97.81 123 HIS B CA 1
ATOM 3073 C C . HIS B 1 123 ? -7.957 3.795 -5.906 1 97.81 123 HIS B C 1
ATOM 3075 O O . HIS B 1 123 ? -8.75 2.885 -5.652 1 97.81 123 HIS B O 1
ATOM 3081 N N . LEU B 1 124 ? -7.59 4.68 -4.992 1 97.62 124 LEU B N 1
ATOM 3082 C CA . LEU B 1 124 ? -8.133 4.688 -3.641 1 97.62 124 LEU B CA 1
ATOM 3083 C C . LEU B 1 124 ? -9.648 4.867 -3.664 1 97.62 124 LEU B C 1
ATOM 3085 O O . LEU B 1 124 ? -10.375 4.168 -2.953 1 97.62 124 LEU B O 1
ATOM 3089 N N . ASN B 1 125 ? -10.094 5.785 -4.484 1 96.5 125 ASN B N 1
ATOM 3090 C CA . ASN B 1 125 ? -11.523 6.051 -4.617 1 96.5 125 ASN B CA 1
ATOM 3091 C C . ASN B 1 125 ? -12.281 4.828 -5.137 1 96.5 125 ASN B C 1
ATOM 3093 O O . ASN B 1 125 ? -13.359 4.508 -4.645 1 96.5 125 ASN B O 1
ATOM 3097 N N . LEU B 1 126 ? -11.758 4.188 -6.121 1 95.31 126 LEU B N 1
ATOM 3098 C CA . LEU B 1 126 ? -12.375 2.99 -6.68 1 95.31 126 LEU B CA 1
ATOM 3099 C C . LEU B 1 126 ? -12.453 1.881 -5.637 1 95.31 126 LEU B C 1
ATOM 3101 O O . LEU B 1 126 ? -13.484 1.216 -5.504 1 95.31 126 LEU B O 1
ATOM 3105 N N . ASN B 1 127 ? -11.367 1.692 -4.902 1 93.81 127 ASN B N 1
ATOM 3106 C CA . ASN B 1 127 ? -11.359 0.682 -3.85 1 93.81 127 ASN B CA 1
ATOM 3107 C C . ASN B 1 127 ? -12.359 1.008 -2.744 1 93.81 127 ASN B C 1
ATOM 3109 O O . ASN B 1 127 ? -12.961 0.106 -2.158 1 93.81 127 ASN B O 1
ATOM 3113 N N . TYR B 1 128 ? -12.484 2.25 -2.473 1 93.56 128 TYR B N 1
ATOM 3114 C CA . TYR B 1 128 ? -13.406 2.686 -1.43 1 93.56 128 TYR B CA 1
ATOM 3115 C C . TYR B 1 128 ? -14.852 2.479 -1.86 1 93.56 128 TYR B C 1
ATOM 3117 O O . TYR B 1 128 ? -15.695 2.086 -1.052 1 93.56 128 TYR B O 1
ATOM 3125 N N . GLY B 1 129 ? -15.18 2.795 -3.051 1 87.31 129 GLY B N 1
ATOM 3126 C CA . GLY B 1 129 ? -16.547 2.76 -3.559 1 87.31 129 GLY B CA 1
ATOM 3127 C C . GLY B 1 129 ? -17.047 1.354 -3.82 1 87.31 129 GLY B C 1
ATOM 3128 O O . GLY B 1 129 ? -18.25 1.115 -3.834 1 87.31 129 GLY B O 1
ATOM 3129 N N . CYS B 1 130 ? -16.234 0.49 -4.238 1 73.19 130 CYS B N 1
ATOM 3130 C CA . CYS B 1 130 ? -16.688 -0.849 -4.605 1 73.19 130 CYS B CA 1
ATOM 3131 C C . CYS B 1 130 ? -16.797 -1.739 -3.375 1 73.19 130 CYS B C 1
ATOM 3133 O O . CYS B 1 130 ? -15.812 -2.307 -2.916 1 73.19 130 CYS B O 1
ATOM 3135 N N . PRO B 1 131 ? -17.984 -1.551 -2.68 1 59 131 PRO B N 1
ATOM 3136 C CA . PRO B 1 131 ? -18.078 -2.469 -1.543 1 59 131 PRO B CA 1
ATOM 3137 C C . PRO B 1 131 ? -18 -3.936 -1.961 1 59 131 PRO B C 1
ATOM 3139 O O . PRO B 1 131 ? -18.688 -4.355 -2.893 1 59 131 PRO B O 1
ATOM 3142 N N . ASP B 1 132 ? -16.812 -4.48 -1.99 1 60.06 132 ASP B N 1
ATOM 3143 C CA . ASP B 1 132 ? -16.719 -5.902 -2.309 1 60.06 132 ASP B CA 1
ATOM 3144 C C . ASP B 1 132 ? -17.094 -6.762 -1.103 1 60.06 132 ASP B C 1
ATOM 3146 O O . ASP B 1 132 ? -17.234 -6.25 0.007 1 60.06 132 ASP B O 1
ATOM 3150 N N . THR B 1 133 ? -17.594 -7.781 -1.312 1 65 133 THR B N 1
ATOM 3151 C CA . THR B 1 133 ? -18 -8.781 -0.336 1 65 133 THR B CA 1
ATOM 3152 C C . THR B 1 133 ? -16.812 -9.25 0.499 1 65 133 THR B C 1
ATOM 3154 O O . THR B 1 133 ? -16.938 -10.188 1.288 1 65 133 THR B O 1
ATOM 3157 N N . SER B 1 134 ? -15.766 -8.375 0.349 1 72.12 134 SER B N 1
ATOM 3158 C CA . SER B 1 134 ? -14.609 -8.812 1.119 1 72.12 134 SER B CA 1
ATOM 3159 C C . SER B 1 134 ? -14.781 -8.516 2.604 1 72.12 134 SER B C 1
ATOM 3161 O O . SER B 1 134 ? -15.578 -7.645 2.979 1 72.12 134 SER B O 1
ATOM 3163 N N . ALA B 1 135 ? -14.164 -9.289 3.428 1 78.25 135 ALA B N 1
ATOM 3164 C CA . ALA B 1 135 ? -14.125 -9.031 4.863 1 78.25 135 ALA B CA 1
ATOM 3165 C C . ALA B 1 135 ? -13.633 -7.617 5.16 1 78.25 135 ALA B C 1
ATOM 3167 O O . ALA B 1 135 ? -12.758 -7.102 4.461 1 78.25 135 ALA B O 1
ATOM 3168 N N . PRO B 1 136 ? -14.188 -7.004 6.152 1 84.31 136 PRO B N 1
ATOM 3169 C CA . PRO B 1 136 ? -13.812 -5.637 6.52 1 84.31 136 PRO B CA 1
ATOM 3170 C C . PRO B 1 136 ? -12.305 -5.469 6.715 1 84.31 136 PRO B C 1
ATOM 3172 O O . PRO B 1 136 ? -11.75 -4.426 6.363 1 84.31 136 PRO B O 1
ATOM 3175 N N . VAL B 1 137 ? -11.656 -6.465 7.207 1 86.56 137 VAL B N 1
ATOM 3176 C CA . VAL B 1 137 ? -10.219 -6.383 7.48 1 86.56 137 VAL B CA 1
ATOM 3177 C C . VAL B 1 137 ? -9.453 -6.289 6.168 1 86.56 137 VAL B C 1
ATOM 3179 O O . VAL B 1 137 ? -8.438 -5.586 6.082 1 86.56 137 VAL B O 1
ATOM 3182 N N . VAL B 1 138 ? -9.883 -6.977 5.191 1 88.38 138 VAL B N 1
ATOM 3183 C CA . VAL B 1 138 ? -9.219 -6.961 3.891 1 88.38 138 VAL B CA 1
ATOM 3184 C C . VAL B 1 138 ? -9.445 -5.609 3.213 1 88.38 138 VAL B C 1
ATOM 3186 O O . VAL B 1 138 ? -8.508 -5.02 2.668 1 88.38 138 VAL B O 1
ATOM 3189 N N . ARG B 1 139 ? -10.68 -5.191 3.293 1 90.06 139 ARG B N 1
ATOM 3190 C CA . ARG B 1 139 ? -11 -3.883 2.727 1 90.06 139 ARG B CA 1
ATOM 3191 C C . ARG B 1 139 ? -10.156 -2.789 3.371 1 90.06 139 ARG B C 1
ATOM 3193 O O . ARG B 1 139 ? -9.609 -1.929 2.678 1 90.06 139 ARG B O 1
ATOM 3200 N N . ALA B 1 140 ? -10.062 -2.832 4.652 1 91.19 140 ALA B N 1
ATOM 3201 C CA . ALA B 1 140 ? -9.258 -1.856 5.379 1 91.19 140 ALA B CA 1
ATOM 3202 C C . ALA B 1 140 ? -7.793 -1.925 4.953 1 91.19 140 ALA B C 1
ATOM 3204 O O . ALA B 1 140 ? -7.133 -0.893 4.805 1 91.19 140 ALA B O 1
ATOM 3205 N N . ALA B 1 141 ? -7.301 -3.117 4.758 1 92.81 141 ALA B N 1
ATOM 3206 C CA . ALA B 1 141 ? -5.91 -3.299 4.355 1 92.81 141 ALA B CA 1
ATOM 3207 C C . ALA B 1 141 ? -5.664 -2.729 2.961 1 92.81 141 ALA B C 1
ATOM 3209 O O . ALA B 1 141 ? -4.641 -2.082 2.719 1 92.81 141 ALA B O 1
ATOM 3210 N N . ILE B 1 142 ? -6.602 -2.967 2.086 1 94.44 142 ILE B N 1
ATOM 3211 C CA . ILE B 1 142 ? -6.484 -2.461 0.723 1 94.44 142 ILE B CA 1
ATOM 3212 C C . ILE B 1 142 ? -6.402 -0.937 0.742 1 94.44 142 ILE B C 1
ATOM 3214 O O . ILE B 1 142 ? -5.512 -0.35 0.12 1 94.44 142 ILE B O 1
ATOM 3218 N N . LEU B 1 143 ? -7.281 -0.337 1.455 1 95.56 143 LEU B N 1
ATOM 3219 C CA . LEU B 1 143 ? -7.312 1.119 1.542 1 95.56 143 LEU B CA 1
ATOM 3220 C C . LEU B 1 143 ? -6.047 1.652 2.203 1 95.56 143 LEU B C 1
ATOM 3222 O O . LEU B 1 143 ? -5.477 2.648 1.748 1 95.56 143 LEU B O 1
ATOM 3226 N N . ARG B 1 144 ? -5.629 1.011 3.182 1 95.5 144 ARG B N 1
ATOM 3227 C CA . ARG B 1 144 ? -4.43 1.429 3.9 1 95.5 144 ARG B CA 1
ATOM 3228 C C . ARG B 1 144 ? -3.199 1.364 2.998 1 95.5 144 ARG B C 1
ATOM 3230 O O . ARG B 1 144 ? -2.391 2.295 2.977 1 95.5 144 ARG B O 1
ATOM 3237 N N . HIS B 1 145 ? -3.039 0.292 2.326 1 96.56 145 HIS B N 1
ATOM 3238 C CA . HIS B 1 145 ? -1.892 0.149 1.437 1 96.56 145 HIS B CA 1
ATOM 3239 C C . HIS B 1 145 ? -1.916 1.198 0.331 1 96.56 145 HIS B C 1
ATOM 3241 O O . HIS B 1 145 ? -0.886 1.798 0.015 1 96.56 145 HIS B O 1
ATOM 3247 N N . THR B 1 146 ? -3.09 1.413 -0.256 1 97.38 146 THR B N 1
ATOM 3248 C CA . THR B 1 146 ? -3.217 2.4 -1.323 1 97.38 146 THR B CA 1
ATOM 3249 C C . THR B 1 146 ? -2.889 3.799 -0.808 1 97.38 146 THR B C 1
ATOM 3251 O O . THR B 1 146 ? -2.109 4.527 -1.426 1 97.38 146 THR B O 1
ATOM 3254 N N . LEU B 1 147 ? -3.389 4.109 0.333 1 97.62 147 LEU B N 1
ATOM 3255 C CA . LEU B 1 147 ? -3.162 5.422 0.936 1 97.62 147 LEU B CA 1
ATOM 3256 C C . LEU B 1 147 ? -1.688 5.613 1.278 1 97.62 147 LEU B C 1
ATOM 3258 O O . LEU B 1 147 ? -1.114 6.668 0.996 1 97.62 147 LEU B O 1
ATOM 3262 N N . THR B 1 148 ? -1.099 4.641 1.892 1 96.19 148 THR B N 1
ATOM 3263 C CA . THR B 1 148 ? 0.296 4.723 2.312 1 96.19 148 THR B CA 1
ATOM 3264 C C . THR B 1 148 ? 1.207 4.98 1.115 1 96.19 148 THR B C 1
ATOM 3266 O O . THR B 1 148 ? 2.125 5.797 1.191 1 96.19 148 THR B O 1
ATOM 3269 N N . ALA B 1 149 ? 0.938 4.301 0.035 1 96.31 149 ALA B N 1
ATOM 3270 C CA . ALA B 1 149 ? 1.734 4.512 -1.171 1 96.31 149 ALA B CA 1
ATOM 3271 C C . ALA B 1 149 ? 1.629 5.953 -1.653 1 96.31 149 ALA B C 1
ATOM 3273 O O . ALA B 1 149 ? 2.629 6.559 -2.051 1 96.31 149 ALA B O 1
ATOM 3274 N N . ILE B 1 150 ? 0.459 6.535 -1.629 1 96.81 150 ILE B N 1
ATOM 3275 C CA . ILE B 1 150 ? 0.206 7.902 -2.064 1 96.81 150 ILE B CA 1
ATOM 3276 C C . ILE B 1 150 ? 0.977 8.875 -1.177 1 96.81 150 ILE B C 1
ATOM 3278 O O . ILE B 1 150 ? 1.663 9.773 -1.677 1 96.81 150 ILE B O 1
ATOM 3282 N N . LEU B 1 151 ? 0.892 8.68 0.153 1 94.94 151 LEU B N 1
ATOM 3283 C CA . LEU B 1 151 ? 1.506 9.586 1.112 1 94.94 151 LEU B CA 1
ATOM 3284 C C . LEU B 1 151 ? 3.027 9.539 1.011 1 94.94 151 LEU B C 1
ATOM 3286 O O . LEU B 1 151 ? 3.689 10.578 1.054 1 94.94 151 LEU B O 1
ATOM 3290 N N . LEU B 1 152 ? 3.562 8.359 0.891 1 92.19 152 LEU B N 1
ATOM 3291 C CA . LEU B 1 152 ? 5.008 8.219 0.771 1 92.19 152 LEU B CA 1
ATOM 3292 C C . LEU B 1 152 ? 5.516 8.883 -0.507 1 92.19 152 LEU B C 1
ATOM 3294 O O . LEU B 1 152 ? 6.543 9.562 -0.495 1 92.19 152 LEU B O 1
ATOM 3298 N N . LYS B 1 153 ? 4.816 8.664 -1.586 1 92.81 153 LYS B N 1
ATOM 3299 C CA . LYS B 1 153 ? 5.207 9.312 -2.834 1 92.81 153 LYS B CA 1
ATOM 3300 C C . LYS B 1 153 ? 5.141 10.828 -2.711 1 92.81 153 LYS B C 1
ATOM 3302 O O . LYS B 1 153 ? 6.082 11.531 -3.086 1 92.81 153 LYS B O 1
ATOM 3307 N N . LEU B 1 154 ? 4.082 11.305 -2.166 1 92.06 154 LEU B N 1
ATOM 3308 C CA . LEU B 1 154 ? 3.83 12.742 -2.047 1 92.06 154 LEU B CA 1
ATOM 3309 C C . LEU B 1 154 ? 4.922 13.414 -1.222 1 92.06 154 LEU B C 1
ATOM 3311 O O . LEU B 1 154 ? 5.441 14.461 -1.612 1 92.06 154 LEU B O 1
ATOM 3315 N N . THR B 1 155 ? 5.285 12.844 -0.092 1 88.81 155 THR B N 1
ATOM 3316 C CA . THR B 1 155 ? 6.207 13.477 0.846 1 88.81 155 THR B CA 1
ATOM 3317 C C . THR B 1 155 ? 7.641 13.406 0.327 1 88.81 155 THR B C 1
ATOM 3319 O O . THR B 1 155 ? 8.523 14.102 0.835 1 88.81 155 THR B O 1
ATOM 3322 N N . HIS B 1 156 ? 7.84 12.625 -0.679 1 84.25 156 HIS B N 1
ATOM 3323 C CA . HIS B 1 156 ? 9.203 12.469 -1.161 1 84.25 156 HIS B CA 1
ATOM 3324 C C . HIS B 1 156 ? 9.359 13.039 -2.568 1 84.25 156 HIS B C 1
ATOM 3326 O O . HIS B 1 156 ? 10.391 12.836 -3.213 1 84.25 156 HIS B O 1
ATOM 3332 N N . LEU B 1 157 ? 8.367 13.562 -3.234 1 80.81 157 LEU B N 1
ATOM 3333 C CA . LEU B 1 157 ? 8.445 14.211 -4.543 1 80.81 157 LEU B CA 1
ATOM 3334 C C . LEU B 1 157 ? 9.531 15.273 -4.559 1 80.81 157 LEU B C 1
ATOM 3336 O O . LEU B 1 157 ? 10.172 15.492 -5.59 1 80.81 157 LEU B O 1
ATOM 3340 N N . GLY B 1 158 ? 9.734 16.125 -3.734 1 62.12 158 GLY B N 1
ATOM 3341 C CA . GLY B 1 158 ? 10.68 17.234 -3.744 1 62.12 158 GLY B CA 1
ATOM 3342 C C . GLY B 1 158 ? 12.055 16.844 -3.242 1 62.12 158 GLY B C 1
ATOM 3343 O O . GLY B 1 158 ? 12.922 17.703 -3.053 1 62.12 158 GLY B O 1
ATOM 3344 N N . GLY B 1 159 ? 12.359 15.633 -2.797 1 54.03 159 GLY B N 1
ATOM 3345 C CA . GLY B 1 159 ? 13.617 15.328 -2.129 1 54.03 159 GLY B CA 1
ATOM 3346 C C . GLY B 1 159 ? 14.828 15.469 -3.037 1 54.03 159 GLY B C 1
ATOM 3347 O O . GLY B 1 159 ? 15.922 15.023 -2.695 1 54.03 159 GLY B O 1
ATOM 3348 N N . GLN B 1 160 ? 14.766 15.688 -4.301 1 46.03 160 GLN B N 1
ATOM 3349 C CA . GLN B 1 160 ? 16.078 15.836 -4.922 1 46.03 160 GLN B CA 1
ATOM 3350 C C . GLN B 1 160 ? 17.094 16.422 -3.936 1 46.03 160 GLN B C 1
ATOM 3352 O O . GLN B 1 160 ? 18.203 15.914 -3.826 1 46.03 160 GLN B O 1
ATOM 3357 N N . GLU B 1 161 ? 17.016 17.812 -3.791 1 41.94 161 GLU B N 1
ATOM 3358 C CA . GLU B 1 161 ? 18.172 18.578 -3.326 1 41.94 161 GLU B CA 1
ATOM 3359 C C . GLU B 1 161 ? 18.609 18.125 -1.933 1 41.94 161 GLU B C 1
ATOM 3361 O O . GLU B 1 161 ? 19.781 18.266 -1.571 1 41.94 161 GLU B O 1
ATOM 3366 N N . GLN B 1 162 ? 17.734 17.891 -0.991 1 40.84 162 GLN B N 1
ATOM 3367 C CA . GLN B 1 162 ? 18.234 17.906 0.379 1 40.84 162 GLN B CA 1
ATOM 3368 C C . GLN B 1 162 ? 18.672 16.516 0.831 1 40.84 162 GLN B C 1
ATOM 3370 O O . GLN B 1 162 ? 18.578 16.188 2.014 1 40.84 162 GLN B O 1
ATOM 3375 N N . SER B 1 163 ? 18.688 15.57 0.1 1 39.91 163 SER B N 1
ATOM 3376 C CA . SER B 1 163 ? 19.312 14.305 0.483 1 39.91 163 SER B CA 1
ATOM 3377 C C . SER B 1 163 ? 20.625 14.539 1.23 1 39.91 163 SER B C 1
ATOM 3379 O O . SER B 1 163 ? 21.062 13.688 2 1 39.91 163 SER B O 1
ATOM 3381 N N . SER B 1 164 ? 21.547 15.289 0.599 1 37.19 164 SER B N 1
ATOM 3382 C CA . SER B 1 164 ? 22.875 15.461 1.182 1 37.19 164 SER B CA 1
ATOM 3383 C C . SER B 1 164 ? 22.797 15.828 2.658 1 37.19 164 SER B C 1
ATOM 3385 O O . SER B 1 164 ? 23.797 15.789 3.375 1 37.19 164 SER B O 1
ATOM 3387 N N . VAL B 1 165 ? 21.859 16.609 3.08 1 39.12 165 VAL B N 1
ATOM 3388 C CA . VAL B 1 165 ? 21.844 17.062 4.469 1 39.12 165 VAL B CA 1
ATOM 3389 C C . VAL B 1 165 ? 21.375 15.922 5.375 1 39.12 165 VAL B C 1
ATOM 3391 O O . VAL B 1 165 ? 20.297 16.016 5.98 1 39.12 165 VAL B O 1
ATOM 3394 N N . LEU B 1 166 ? 21.344 14.789 5.004 1 41.81 166 LEU B N 1
ATOM 3395 C CA . LEU B 1 166 ? 20.984 13.562 5.699 1 41.81 166 LEU B CA 1
ATOM 3396 C C . LEU B 1 166 ? 21.672 13.484 7.059 1 41.81 166 LEU B C 1
ATOM 3398 O O . LEU B 1 166 ? 21.109 12.938 8.016 1 41.81 166 LEU B O 1
ATOM 3402 N N . ALA B 1 167 ? 23.062 13.586 6.922 1 40.84 167 ALA B N 1
ATOM 3403 C CA . ALA B 1 167 ? 23.797 13.367 8.164 1 40.84 167 ALA B CA 1
ATOM 3404 C C . ALA B 1 167 ? 23.297 14.281 9.273 1 40.84 167 ALA B C 1
ATOM 3406 O O . ALA B 1 167 ? 23.188 13.859 10.43 1 40.84 167 ALA B O 1
ATOM 3407 N N . HIS B 1 168 ? 23.453 15.562 9.086 1 46 168 HIS B N 1
ATOM 3408 C CA . HIS B 1 168 ? 23.156 16.547 10.109 1 46 168 HIS B CA 1
ATOM 3409 C C . HIS B 1 168 ? 21.703 16.484 10.555 1 46 168 HIS B C 1
ATOM 3411 O O . HIS B 1 168 ? 21.344 16.938 11.641 1 46 168 HIS B O 1
ATOM 3417 N N . ASN B 1 169 ? 20.688 15.805 9.805 1 60.56 169 ASN B N 1
ATOM 3418 C CA . ASN B 1 169 ? 19.234 16 9.883 1 60.56 169 ASN B CA 1
ATOM 3419 C C . ASN B 1 169 ? 18.609 15.086 10.93 1 60.56 169 ASN B C 1
ATOM 3421 O O . ASN B 1 169 ? 17.531 15.375 11.445 1 60.56 169 ASN B O 1
ATOM 3425 N N . ASP B 1 170 ? 19.516 14.305 11.453 1 75.75 170 ASP B N 1
ATOM 3426 C CA . ASP B 1 170 ? 18.969 13.398 12.453 1 75.75 170 ASP B CA 1
ATOM 3427 C C . ASP B 1 170 ? 18.75 14.117 13.781 1 75.75 170 ASP B C 1
ATOM 3429 O O . ASP B 1 170 ? 17.703 13.969 14.406 1 75.75 170 ASP B O 1
ATOM 3433 N N . VAL B 1 171 ? 19.828 14.977 14.172 1 86.38 171 VAL B N 1
ATOM 3434 C CA . VAL B 1 171 ? 19.734 15.672 15.453 1 86.38 171 VAL B CA 1
ATOM 3435 C C . VAL B 1 171 ? 18.531 16.609 15.453 1 86.38 171 VAL B C 1
ATOM 3437 O O . VAL B 1 171 ? 17.75 16.625 16.406 1 86.38 171 VAL B O 1
ATOM 3440 N N . PHE B 1 172 ? 18.453 17.328 14.438 1 88.62 172 PHE B N 1
ATOM 3441 C CA . PHE B 1 172 ? 17.344 18.25 14.359 1 88.62 172 PHE B CA 1
ATOM 3442 C C . PHE B 1 172 ? 16.016 17.516 14.383 1 88.62 172 PHE B C 1
ATOM 3444 O O . PHE B 1 172 ? 15.047 17.969 15.016 1 88.62 172 PHE B O 1
ATOM 3451 N N . GLU B 1 173 ? 15.992 16.391 13.695 1 85.94 173 GLU B N 1
ATOM 3452 C CA . GLU B 1 173 ? 14.75 15.625 13.664 1 85.94 173 GLU B CA 1
ATOM 3453 C C . GLU B 1 173 ? 14.383 15.117 15.055 1 85.94 173 GLU B C 1
ATOM 3455 O O . GLU B 1 173 ? 13.203 15.109 15.422 1 85.94 173 GLU B O 1
ATOM 3460 N N . ARG B 1 174 ? 15.344 14.75 15.695 1 87.25 174 ARG B N 1
ATOM 3461 C CA . ARG B 1 174 ? 15.094 14.32 17.062 1 87.25 174 ARG B CA 1
ATOM 3462 C C . ARG B 1 174 ? 14.656 15.492 17.938 1 87.25 174 ARG B C 1
ATOM 3464 O O . ARG B 1 174 ? 13.742 15.359 18.75 1 87.25 174 ARG B O 1
ATOM 3471 N N . PHE B 1 175 ? 15.422 16.594 17.719 1 92.44 175 PHE B N 1
ATOM 3472 C CA . PHE B 1 175 ? 15.07 17.812 18.453 1 92.44 175 PHE B CA 1
ATOM 3473 C C . PHE B 1 175 ? 13.641 18.234 18.141 1 92.44 175 PHE B C 1
ATOM 3475 O O . PHE B 1 175 ? 12.844 18.469 19.047 1 92.44 175 PHE B O 1
ATOM 3482 N N . HIS B 1 176 ? 13.25 18.219 16.938 1 90.5 176 HIS B N 1
ATOM 3483 C CA . HIS B 1 176 ? 11.906 18.578 16.484 1 90.5 176 HIS B CA 1
ATOM 3484 C C . HIS B 1 176 ? 10.859 17.688 17.141 1 90.5 176 HIS B C 1
ATOM 3486 O O . HIS B 1 176 ? 9.836 18.172 17.625 1 90.5 176 HIS B O 1
ATOM 3492 N N . ALA B 1 177 ? 11.125 16.422 17.109 1 88.62 177 ALA B N 1
ATOM 3493 C CA . ALA B 1 177 ? 10.172 15.461 17.641 1 88.62 177 ALA B CA 1
ATOM 3494 C C . ALA B 1 177 ? 9.906 15.711 19.125 1 88.62 177 ALA B C 1
ATOM 3496 O O . ALA B 1 177 ? 8.766 15.648 19.578 1 88.62 177 ALA B O 1
ATOM 3497 N N . VAL B 1 178 ? 10.93 15.984 19.812 1 93.75 178 VAL B N 1
ATOM 3498 C CA . VAL B 1 178 ? 10.781 16.203 21.234 1 93.75 178 VAL B CA 1
ATOM 3499 C C . VAL B 1 178 ? 10.109 17.547 21.484 1 93.75 178 VAL B C 1
ATOM 3501 O O . VAL B 1 178 ? 9.312 17.703 22.422 1 93.75 178 VAL B O 1
ATOM 3504 N N . VAL B 1 179 ? 10.438 18.562 20.734 1 94.75 179 VAL B N 1
ATOM 3505 C CA . VAL B 1 179 ? 9.758 19.844 20.828 1 94.75 179 VAL B CA 1
ATOM 3506 C C . VAL B 1 179 ? 8.258 19.672 20.609 1 94.75 179 VAL B C 1
ATOM 3508 O O . VAL B 1 179 ? 7.445 20.188 21.375 1 94.75 179 VAL B O 1
ATOM 3511 N N . GLU B 1 180 ? 7.906 18.891 19.641 1 92.25 180 GLU B N 1
ATOM 3512 C CA . GLU B 1 180 ? 6.496 18.656 19.344 1 92.25 180 GLU B CA 1
ATOM 3513 C C . GLU B 1 180 ? 5.785 18.016 20.516 1 92.25 180 GLU B C 1
ATOM 3515 O O . GLU B 1 180 ? 4.613 18.281 20.781 1 92.25 180 GLU B O 1
ATOM 3520 N N . ARG B 1 181 ? 6.535 17.281 21.172 1 92.94 181 ARG B N 1
ATOM 3521 C CA . ARG B 1 181 ? 5.957 16.531 22.281 1 92.94 181 ARG B CA 1
ATOM 3522 C C . ARG B 1 181 ? 5.871 17.391 23.547 1 92.94 181 ARG B C 1
ATOM 3524 O O . ARG B 1 181 ? 4.895 17.312 24.297 1 92.94 181 ARG B O 1
ATOM 3531 N N . ASP B 1 182 ? 6.855 18.312 23.75 1 96.56 182 ASP B N 1
ATOM 3532 C CA . ASP B 1 182 ? 7.027 18.859 25.094 1 96.56 182 ASP B CA 1
ATOM 3533 C C . ASP B 1 182 ? 6.914 20.391 25.078 1 96.56 182 ASP B C 1
ATOM 3535 O O . ASP B 1 182 ? 7.059 21.047 26.109 1 96.56 182 ASP B O 1
ATOM 3539 N N . PHE B 1 183 ? 6.605 21 24.031 1 96.31 183 PHE B N 1
ATOM 3540 C CA . PHE B 1 183 ? 6.695 22.453 23.828 1 96.31 183 PHE B CA 1
ATOM 3541 C C . PHE B 1 183 ? 5.871 23.188 24.875 1 96.31 183 PHE B C 1
ATOM 3543 O O . PHE B 1 183 ? 6.145 24.344 25.188 1 96.31 183 PHE B O 1
ATOM 3550 N N . ALA B 1 184 ? 4.891 22.594 25.391 1 95.56 184 ALA B N 1
ATOM 3551 C CA . ALA B 1 184 ? 3.967 23.281 26.297 1 95.56 184 ALA B CA 1
ATOM 3552 C C . ALA B 1 184 ? 4.617 23.547 27.641 1 95.56 184 ALA B C 1
ATOM 3554 O O . ALA B 1 184 ? 4.273 24.516 28.328 1 95.56 184 ALA B O 1
ATOM 3555 N N . THR B 1 185 ? 5.605 22.703 28 1 94.44 185 THR B N 1
ATOM 3556 C CA . THR B 1 185 ? 6.109 22.797 29.359 1 94.44 185 THR B CA 1
ATOM 3557 C C . THR B 1 185 ? 7.621 23 29.375 1 94.44 185 THR B C 1
ATOM 3559 O O . THR B 1 185 ? 8.195 23.391 30.391 1 94.44 185 THR B O 1
ATOM 3562 N N . VAL B 1 186 ? 8.25 22.719 28.328 1 95.69 186 VAL B N 1
ATOM 3563 C CA . VAL B 1 186 ? 9.703 22.844 28.281 1 95.69 186 VAL B CA 1
ATOM 3564 C C . VAL B 1 186 ? 10.086 24 27.375 1 95.69 186 VAL B C 1
ATOM 3566 O O . VAL B 1 186 ? 9.68 24.062 26.203 1 95.69 186 VAL B O 1
ATOM 3569 N N . ARG B 1 187 ? 10.977 24.922 27.953 1 94.56 187 ARG B N 1
ATOM 3570 C CA . ARG B 1 187 ? 11.281 26.125 27.188 1 94.56 187 ARG B CA 1
ATOM 3571 C C . ARG B 1 187 ? 12.781 26.266 26.969 1 94.56 187 ARG B C 1
ATOM 3573 O O . ARG B 1 187 ? 13.219 27.078 26.141 1 94.56 187 ARG B O 1
ATOM 3580 N N . SER B 1 188 ? 13.5 25.484 27.609 1 95.38 188 SER B N 1
ATOM 3581 C CA . SER B 1 188 ? 14.953 25.656 27.562 1 95.38 188 SER B CA 1
ATOM 3582 C C . SER B 1 188 ? 15.578 24.734 26.531 1 95.38 188 SER B C 1
ATOM 3584 O O . SER B 1 188 ? 15.25 23.547 26.469 1 95.38 188 SER B O 1
ATOM 3586 N N . VAL B 1 189 ? 16.484 25.25 25.781 1 96.56 189 VAL B N 1
ATOM 3587 C CA . VAL B 1 189 ? 17.203 24.484 24.781 1 96.56 189 VAL B CA 1
ATOM 3588 C C . VAL B 1 189 ? 18.016 23.391 25.453 1 96.56 189 VAL B C 1
ATOM 3590 O O . VAL B 1 189 ? 18.094 22.266 24.969 1 96.56 189 VAL B O 1
ATOM 3593 N N . SER B 1 190 ? 18.578 23.766 26.562 1 96.25 190 SER B N 1
ATOM 3594 C CA . SER B 1 190 ? 19.406 22.828 27.297 1 96.25 190 SER B CA 1
ATOM 3595 C C . SER B 1 190 ? 18.609 21.594 27.734 1 96.25 190 SER B C 1
ATOM 3597 O O . SER B 1 190 ? 19.125 20.469 27.672 1 96.25 190 SER B O 1
ATOM 3599 N N . GLU B 1 191 ? 17.453 21.797 28.172 1 96.75 191 GLU B N 1
ATOM 3600 C CA . GLU B 1 191 ? 16.609 20.688 28.594 1 96.75 191 GLU B CA 1
ATOM 3601 C C . GLU B 1 191 ? 16.281 19.766 27.422 1 96.75 191 GLU B C 1
ATOM 3603 O O . GLU B 1 191 ? 16.297 18.531 27.562 1 96.75 191 GLU B O 1
ATOM 3608 N N . TYR B 1 192 ? 15.992 20.344 26.281 1 96.88 192 TYR B N 1
ATOM 3609 C CA . TYR B 1 192 ? 15.727 19.531 25.094 1 96.88 192 TYR B CA 1
ATOM 3610 C C . TYR B 1 192 ? 16.969 18.766 24.672 1 96.88 192 TYR B C 1
ATOM 3612 O O . TYR B 1 192 ? 16.875 17.578 24.297 1 96.88 192 TYR B O 1
ATOM 3620 N N . ALA B 1 193 ? 18.094 19.406 24.656 1 96.19 193 ALA B N 1
ATOM 3621 C CA . ALA B 1 193 ? 19.344 18.766 24.297 1 96.19 193 ALA B CA 1
ATOM 3622 C C . ALA B 1 193 ? 19.609 17.531 25.188 1 96.19 193 ALA B C 1
ATOM 3624 O O . ALA B 1 193 ? 19.984 16.469 24.688 1 96.19 193 ALA B O 1
ATOM 3625 N N . ASN B 1 194 ? 19.375 17.719 26.453 1 96.19 194 ASN B N 1
ATOM 3626 C CA . ASN B 1 194 ? 19.547 16.625 27.406 1 96.19 194 ASN B CA 1
ATOM 3627 C C . ASN B 1 194 ? 18.609 15.461 27.078 1 96.19 194 ASN B C 1
ATOM 3629 O O . ASN B 1 194 ? 19.016 14.297 27.172 1 96.19 194 ASN B O 1
ATOM 3633 N N . LYS B 1 195 ? 17.453 15.75 26.703 1 95.56 195 LYS B N 1
ATOM 3634 C CA . LYS B 1 195 ? 16.438 14.734 26.438 1 95.56 195 LYS B CA 1
ATOM 3635 C C . LYS B 1 195 ? 16.828 13.883 25.234 1 95.56 195 LYS B C 1
ATOM 3637 O O . LYS B 1 195 ? 16.469 12.711 25.141 1 95.56 195 LYS B O 1
ATOM 3642 N N . ILE B 1 196 ? 17.531 14.5 24.266 1 94.19 196 ILE B N 1
ATOM 3643 C CA . ILE B 1 196 ? 17.828 13.75 23.062 1 94.19 196 ILE B CA 1
ATOM 3644 C C . ILE B 1 196 ? 19.281 13.266 23.094 1 94.19 196 ILE B C 1
ATOM 3646 O O . ILE B 1 196 ? 19.734 12.609 22.156 1 94.19 196 ILE B O 1
ATOM 3650 N N . GLY B 1 197 ? 20.016 13.641 24.109 1 94.75 197 GLY B N 1
ATOM 3651 C CA . GLY B 1 197 ? 21.359 13.109 24.344 1 94.75 197 GLY B CA 1
ATOM 3652 C C . GLY B 1 197 ? 22.438 13.805 23.531 1 94.75 197 GLY B C 1
ATOM 3653 O O . GLY B 1 197 ? 23.391 13.164 23.094 1 94.75 197 GLY B O 1
ATOM 3654 N N . TYR B 1 198 ? 22.281 14.953 23.25 1 94.5 198 TYR B N 1
ATOM 3655 C CA . TYR B 1 198 ? 23.281 15.742 22.547 1 94.5 198 TYR B CA 1
ATOM 3656 C C . TYR B 1 198 ? 23.625 17.016 23.312 1 94.5 198 TYR B C 1
ATOM 3658 O O . TYR B 1 198 ? 22.906 17.406 24.234 1 94.5 198 TYR B O 1
ATOM 3666 N N . SER B 1 199 ? 24.703 17.625 22.953 1 95.12 199 SER B N 1
ATOM 3667 C CA . SER B 1 199 ? 25.062 18.906 23.562 1 95.12 199 SER B CA 1
ATOM 3668 C C . SER B 1 199 ? 24.203 20.047 23.031 1 95.12 199 SER B C 1
ATOM 3670 O O . SER B 1 199 ? 23.688 19.953 21.906 1 95.12 199 SER B O 1
ATOM 3672 N N . GLU B 1 200 ? 24.094 21.062 23.812 1 95.56 200 GLU B N 1
ATOM 3673 C CA . GLU B 1 200 ? 23.344 22.234 23.375 1 95.56 200 GLU B CA 1
ATOM 3674 C C . GLU B 1 200 ? 23.953 22.812 22.109 1 95.56 200 GLU B C 1
ATOM 3676 O O . GLU B 1 200 ? 23.219 23.234 21.203 1 95.56 200 GLU B O 1
ATOM 3681 N N . LYS B 1 201 ? 25.25 22.812 22.062 1 95.25 201 LYS B N 1
ATOM 3682 C CA . LYS B 1 201 ? 25.953 23.344 20.906 1 95.25 201 LYS B CA 1
ATOM 3683 C C . LYS B 1 201 ? 25.562 22.594 19.641 1 95.25 201 LYS B C 1
ATOM 3685 O O . LYS B 1 201 ? 25.344 23.188 18.578 1 95.25 201 LYS B O 1
ATOM 3690 N N . THR B 1 202 ? 25.5 21.359 19.781 1 94.5 202 THR B N 1
ATOM 3691 C CA . THR B 1 202 ? 25.156 20.5 18.656 1 94.5 202 THR B CA 1
ATOM 3692 C C . THR B 1 202 ? 23.719 20.766 18.188 1 94.5 202 THR B C 1
ATOM 3694 O O . THR B 1 202 ? 23.453 20.859 16.984 1 94.5 202 THR B O 1
ATOM 3697 N N . VAL B 1 203 ? 22.844 20.969 19.125 1 95 203 VAL B N 1
ATOM 3698 C CA . VAL B 1 203 ? 21.438 21.219 18.812 1 95 203 VAL B CA 1
ATOM 3699 C C . VAL B 1 203 ? 21.297 22.594 18.141 1 95 203 VAL B C 1
ATOM 3701 O O . VAL B 1 203 ? 20.547 22.734 17.172 1 95 203 VAL B O 1
ATOM 3704 N N . LEU B 1 204 ? 22.016 23.516 18.625 1 94.94 204 LEU B N 1
ATOM 3705 C CA . LEU B 1 204 ? 21.969 24.859 18.062 1 94.94 204 LEU B CA 1
ATOM 3706 C C . LEU B 1 204 ? 22.438 24.859 16.609 1 94.94 204 LEU B C 1
ATOM 3708 O O . LEU B 1 204 ? 21.781 25.453 15.75 1 94.94 204 LEU B O 1
ATOM 3712 N N . ARG B 1 205 ? 23.484 24.141 16.391 1 93.44 205 ARG B N 1
ATOM 3713 C CA . ARG B 1 205 ? 24.047 24.078 15.039 1 93.44 205 ARG B CA 1
ATOM 3714 C C . ARG B 1 205 ? 23.094 23.344 14.094 1 93.44 205 ARG B C 1
ATOM 3716 O O . ARG B 1 205 ? 22.859 23.797 12.969 1 93.44 205 ARG B O 1
ATOM 3723 N N . ALA B 1 206 ? 22.547 22.328 14.586 1 90.62 206 ALA B N 1
ATOM 3724 C CA . ALA B 1 206 ? 21.625 21.531 13.773 1 90.62 206 ALA B CA 1
ATOM 3725 C C . ALA B 1 206 ? 20.375 22.312 13.43 1 90.62 206 ALA B C 1
ATOM 3727 O O . ALA B 1 206 ? 19.875 22.234 12.305 1 90.62 206 ALA B O 1
ATOM 3728 N N . THR B 1 207 ? 19.906 23.047 14.375 1 91.62 207 THR B N 1
ATOM 3729 C CA . THR B 1 207 ? 18.672 23.828 14.172 1 91.62 207 THR B CA 1
ATOM 3730 C C . THR B 1 207 ? 18.906 24.953 13.172 1 91.62 207 THR B C 1
ATOM 3732 O O . THR B 1 207 ? 18.094 25.156 12.266 1 91.62 207 THR B O 1
ATOM 3735 N N . ARG B 1 208 ? 19.969 25.562 13.281 1 91.44 208 ARG B N 1
ATOM 3736 C CA . ARG B 1 208 ? 20.297 26.641 12.344 1 91.44 208 ARG B CA 1
ATOM 3737 C C . ARG B 1 208 ? 20.406 26.094 10.922 1 91.44 208 ARG B C 1
ATOM 3739 O O . ARG B 1 208 ? 19.906 26.719 9.977 1 91.44 208 ARG B O 1
ATOM 3746 N N . ALA B 1 209 ? 21.062 25.094 10.867 1 85.38 209 ALA B N 1
ATOM 3747 C CA . ALA B 1 209 ? 21.281 24.484 9.555 1 85.38 209 ALA B CA 1
ATOM 3748 C C . ALA B 1 209 ? 19.969 24.031 8.922 1 85.38 209 ALA B C 1
ATOM 3750 O O . ALA B 1 209 ? 19.75 24.234 7.727 1 85.38 209 ALA B O 1
ATOM 3751 N N . ALA B 1 210 ? 19.109 23.484 9.742 1 83.5 210 ALA B N 1
ATOM 3752 C CA . ALA B 1 210 ? 17.922 22.828 9.227 1 83.5 210 ALA B CA 1
ATOM 3753 C C . ALA B 1 210 ? 16.766 23.828 9.086 1 83.5 210 ALA B C 1
ATOM 3755 O O . ALA B 1 210 ? 15.992 23.75 8.125 1 83.5 210 ALA B O 1
ATOM 3756 N N . ALA B 1 211 ? 16.641 24.734 10.031 1 86.38 211 ALA B N 1
ATOM 3757 C CA . ALA B 1 211 ? 15.453 25.562 10.094 1 86.38 211 ALA B CA 1
ATOM 3758 C C . ALA B 1 211 ? 15.797 27.031 9.836 1 86.38 211 ALA B C 1
ATOM 3760 O O . ALA B 1 211 ? 14.906 27.875 9.688 1 86.38 211 ALA B O 1
ATOM 3761 N N . GLY B 1 212 ? 17.047 27.344 9.828 1 88.94 212 GLY B N 1
ATOM 3762 C CA . GLY B 1 212 ? 17.484 28.703 9.531 1 88.94 212 GLY B CA 1
ATOM 3763 C C . GLY B 1 212 ? 17.219 29.672 10.664 1 88.94 212 GLY B C 1
ATOM 3764 O O . GLY B 1 212 ? 17.125 30.875 10.445 1 88.94 212 GLY B O 1
ATOM 3765 N N . MET B 1 213 ? 17.016 29.156 11.859 1 93.06 213 MET B N 1
ATOM 3766 C CA . MET B 1 213 ? 16.766 29.984 13.039 1 93.06 213 MET B CA 1
ATOM 3767 C C . MET B 1 213 ? 17.391 29.359 14.281 1 93.06 213 MET B C 1
ATOM 3769 O O . MET B 1 213 ? 17.938 28.25 14.219 1 93.06 213 MET B O 1
ATOM 3773 N N . THR B 1 214 ? 17.375 30.062 15.367 1 95.19 214 THR B N 1
ATOM 3774 C CA . THR B 1 214 ? 17.938 29.516 16.594 1 95.19 214 THR B CA 1
ATOM 3775 C C . THR B 1 214 ? 16.984 28.484 17.219 1 95.19 214 THR B C 1
ATOM 3777 O O . THR B 1 214 ? 15.789 28.5 16.938 1 95.19 214 THR B O 1
ATOM 3780 N N . ALA B 1 215 ? 17.531 27.672 18.016 1 95.62 215 ALA B N 1
ATOM 3781 C CA . ALA B 1 215 ? 16.734 26.672 18.703 1 95.62 215 ALA B CA 1
ATOM 3782 C C . ALA B 1 215 ? 15.664 27.328 19.578 1 95.62 215 ALA B C 1
ATOM 3784 O O . ALA B 1 215 ? 14.523 26.859 19.641 1 95.62 215 ALA B O 1
ATOM 3785 N N . LYS B 1 216 ? 16.031 28.359 20.234 1 96.12 216 LYS B N 1
ATOM 3786 C CA . LYS B 1 216 ? 15.094 29.078 21.078 1 96.12 216 LYS B CA 1
ATOM 3787 C C . LYS B 1 216 ? 13.938 29.641 20.25 1 96.12 216 LYS B C 1
ATOM 3789 O O . LYS B 1 216 ? 12.773 29.531 20.641 1 96.12 216 LYS B O 1
ATOM 3794 N N . GLN B 1 217 ? 14.281 30.297 19.203 1 95.94 217 GLN B N 1
ATOM 3795 C CA . GLN B 1 217 ? 13.258 30.812 18.297 1 95.94 217 GLN B CA 1
ATOM 3796 C C . GLN B 1 217 ? 12.336 29.688 17.828 1 95.94 217 GLN B C 1
ATOM 3798 O O . GLN B 1 217 ? 11.117 29.875 17.734 1 95.94 217 GLN B O 1
ATOM 3803 N N . TYR B 1 218 ? 12.945 28.594 17.547 1 95.19 218 TYR B N 1
ATOM 3804 C CA . TYR B 1 218 ? 12.195 27.438 17.062 1 95.19 218 TYR B CA 1
ATOM 3805 C C . TYR B 1 218 ? 11.188 26.969 18.094 1 95.19 218 TYR B C 1
ATOM 3807 O O . TYR B 1 218 ? 10.023 26.719 17.781 1 95.19 218 TYR B O 1
ATOM 3815 N N . ILE B 1 219 ? 11.594 26.859 19.266 1 96.75 219 ILE B N 1
ATOM 3816 C CA . ILE B 1 219 ? 10.734 26.453 20.375 1 96.75 219 ILE B CA 1
ATOM 3817 C C . ILE B 1 219 ? 9.617 27.469 20.562 1 96.75 219 ILE B C 1
ATOM 3819 O O . ILE B 1 219 ? 8.438 27.094 20.656 1 96.75 219 ILE B O 1
ATOM 3823 N N . ASP B 1 220 ? 10.016 28.703 20.609 1 96.69 220 ASP B N 1
ATOM 3824 C CA . ASP B 1 220 ? 9.039 29.766 20.828 1 96.69 220 ASP B CA 1
ATOM 3825 C C . ASP B 1 220 ? 7.988 29.781 19.719 1 96.69 220 ASP B C 1
ATOM 3827 O O . ASP B 1 220 ? 6.797 29.953 19.984 1 96.69 220 ASP B O 1
ATOM 3831 N N . GLN B 1 221 ? 8.453 29.609 18.562 1 95.81 221 GLN B N 1
ATOM 3832 C CA . GLN B 1 221 ? 7.535 29.594 17.422 1 95.81 221 GLN B CA 1
ATOM 3833 C C . GLN B 1 221 ? 6.539 28.453 17.547 1 95.81 221 GLN B C 1
ATOM 3835 O O . GLN B 1 221 ? 5.371 28.594 17.172 1 95.81 221 GLN B O 1
ATOM 3840 N N . ARG B 1 222 ? 7.012 27.328 18.047 1 95.75 222 ARG B N 1
ATOM 3841 C CA . ARG B 1 222 ? 6.113 26.188 18.234 1 95.75 222 ARG B CA 1
ATOM 3842 C C . ARG B 1 222 ? 5.066 26.5 19.297 1 95.75 222 ARG B C 1
ATOM 3844 O O . ARG B 1 222 ? 3.908 26.078 19.172 1 95.75 222 ARG B O 1
ATOM 3851 N N . VAL B 1 223 ? 5.414 27.141 20.312 1 96.94 223 VAL B N 1
ATOM 3852 C CA . VAL B 1 223 ? 4.5 27.531 21.375 1 96.94 223 VAL B CA 1
ATOM 3853 C C . VAL B 1 223 ? 3.477 28.531 20.844 1 96.94 223 VAL B C 1
ATOM 3855 O O . VAL B 1 223 ? 2.275 28.391 21.094 1 96.94 223 VAL B O 1
ATOM 3858 N N . VAL B 1 224 ? 3.996 29.484 20.109 1 97.06 224 VAL B N 1
ATOM 3859 C CA . VAL B 1 224 ? 3.125 30.5 19.5 1 97.06 224 VAL B CA 1
ATOM 3860 C C . VAL B 1 224 ? 2.105 29.812 18.594 1 97.06 224 VAL B C 1
ATOM 3862 O O . VAL B 1 224 ? 0.922 30.172 18.609 1 97.06 224 VAL B O 1
ATOM 3865 N N . LEU B 1 225 ? 2.576 28.906 17.844 1 95.75 225 LEU B N 1
ATOM 3866 C CA . LEU B 1 225 ? 1.688 28.188 16.938 1 95.75 225 LEU B CA 1
ATOM 3867 C C . LEU B 1 225 ? 0.546 27.531 17.703 1 95.75 225 LEU B C 1
ATOM 3869 O O . LEU B 1 225 ? -0.619 27.656 17.312 1 95.75 225 LEU B O 1
ATOM 3873 N N . GLU B 1 226 ? 0.848 26.859 18.734 1 96.06 226 GLU B N 1
ATOM 3874 C CA . GLU B 1 226 ? -0.197 26.203 19.531 1 96.06 226 GLU B CA 1
ATOM 3875 C C . GLU B 1 226 ? -1.126 27.234 20.156 1 96.06 226 GLU B C 1
ATOM 3877 O O . GLU B 1 226 ? -2.336 27.016 20.25 1 96.06 226 GLU B O 1
ATOM 3882 N N . ALA B 1 227 ? -0.582 28.25 20.609 1 96.62 227 ALA B N 1
ATOM 3883 C CA . ALA B 1 227 ? -1.406 29.328 21.141 1 96.62 227 ALA B CA 1
ATOM 3884 C C . ALA B 1 227 ? -2.416 29.828 20.109 1 96.62 227 ALA B C 1
ATOM 3886 O O . ALA B 1 227 ? -3.604 29.969 20.406 1 96.62 227 ALA B O 1
ATOM 3887 N N . LYS B 1 228 ? -1.875 30.078 18.984 1 95.88 228 LYS B N 1
ATOM 3888 C CA . LYS B 1 228 ? -2.746 30.516 17.906 1 95.88 228 LYS B CA 1
ATOM 3889 C C . LYS B 1 228 ? -3.846 29.484 17.641 1 95.88 228 LYS B C 1
ATOM 3891 O O . LYS B 1 228 ? -5.008 29.859 17.438 1 95.88 228 LYS B O 1
ATOM 3896 N N . ARG B 1 229 ? -3.5 28.234 17.594 1 94.69 229 ARG B N 1
ATOM 3897 C CA . ARG B 1 229 ? -4.465 27.156 17.375 1 94.69 229 ARG B CA 1
ATOM 3898 C C . ARG B 1 229 ? -5.555 27.172 18.438 1 94.69 229 ARG B C 1
ATOM 3900 O O . ARG B 1 229 ? -6.746 27.125 18.125 1 94.69 229 ARG B O 1
ATOM 3907 N N . LEU B 1 230 ? -5.137 27.281 19.656 1 94.38 230 LEU B N 1
ATOM 3908 C CA . LEU B 1 230 ? -6.07 27.25 20.781 1 94.38 230 LEU B CA 1
ATOM 3909 C C . LEU B 1 230 ? -6.977 28.484 20.766 1 94.38 230 LEU B C 1
ATOM 3911 O O . LEU B 1 230 ? -8.164 28.375 21.094 1 94.38 230 LEU B O 1
ATOM 3915 N N . LEU B 1 231 ? -6.449 29.562 20.375 1 94.19 231 LEU B N 1
ATOM 3916 C CA . LEU B 1 231 ? -7.199 30.828 20.375 1 94.19 231 LEU B CA 1
ATOM 3917 C C . LEU B 1 231 ? -8.188 30.859 19.219 1 94.19 231 LEU B C 1
ATOM 3919 O O . LEU B 1 231 ? -9.203 31.562 19.281 1 94.19 231 LEU B O 1
ATOM 3923 N N . SER B 1 232 ? -7.809 30.219 18.156 1 91.62 232 SER B N 1
ATOM 3924 C CA . SER B 1 232 ? -8.617 30.266 16.953 1 91.62 232 SER B CA 1
ATOM 3925 C C . SER B 1 232 ? -9.836 29.359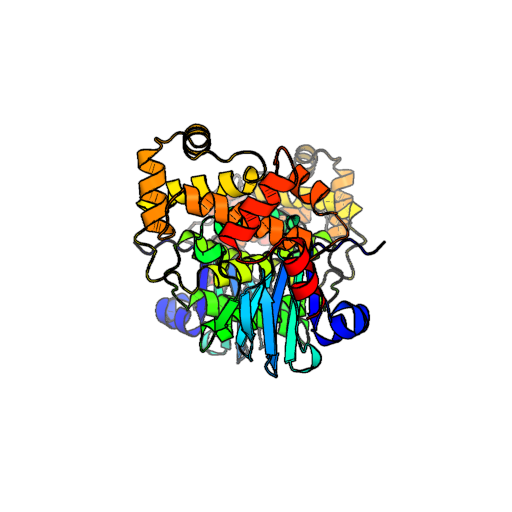 17.062 1 91.62 232 SER B C 1
ATOM 3927 O O . SER B 1 232 ? -10.883 29.641 16.469 1 91.62 232 SER B O 1
ATOM 3929 N N . PHE B 1 233 ? -9.57 28.25 17.719 1 84.81 233 PHE B N 1
ATOM 3930 C CA . PHE B 1 233 ? -10.625 27.25 17.828 1 84.81 233 PHE B CA 1
ATOM 3931 C C . PHE B 1 233 ? -10.938 26.938 19.281 1 84.81 233 PHE B C 1
ATOM 3933 O O . PHE B 1 233 ? -10.039 26.891 20.125 1 84.81 233 PHE B O 1
ATOM 3940 N N . GLY B 1 234 ? -12.164 26.859 19.578 1 81.81 234 GLY B N 1
ATOM 3941 C CA . GLY B 1 234 ? -12.578 26.484 20.922 1 81.81 234 GLY B CA 1
ATOM 3942 C C . GLY B 1 234 ? -13.023 27.672 21.75 1 81.81 234 GLY B C 1
ATOM 3943 O O . GLY B 1 234 ? -13.188 28.781 21.234 1 81.81 234 GLY B O 1
ATOM 3944 N N . THR B 1 235 ? -13.25 27.422 23.094 1 87.44 235 THR B N 1
ATOM 3945 C CA . THR B 1 235 ? -13.859 28.438 23.938 1 87.44 235 THR B CA 1
ATOM 3946 C C . THR B 1 235 ? -12.969 28.75 25.125 1 87.44 235 THR B C 1
ATOM 3948 O O . THR B 1 235 ? -13.375 29.484 26.031 1 87.44 235 THR B O 1
ATOM 3951 N N . ASP B 1 236 ? -11.781 28.25 25.047 1 93.19 236 ASP B N 1
ATOM 3952 C CA . ASP B 1 236 ? -10.883 28.5 26.172 1 93.19 236 ASP B CA 1
ATOM 3953 C C . ASP B 1 236 ? -10.617 30 26.328 1 93.19 236 ASP B C 1
ATOM 3955 O O . ASP B 1 236 ? -10.445 30.719 25.344 1 93.19 236 ASP B O 1
ATOM 3959 N N . THR B 1 237 ? -10.602 30.391 27.578 1 95.06 237 THR B N 1
ATOM 3960 C CA . THR B 1 237 ? -10.188 31.766 27.859 1 95.06 237 THR B CA 1
ATOM 3961 C C . THR B 1 237 ? -8.68 31.922 27.688 1 95.06 237 THR B C 1
ATOM 3963 O O . THR B 1 237 ? -7.949 30.938 27.609 1 95.06 237 THR B O 1
ATOM 3966 N N . VAL B 1 238 ? -8.25 33.156 27.625 1 95.81 238 VAL B N 1
ATOM 3967 C CA . VAL B 1 238 ? -6.828 33.438 27.5 1 95.81 238 VAL B CA 1
ATOM 3968 C C . VAL B 1 238 ? -6.078 32.844 28.688 1 95.81 238 VAL B C 1
ATOM 3970 O O . VAL B 1 238 ? -4.98 32.281 28.516 1 95.81 238 VAL B O 1
ATOM 3973 N N . THR B 1 239 ? -6.707 32.906 29.828 1 96.12 239 THR B N 1
ATOM 3974 C CA . THR B 1 239 ? -6.109 32.344 31.047 1 96.12 239 THR B CA 1
ATOM 3975 C C . THR B 1 239 ? -5.949 30.844 30.922 1 96.12 239 THR B C 1
ATOM 3977 O O . THR B 1 239 ? -4.918 30.281 31.312 1 96.12 239 THR B O 1
ATOM 3980 N N . GLN B 1 240 ? -6.914 30.188 30.438 1 96.38 240 GLN B N 1
ATOM 3981 C CA . GLN B 1 240 ? -6.871 28.75 30.266 1 96.38 240 GLN B CA 1
ATOM 3982 C C . GLN B 1 240 ? -5.82 28.344 29.234 1 96.38 240 GLN B C 1
ATOM 3984 O O . GLN B 1 240 ? -5.105 27.359 29.406 1 96.38 240 GLN B O 1
ATOM 3989 N N . VAL B 1 241 ? -5.77 29.094 28.172 1 97.25 241 VAL B N 1
ATOM 3990 C CA . VAL B 1 241 ? -4.758 28.859 27.141 1 97.25 241 VAL B CA 1
ATOM 3991 C C . VAL B 1 241 ? -3.363 29 27.75 1 97.25 241 VAL B C 1
ATOM 3993 O O . VAL B 1 241 ? -2.486 28.172 27.516 1 97.25 241 VAL B O 1
ATOM 3996 N N . ALA B 1 242 ? -3.162 30.047 28.516 1 96.94 242 ALA B N 1
ATOM 3997 C CA . ALA B 1 242 ? -1.891 30.266 29.188 1 96.94 242 ALA B CA 1
ATOM 3998 C C . ALA B 1 242 ? -1.506 29.078 30.062 1 96.94 242 ALA B C 1
ATOM 4000 O O . ALA B 1 242 ? -0.366 28.609 30 1 96.94 242 ALA B O 1
ATOM 4001 N N . SER B 1 243 ? -2.48 28.609 30.797 1 96.38 243 SER B N 1
ATOM 4002 C CA . SER B 1 243 ? -2.25 27.469 31.688 1 96.38 243 SER B CA 1
ATOM 4003 C C . SER B 1 243 ? -1.89 26.219 30.891 1 96.38 243 SER B C 1
ATOM 4005 O O . SER B 1 243 ? -0.957 25.5 31.266 1 96.38 243 SER B O 1
ATOM 4007 N N . LYS B 1 244 ? -2.564 26 29.828 1 95.81 244 LYS B N 1
ATOM 4008 C CA . LYS B 1 244 ? -2.332 24.828 29 1 95.81 244 LYS B CA 1
ATOM 4009 C C . LYS B 1 244 ? -0.934 24.859 28.391 1 95.81 244 LYS B C 1
ATOM 4011 O O . LYS B 1 244 ? -0.342 23.812 28.125 1 95.81 244 LYS B O 1
ATOM 4016 N N . LEU B 1 245 ? -0.437 26.062 28.203 1 97.12 245 LEU B N 1
ATOM 4017 C CA . LEU B 1 245 ? 0.866 26.203 27.562 1 97.12 245 LEU B CA 1
ATOM 4018 C C . LEU B 1 245 ? 1.966 26.375 28.609 1 97.12 245 LEU B C 1
ATOM 4020 O O . LEU B 1 245 ? 3.102 26.719 28.266 1 97.12 245 LEU B O 1
ATOM 4024 N N . GLY B 1 246 ? 1.596 26.219 29.859 1 95.69 246 GLY B N 1
ATOM 4025 C CA . GLY B 1 246 ? 2.576 26.125 30.922 1 95.69 246 GLY B CA 1
ATOM 4026 C C . GLY B 1 246 ? 3.008 27.484 31.453 1 95.69 246 GLY B C 1
ATOM 4027 O O . GLY B 1 246 ? 4.043 27.594 32.125 1 95.69 246 GLY B O 1
ATOM 4028 N N . PHE B 1 247 ? 2.346 28.484 31.172 1 96.25 247 PHE B N 1
ATOM 4029 C CA . PHE B 1 247 ? 2.676 29.797 31.719 1 96.25 247 PHE B CA 1
ATOM 4030 C C . PHE B 1 247 ? 2.146 29.938 33.156 1 96.25 247 PHE B C 1
ATOM 4032 O O . PHE B 1 247 ? 1.078 29.406 33.469 1 96.25 247 PHE B O 1
ATOM 4039 N N . ASP B 1 248 ? 2.877 30.688 33.906 1 91.5 248 ASP B N 1
ATOM 4040 C CA . ASP B 1 248 ? 2.516 30.875 35.312 1 91.5 248 ASP B CA 1
ATOM 4041 C C . ASP B 1 248 ? 1.31 31.797 35.438 1 91.5 248 ASP B C 1
ATOM 4043 O O . ASP B 1 248 ? 0.544 31.688 36.406 1 91.5 248 ASP B O 1
ATOM 4047 N N . ASP B 1 249 ? 1.226 32.781 34.531 1 91.5 249 ASP B N 1
ATOM 4048 C CA . ASP B 1 249 ? 0.052 33.656 34.562 1 91.5 249 ASP B CA 1
ATOM 4049 C C . ASP B 1 249 ? -0.27 34.188 33.156 1 91.5 249 ASP B C 1
ATOM 4051 O O . ASP B 1 249 ? 0.56 34.125 32.25 1 91.5 249 ASP B O 1
ATOM 4055 N N . SER B 1 250 ? -1.416 34.75 33.094 1 95.06 250 SER B N 1
ATOM 4056 C CA . SER B 1 250 ? -1.959 35.219 31.812 1 95.06 250 SER B CA 1
ATOM 4057 C C . SER B 1 250 ? -1.233 36.438 31.297 1 95.06 250 SER B C 1
ATOM 4059 O O . SER B 1 250 ? -1.119 36.656 30.094 1 95.06 250 SER B O 1
ATOM 4061 N N . ALA B 1 251 ? -0.743 37.188 32.219 1 95.69 251 ALA B N 1
ATOM 4062 C CA . ALA B 1 251 ? -0.039 38.406 31.812 1 95.69 251 ALA B CA 1
ATOM 4063 C C . ALA B 1 251 ? 1.259 38.062 31.078 1 95.69 251 ALA B C 1
ATOM 4065 O O . ALA B 1 251 ? 1.574 38.688 30.047 1 95.69 251 ALA B O 1
ATOM 4066 N N . ASN B 1 252 ? 1.994 37.156 31.641 1 96 252 ASN B N 1
ATOM 4067 C CA . ASN B 1 252 ? 3.234 36.719 31.016 1 96 252 ASN B CA 1
ATOM 4068 C C . ASN B 1 252 ? 2.98 36.125 29.641 1 96 252 ASN B C 1
ATOM 4070 O O . ASN B 1 252 ? 3.738 36.344 28.688 1 96 252 ASN B O 1
ATOM 4074 N N . PHE B 1 253 ? 1.932 35.375 29.578 1 97.5 253 PHE B N 1
ATOM 4075 C CA . PHE B 1 253 ? 1.544 34.781 28.297 1 97.5 253 PHE B CA 1
ATOM 4076 C C . PHE B 1 253 ? 1.192 35.875 27.297 1 97.5 253 PHE B C 1
ATOM 4078 O O . PHE B 1 253 ? 1.644 35.812 26.141 1 97.5 253 PHE B O 1
ATOM 4085 N N . THR B 1 254 ? 0.413 36.781 27.672 1 97.19 254 THR B N 1
ATOM 4086 C CA . THR B 1 254 ? -0.034 37.844 26.797 1 97.19 254 THR B CA 1
ATOM 4087 C C . THR B 1 254 ? 1.156 38.625 26.234 1 97.19 254 THR B C 1
ATOM 4089 O O . THR B 1 254 ? 1.207 38.938 25.047 1 97.19 254 THR B O 1
ATOM 4092 N N . LYS B 1 255 ? 2.076 38.938 27.094 1 97 255 LYS B N 1
ATOM 4093 C CA . LYS B 1 255 ? 3.281 39.625 26.656 1 97 255 LYS B CA 1
ATOM 4094 C C . LYS B 1 255 ? 4.086 38.812 25.672 1 97 255 LYS B C 1
ATOM 4096 O O . LYS B 1 255 ? 4.543 39.312 24.641 1 97 255 LYS B O 1
ATOM 4101 N N . PHE B 1 256 ? 4.27 37.594 26.031 1 96.62 256 PHE B N 1
ATOM 4102 C CA . PHE B 1 256 ? 4.988 36.656 25.172 1 96.62 256 PHE B CA 1
ATOM 4103 C C . PHE B 1 256 ? 4.363 36.594 23.797 1 96.62 256 PHE B C 1
ATOM 4105 O O . PHE B 1 256 ? 5.066 36.719 22.781 1 96.62 256 PHE B O 1
ATOM 4112 N N . PHE B 1 257 ? 3.076 36.406 23.797 1 97.75 257 PHE B N 1
ATOM 4113 C CA . PHE B 1 257 ? 2.336 36.25 22.562 1 97.75 257 PHE B CA 1
ATOM 4114 C C . PHE B 1 257 ? 2.383 37.562 21.734 1 97.75 257 PHE B C 1
ATOM 4116 O O . PHE B 1 257 ? 2.711 37.531 20.547 1 97.75 257 PHE B O 1
ATOM 4123 N N . ALA B 1 258 ? 2.168 38.625 22.312 1 97.31 258 ALA B N 1
ATOM 4124 C CA . ALA B 1 258 ? 2.119 39.906 21.641 1 97.31 258 ALA B CA 1
ATOM 4125 C C . ALA B 1 258 ? 3.48 40.281 21.047 1 97.31 258 ALA B C 1
ATOM 4127 O O . ALA B 1 258 ? 3.562 40.844 19.969 1 97.31 258 ALA B O 1
ATOM 4128 N N . THR B 1 259 ? 4.461 39.969 21.75 1 96.5 259 THR B N 1
ATOM 4129 C CA . THR B 1 259 ? 5.816 40.25 21.297 1 96.5 259 THR B CA 1
ATOM 4130 C C . THR B 1 259 ? 6.137 39.5 20.016 1 96.5 259 THR B C 1
ATOM 4132 O O . THR B 1 259 ? 6.816 40.031 19.125 1 96.5 259 THR B O 1
ATOM 4135 N N . ARG B 1 260 ? 5.621 38.406 19.875 1 95.38 260 ARG B N 1
ATOM 4136 C CA . ARG B 1 260 ? 6 37.531 18.781 1 95.38 260 ARG B CA 1
ATOM 4137 C C . ARG B 1 260 ? 4.996 37.625 17.625 1 95.38 260 ARG B C 1
ATOM 4139 O O . ARG B 1 260 ? 5.363 37.469 16.469 1 95.38 260 ARG B O 1
ATOM 4146 N N . VAL B 1 261 ? 3.744 37.844 17.984 1 95.94 261 VAL B N 1
ATOM 4147 C CA . VAL B 1 261 ? 2.689 37.844 16.969 1 95.94 261 VAL B CA 1
ATOM 4148 C C . VAL B 1 261 ? 2.336 39.25 16.562 1 95.94 261 VAL B C 1
ATOM 4150 O O . VAL B 1 261 ? 1.833 39.5 15.469 1 95.94 261 VAL B O 1
ATOM 4153 N N . GLY B 1 262 ? 2.596 40.219 17.469 1 95.94 262 GLY B N 1
ATOM 4154 C CA . GLY B 1 262 ? 2.377 41.594 17.156 1 95.94 262 GLY B CA 1
ATOM 4155 C C . GLY B 1 262 ? 1.027 42.125 17.625 1 95.94 262 GLY B C 1
ATOM 4156 O O . GLY B 1 262 ? 0.774 43.312 17.609 1 95.94 262 GLY B O 1
ATOM 4157 N N . VAL B 1 263 ? 0.136 41.25 18.031 1 96.38 263 VAL B N 1
ATOM 4158 C CA . VAL B 1 263 ? -1.162 41.625 18.578 1 96.38 263 VAL B CA 1
ATOM 4159 C C . VAL B 1 263 ? -1.452 40.812 19.844 1 96.38 263 VAL B C 1
ATOM 4161 O O . VAL B 1 263 ? -0.809 39.812 20.094 1 96.38 263 VAL B O 1
ATOM 4164 N N . SER B 1 264 ? -2.414 41.219 20.656 1 96.88 264 SER B N 1
ATOM 4165 C CA . SER B 1 264 ? -2.768 40.5 21.875 1 96.88 264 SER B CA 1
ATOM 4166 C C . SER B 1 264 ? -3.516 39.219 21.547 1 96.88 264 SER B C 1
ATOM 4168 O O . SER B 1 264 ? -4.098 39.062 20.469 1 96.88 264 SER B O 1
ATOM 4170 N N . PRO B 1 265 ? -3.504 38.312 22.484 1 96.75 265 PRO B N 1
ATOM 4171 C CA . PRO B 1 265 ? -4.262 37.062 22.281 1 96.75 265 PRO B CA 1
ATOM 4172 C C . PRO B 1 265 ? -5.734 37.312 21.969 1 96.75 265 PRO B C 1
ATOM 4174 O O . PRO B 1 265 ? -6.301 36.688 21.078 1 96.75 265 PRO B O 1
ATOM 4177 N N . LEU B 1 266 ? -6.328 38.188 22.672 1 94.69 266 LEU B N 1
ATOM 4178 C CA . LEU B 1 266 ? -7.746 38.469 22.469 1 94.69 266 LEU B CA 1
ATOM 4179 C C . LEU B 1 266 ? -7.996 39.062 21.094 1 94.69 266 LEU B C 1
ATOM 4181 O O . LEU B 1 266 ? -8.961 38.719 20.422 1 94.69 266 LEU B O 1
ATOM 4185 N N . THR B 1 267 ? -7.207 40.031 20.719 1 95.44 267 THR B N 1
ATOM 4186 C CA . THR B 1 267 ? -7.32 40.625 19.391 1 95.44 267 THR B CA 1
ATOM 4187 C C . THR B 1 267 ? -7.141 39.594 18.297 1 95.44 267 THR B C 1
ATOM 4189 O O . THR B 1 267 ? -7.887 39.562 17.312 1 95.44 267 THR B O 1
ATOM 4192 N N . PHE B 1 268 ? -6.168 38.781 18.531 1 95.19 268 PHE B N 1
ATOM 4193 C CA . PHE B 1 268 ? -5.918 37.719 17.562 1 95.19 268 PHE B CA 1
ATOM 4194 C C . PHE B 1 268 ? -7.145 36.844 17.406 1 95.19 268 PHE B C 1
ATOM 4196 O O . PHE B 1 268 ? -7.555 36.531 16.281 1 95.19 268 PHE B O 1
ATOM 4203 N N . ARG B 1 269 ? -7.668 36.344 18.453 1 93.62 269 ARG B N 1
ATOM 4204 C CA . ARG B 1 269 ? -8.859 35.5 18.453 1 93.62 269 ARG B CA 1
ATOM 4205 C C . ARG B 1 269 ? -9.992 36.156 17.672 1 93.62 269 ARG B C 1
ATOM 4207 O O . ARG B 1 269 ? -10.625 35.531 16.828 1 93.62 269 ARG B O 1
ATOM 4214 N N . GLN B 1 270 ? -10.234 37.406 17.906 1 91.56 270 GLN B N 1
ATOM 4215 C CA . GLN B 1 270 ? -11.297 38.156 17.234 1 91.56 270 GLN B CA 1
ATOM 4216 C C . GLN B 1 270 ? -11.031 38.25 15.734 1 91.56 270 GLN B C 1
ATOM 4218 O O . GLN B 1 270 ? -11.953 38.062 14.922 1 91.56 270 GLN B O 1
ATOM 4223 N N . ASP B 1 271 ? -9.828 38.5 15.406 1 90.19 271 ASP B N 1
ATOM 4224 C CA . ASP B 1 271 ? -9.453 38.656 14 1 90.19 271 ASP B CA 1
ATOM 4225 C C . ASP B 1 271 ? -9.641 37.375 13.227 1 90.19 271 ASP B C 1
ATOM 4227 O O . ASP B 1 271 ? -10.164 37.375 12.117 1 90.19 271 ASP B O 1
ATOM 4231 N N . VAL B 1 272 ? -9.219 36.25 13.781 1 86.94 272 VAL B N 1
ATOM 4232 C CA . VAL B 1 272 ? -9.219 34.969 13.086 1 86.94 272 VAL B CA 1
ATOM 4233 C C . VAL B 1 272 ? -10.648 34.438 12.977 1 86.94 272 VAL B C 1
ATOM 4235 O O . VAL B 1 272 ? -11.016 33.844 11.969 1 86.94 272 VAL B O 1
ATOM 4238 N N . ARG B 1 273 ? -11.438 34.719 13.922 1 83.62 273 ARG B N 1
ATOM 4239 C CA . ARG B 1 273 ? -12.805 34.188 13.945 1 83.62 273 ARG B CA 1
ATOM 4240 C C . ARG B 1 273 ? -13.727 35.062 13.094 1 83.62 273 ARG B C 1
ATOM 4242 O O . ARG B 1 273 ? -14.828 34.625 12.727 1 83.62 273 ARG B O 1
ATOM 4249 N N . ALA B 1 274 ? -13.352 36.281 12.883 1 78.31 274 ALA B N 1
ATOM 4250 C CA . ALA B 1 274 ? -14.133 37.188 12.031 1 78.31 274 ALA B CA 1
ATOM 4251 C C . ALA B 1 274 ? -13.953 36.844 10.555 1 78.31 274 ALA B C 1
ATOM 4253 O O . ALA B 1 274 ? -14.766 37.219 9.719 1 78.31 274 ALA B O 1
ATOM 4254 N N . ARG B 1 275 ? -13.016 36.094 10.195 1 68.44 275 ARG B N 1
ATOM 4255 C CA . ARG B 1 275 ? -12.719 35.719 8.812 1 68.44 275 ARG B CA 1
ATOM 4256 C C . ARG B 1 275 ? -13.484 34.469 8.398 1 68.44 275 ARG B C 1
ATOM 4258 O O . ARG B 1 275 ? -13.695 33.562 9.211 1 68.44 275 ARG B O 1
#

Radius of gyration: 29.52 Å; Cα contacts (8 Å, |Δi|>4): 853; chains: 2; bounding box: 50×90×66 Å